Protein AF-0000000077110343 (afdb_homodimer)

Foldseek 3Di:
DDPVVVVVVVCLDLVNLLVVLVVVLVVLVVLLVVLQCLLLCLLQPPFAADPPLGNLCSLLLLQVLLLVVLLVLLVQLLVLLVCCVPVVRLLSLLLNLLQLVLSLVSLVSNLQSCLSSCCSVPVGSDDDFQQSVLSVVSNVLSVQLNVLLVVDPDNSRNSNRSSVSSNVSNVSSCSNQCRVVPDPDPDDHSVCVLVPDDPSNNVSSVSSSVSSVSVSSSSSSVSSSVVSCVVCVVPVVSVVVVVVVVVD/DDPVVVVVVVCLDLVNLLVVLVVVLVVLVVLLVVLQCLLLCLLQPPFAADPPLGNLCSLLLLQVLLLVVLLVLLVQLLVLLVCCVPVVRLLSLLLNLLQLVLSLVSLVSNLQSCLSSCCSVPVGSDDDFQQSVLSVVSNVLSVQLNVLLVVDPDNSRNSNRSSVSSNVSNVSSCSNQCRVVPDPDPDDHPVCVLVPDDPSNNVSSVSSSVSSVSVSSSSSSVSSSVVSCVVCVVPVVSVVVVVVVVVD

Organism: Salmonella typhi (NCBI:txid90370)

pLDDT: mean 90.51, std 10.83, range [45.97, 98.88]

Sequence (496 aa):
MTTMWKTLHQLAAPPRLYQICGRLVPWLAAAGIIVLATGWVRGFGFAPADYQQGESYRIMYLHVPAAIWSMGIYAAMAVAAFTGLVWQMKMASLAVAAMAPVGAVYTFIALVTGAAWGKPMWGTWWVWDARLTSELVLLFLYAGVIALWHAFDDRKMAGRAAGILVLVGVVNLPVIHYSVEWWNTLHQGSTRMQLSIDPAMRSPLRWAIAGFLLLFMTLALMRMRNLILLMEKRRPWVSELILKRGHRMTTMWKTLHQLAAPPRLYQICGRLVPWLAAAGIIVLATGWVRGFGFAPADYQQGESYRIMYLHVPAAIWSMGIYAAMAVAAFTGLVWQMKMASLAVAAMAPVGAVYTFIALVTGAAWGKPMWGTWWVWDARLTSELVLLFLYAGVIALWHAFDDRKMAGRAAGILVLVGVVNLPVIHYSVEWWNTLHQGSTRMQLSIDPAMRSPLRWAIAGFLLLFMTLALMRMRNLILLMEKRRPWVSELILKRGHR

Radius of gyration: 27.16 Å; Cα contacts (8 Å, |Δi|>4): 644; chains: 2; bounding box: 63×67×52 Å

Secondary structure (DSSP, 8-state):
--HHHHHHHHHT-HHHHHHHHHHHHHHHHHHHHHHHHHHHIIIIIISPPBTTTBTGGGGHHHHHHHHHHHHHHHHHHHHHHHHHHHH--HHHHHHHHHHHHHHHHHHHHHHHHHHHHHHHHHS-S---SHHHHHHHHHHHHHHHHHHHHHT-SSHHHHHHHHHHHHHHHTTHHHHHHHHHHHS--SSPPHHHHHHHS-HHHHHHHHHHHHHHHHHHHHHHHHHHHHHHHHHTTTSHHHHHHHHHHHT-/--HHHHHHHHHT-HHHHHHHHHHHHHHHHHHHHHHHHHHHIIIIIISPPBTTTBTGGGGHHHHHHHHHHHHHHHHHHHHHHHHHHHH--HHHHHHHHHHHHHHHHHHHHHHHHHHHHHHHHHS-S---SHHHHHHHHHHHHHHHHHHHHHT-SSHHHHHHHHHHHHHHHTTHHHHHHHHHHHS--SSPPHHHHHHHS-HHHHHHHHHHHHHHHHHHHHHHHHHHHHHHHHHTTTSHHHHHHHHHHHT-

Structure (mmCIF, N/CA/C/O backbone):
data_AF-0000000077110343-model_v1
#
loop_
_entity.id
_entity.type
_entity.pdbx_description
1 polymer 'Heme exporter protein C'
#
loop_
_atom_site.group_PDB
_atom_site.id
_atom_site.type_symbol
_atom_site.label_atom_id
_atom_site.label_alt_id
_atom_site.label_comp_id
_atom_site.label_asym_id
_atom_site.label_entity_id
_atom_site.label_seq_id
_atom_site.pdbx_PDB_ins_code
_atom_site.Cartn_x
_atom_site.Cartn_y
_atom_site.Cartn_z
_atom_site.occupancy
_atom_site.B_iso_or_equiv
_atom_site.auth_seq_id
_atom_site.auth_comp_id
_atom_site.auth_asym_id
_atom_site.auth_atom_id
_atom_site.pdbx_PDB_model_num
ATOM 1 N N . MET A 1 1 ? 20.172 28 -19.047 1 46.12 1 MET A N 1
ATOM 2 C CA . MET A 1 1 ? 19.609 27.5 -17.797 1 46.12 1 MET A CA 1
ATOM 3 C C . MET A 1 1 ? 18.828 28.594 -17.078 1 46.12 1 MET A C 1
ATOM 5 O O . MET A 1 1 ? 19.391 29.641 -16.719 1 46.12 1 MET A O 1
ATOM 9 N N . THR A 1 2 ? 17.594 28.672 -17.172 1 54.94 2 THR A N 1
ATOM 10 C CA . THR A 1 2 ? 16.797 29.859 -16.922 1 54.94 2 THR A CA 1
ATOM 11 C C . THR A 1 2 ? 16.844 30.266 -15.453 1 54.94 2 THR A C 1
ATOM 13 O O . THR A 1 2 ? 17.203 29.438 -14.602 1 54.94 2 THR A O 1
ATOM 16 N N . THR A 1 3 ? 16.719 31.547 -15.234 1 57.94 3 THR A N 1
ATOM 17 C CA . THR A 1 3 ? 16.719 32.281 -13.969 1 57.94 3 THR A CA 1
ATOM 18 C C . THR A 1 3 ? 15.883 31.547 -12.922 1 57.94 3 THR A C 1
ATOM 20 O O . THR A 1 3 ? 16.281 31.453 -11.758 1 57.94 3 THR A O 1
ATOM 23 N N . MET A 1 4 ? 14.875 31.016 -13.336 1 55.66 4 MET A N 1
ATOM 24 C CA . MET A 1 4 ? 14.008 30.312 -12.398 1 55.66 4 MET A CA 1
ATOM 25 C C . MET A 1 4 ? 14.672 29.031 -11.898 1 55.66 4 MET A C 1
ATOM 27 O O . MET A 1 4 ? 14.609 28.719 -10.711 1 55.66 4 MET A O 1
ATOM 31 N N . TRP A 1 5 ? 15.305 28.406 -12.906 1 60.59 5 TRP A N 1
ATOM 32 C CA . TRP A 1 5 ? 15.992 27.188 -12.523 1 60.59 5 TRP A CA 1
ATOM 33 C C . TRP A 1 5 ? 17.141 27.469 -11.562 1 60.59 5 TRP A C 1
ATOM 35 O O . TRP A 1 5 ? 17.344 26.734 -10.594 1 60.59 5 TRP A O 1
ATOM 45 N N . LYS A 1 6 ? 17.875 28.547 -11.875 1 59.56 6 LYS A N 1
ATOM 46 C CA . LYS A 1 6 ? 18.969 28.969 -11.016 1 59.56 6 LYS A CA 1
ATOM 47 C C . LYS A 1 6 ? 18.469 29.328 -9.625 1 59.56 6 LYS A C 1
ATOM 49 O O . LYS A 1 6 ? 19.109 29 -8.625 1 59.56 6 LYS A O 1
ATOM 54 N N . THR A 1 7 ? 17.297 29.969 -9.586 1 56.16 7 THR A N 1
ATOM 55 C CA . THR A 1 7 ? 16.719 30.344 -8.312 1 56.16 7 THR A CA 1
ATOM 56 C C . THR A 1 7 ? 16.25 29.125 -7.535 1 56.16 7 THR A C 1
ATOM 58 O O . THR A 1 7 ? 16.484 29.031 -6.324 1 56.16 7 THR A O 1
ATOM 61 N N . LEU A 1 8 ? 15.625 28.25 -8.141 1 61.34 8 LEU A N 1
ATOM 62 C CA . LEU A 1 8 ? 15.164 27.031 -7.488 1 61.34 8 LEU A CA 1
ATOM 63 C C . LEU A 1 8 ? 16.344 26.203 -6.988 1 61.34 8 LEU A C 1
ATOM 65 O O . LEU A 1 8 ? 16.281 25.625 -5.895 1 61.34 8 LEU A O 1
ATOM 69 N N . HIS A 1 9 ? 17.344 26.234 -7.742 1 64.44 9 HIS A N 1
ATOM 70 C CA . HIS A 1 9 ? 18.547 25.516 -7.355 1 64.44 9 HIS A CA 1
ATOM 71 C C . HIS A 1 9 ? 19.234 26.172 -6.168 1 64.44 9 HIS A C 1
ATOM 73 O O . HIS A 1 9 ? 19.75 25.5 -5.281 1 64.44 9 HIS A O 1
ATOM 79 N N . GLN A 1 10 ? 19.109 27.484 -6.285 1 61.97 10 GLN A N 1
ATOM 80 C CA . GLN A 1 10 ? 19.734 28.219 -5.191 1 61.97 10 GLN A CA 1
ATOM 81 C C . GLN A 1 10 ? 18.938 28.062 -3.898 1 61.97 10 GLN A C 1
ATOM 83 O O . GLN A 1 10 ? 19.516 27.969 -2.816 1 61.97 10 GLN A O 1
ATOM 88 N N . LEU A 1 11 ? 17.656 28.078 -4.066 1 62.25 11 LEU A N 1
ATOM 89 C CA . LEU A 1 11 ? 16.812 27.906 -2.895 1 62.25 11 LEU A CA 1
ATOM 90 C C . LEU A 1 11 ? 16.938 26.5 -2.332 1 62.25 11 LEU A C 1
ATOM 92 O O . LEU A 1 11 ? 16.703 26.266 -1.141 1 62.25 11 LEU A O 1
ATOM 96 N N . ALA A 1 12 ? 17.484 25.719 -3.119 1 70.69 12 ALA A N 1
ATOM 97 C CA . ALA A 1 12 ? 17.578 24.312 -2.719 1 70.69 12 ALA A CA 1
ATOM 98 C C . ALA A 1 12 ? 18.938 24.016 -2.086 1 70.69 12 ALA A C 1
ATOM 100 O O . ALA A 1 12 ? 19.203 22.875 -1.685 1 70.69 12 ALA A O 1
ATOM 101 N N . ALA A 1 13 ? 19.656 25.172 -1.885 1 84.44 13 ALA A N 1
ATOM 102 C CA . ALA A 1 13 ? 20.922 24.969 -1.183 1 84.44 13 ALA A CA 1
ATOM 103 C C . ALA A 1 13 ? 20.688 24.734 0.305 1 84.44 13 ALA A C 1
ATOM 105 O O . ALA A 1 13 ? 19.953 25.469 0.957 1 84.44 13 ALA A O 1
ATOM 106 N N . PRO A 1 14 ? 21.297 23.766 0.843 1 90.38 14 PRO A N 1
ATOM 107 C CA . PRO A 1 14 ? 21 23.328 2.207 1 90.38 14 PRO A CA 1
ATOM 108 C C . PRO A 1 14 ? 21.156 24.438 3.24 1 90.38 14 PRO A C 1
ATOM 110 O O . PRO A 1 14 ? 20.281 24.641 4.074 1 90.38 14 PRO A O 1
ATOM 113 N N . PRO A 1 15 ? 22.297 25.234 3.199 1 89.75 15 PRO A N 1
ATOM 114 C CA . PRO A 1 15 ? 22.406 26.281 4.207 1 89.75 15 PRO A CA 1
ATOM 115 C C . PRO A 1 15 ? 21.312 27.344 4.074 1 89.75 15 PRO A C 1
ATOM 117 O O . PRO A 1 15 ? 20.812 27.844 5.086 1 89.75 15 PRO A O 1
ATOM 120 N N . ARG A 1 16 ? 21.016 27.703 2.885 1 91.06 16 ARG A N 1
ATOM 121 C CA . ARG A 1 16 ? 19.969 28.703 2.668 1 91.06 16 ARG A CA 1
ATOM 122 C C . ARG A 1 16 ? 18.609 28.172 3.105 1 91.06 16 ARG A C 1
ATOM 124 O O . ARG A 1 16 ? 17.844 28.875 3.762 1 91.06 16 ARG A O 1
ATOM 131 N N . LEU A 1 17 ? 18.297 26.922 2.707 1 93.12 17 LEU A N 1
ATOM 132 C CA . LEU A 1 17 ? 17.031 26.312 3.09 1 93.12 17 LEU A CA 1
ATOM 133 C C . LEU A 1 17 ? 16.922 26.188 4.605 1 93.12 17 LEU A C 1
ATOM 135 O O . LEU A 1 17 ? 15.859 26.422 5.176 1 93.12 17 LEU A O 1
ATOM 139 N N . TYR A 1 18 ? 18 25.844 5.242 1 94.12 18 TYR A N 1
ATOM 140 C CA . TYR A 1 18 ? 18.047 25.766 6.699 1 94.12 18 TYR A CA 1
ATOM 141 C C . TYR A 1 18 ? 17.688 27.109 7.328 1 94.12 18 TYR A C 1
ATOM 143 O O . TYR A 1 18 ? 16.891 27.156 8.273 1 94.12 18 TYR A O 1
ATOM 151 N N . GLN A 1 19 ? 18.25 28.156 6.797 1 92.62 19 GLN A N 1
ATOM 152 C CA . GLN A 1 19 ? 18.031 29.5 7.336 1 92.62 19 GLN A CA 1
ATOM 153 C C . GLN A 1 19 ? 16.594 29.953 7.086 1 92.62 19 GLN A C 1
ATOM 155 O O . GLN A 1 19 ? 15.961 30.547 7.961 1 92.62 19 GLN A O 1
ATOM 160 N N . ILE A 1 20 ? 16.156 29.672 5.922 1 93.5 20 ILE A N 1
ATOM 161 C CA . ILE A 1 20 ? 14.797 30.047 5.574 1 93.5 20 ILE A CA 1
ATOM 162 C C . ILE A 1 20 ? 13.812 29.328 6.5 1 93.5 20 ILE A C 1
ATOM 164 O O . ILE A 1 20 ? 12.891 29.953 7.031 1 93.5 20 ILE A O 1
ATOM 168 N N . CYS A 1 21 ? 14 28.016 6.688 1 94.75 21 CYS A N 1
ATOM 169 C CA . CYS A 1 21 ? 13.156 27.266 7.605 1 94.75 21 CYS A CA 1
ATOM 170 C C . CYS A 1 21 ? 13.203 27.859 9.008 1 94.75 21 CYS A C 1
ATOM 172 O O . CYS A 1 21 ? 12.156 28.016 9.648 1 94.75 21 CYS A O 1
ATOM 174 N N . GLY A 1 22 ? 14.328 28.25 9.484 1 93.81 22 GLY A N 1
ATOM 175 C CA . GLY A 1 22 ? 14.5 28.812 10.812 1 93.81 22 GLY A CA 1
ATOM 176 C C . GLY A 1 22 ? 13.789 30.141 10.984 1 93.81 22 GLY A C 1
ATOM 177 O O . GLY A 1 22 ? 13.242 30.422 12.055 1 93.81 22 GLY A O 1
ATOM 178 N N . ARG A 1 23 ? 13.758 30.906 9.992 1 95.75 23 ARG A N 1
ATOM 179 C CA . ARG A 1 23 ? 13.133 32.219 10.055 1 95.75 23 ARG A CA 1
ATOM 180 C C . ARG A 1 23 ? 11.609 32.094 9.992 1 95.75 23 ARG A C 1
ATOM 182 O O . ARG A 1 23 ? 10.898 32.875 10.625 1 95.75 23 ARG A O 1
ATOM 189 N N . LEU A 1 24 ? 11.164 31.125 9.25 1 97.38 24 LEU A N 1
ATOM 190 C CA . LEU A 1 24 ? 9.734 31.031 9 1 97.38 24 LEU A CA 1
ATOM 191 C C . LEU A 1 24 ? 9.031 30.312 10.148 1 97.38 24 LEU A C 1
ATOM 193 O O . LEU A 1 24 ? 7.867 30.609 10.445 1 97.38 24 LEU A O 1
ATOM 197 N N . VAL A 1 25 ? 9.656 29.391 10.82 1 97.81 25 VAL A N 1
ATOM 198 C CA . VAL A 1 25 ? 9.055 28.469 11.781 1 97.81 25 VAL A CA 1
ATOM 199 C C . VAL A 1 25 ? 8.406 29.25 12.914 1 97.81 25 VAL A C 1
ATOM 201 O O . VAL A 1 25 ? 7.234 29.031 13.242 1 97.81 25 VAL A O 1
ATOM 204 N N . PRO A 1 26 ? 9.094 30.281 13.57 1 97.75 26 PRO A N 1
ATOM 205 C CA . PRO A 1 26 ? 8.461 30.984 14.695 1 97.75 26 PRO A CA 1
ATOM 206 C C . PRO A 1 26 ? 7.215 31.766 14.281 1 97.75 26 PRO A C 1
ATOM 208 O O . PRO A 1 26 ? 6.238 31.828 15.031 1 97.75 26 PRO A O 1
ATOM 211 N N . TRP A 1 27 ? 7.215 32.375 13.164 1 98.19 27 TRP A N 1
ATOM 212 C CA . TRP A 1 27 ? 6.074 33.156 12.672 1 98.19 27 TRP A CA 1
ATOM 213 C C . TRP A 1 27 ? 4.91 32.219 12.32 1 98.19 27 TRP A C 1
ATOM 215 O O . TRP A 1 27 ? 3.758 32.531 12.656 1 98.19 27 TRP A O 1
ATOM 225 N N . LEU A 1 28 ? 5.234 31.109 11.633 1 98.44 28 LEU A N 1
ATOM 226 C CA . LEU A 1 28 ? 4.203 30.141 11.289 1 98.44 28 LEU A CA 1
ATOM 227 C C . LEU A 1 28 ? 3.615 29.5 12.547 1 98.44 28 LEU A C 1
ATOM 229 O O . LEU A 1 28 ? 2.406 29.281 12.625 1 98.44 28 LEU A O 1
ATOM 233 N N . ALA A 1 29 ? 4.449 29.234 13.477 1 98.31 29 ALA A N 1
ATOM 234 C CA . ALA A 1 29 ? 3.994 28.641 14.734 1 98.31 29 ALA A CA 1
ATOM 235 C C . ALA A 1 29 ? 3.051 29.594 15.469 1 98.31 29 ALA A C 1
ATOM 237 O O . ALA A 1 29 ? 1.983 29.188 15.93 1 98.31 29 ALA A O 1
ATOM 238 N N . ALA A 1 30 ? 3.477 30.875 15.609 1 98.44 30 ALA A N 1
ATOM 239 C CA . ALA A 1 30 ? 2.643 31.859 16.281 1 98.44 30 ALA A CA 1
ATOM 240 C C . ALA A 1 30 ? 1.307 32.031 15.57 1 98.44 30 ALA A C 1
ATOM 242 O O . ALA A 1 30 ? 0.248 32 16.203 1 98.44 30 ALA A O 1
ATOM 243 N N . ALA A 1 31 ? 1.394 32.188 14.258 1 98.5 31 ALA A N 1
ATOM 244 C CA . ALA A 1 31 ? 0.17 32.344 13.469 1 98.5 31 ALA A CA 1
ATOM 245 C C . ALA A 1 31 ? -0.699 31.078 13.602 1 98.5 31 ALA A C 1
ATOM 247 O O . ALA A 1 31 ? -1.922 31.188 13.727 1 98.5 31 ALA A O 1
ATOM 248 N N . GLY A 1 32 ? -0.07 29.875 13.539 1 98.38 32 GLY A N 1
ATOM 249 C CA . GLY A 1 32 ? -0.795 28.625 13.672 1 98.38 32 GLY A CA 1
ATOM 250 C C . GLY A 1 32 ? -1.519 28.484 14.992 1 98.38 32 GLY A C 1
ATOM 251 O O . GLY A 1 32 ? -2.678 28.078 15.039 1 98.38 32 GLY A O 1
ATOM 252 N N . ILE A 1 33 ? -0.866 28.859 16.078 1 98.12 33 ILE A N 1
ATOM 253 C CA . ILE A 1 33 ? -1.456 28.781 17.422 1 98.12 33 ILE A CA 1
ATOM 254 C C . ILE A 1 33 ? -2.658 29.719 17.5 1 98.12 33 ILE A C 1
ATOM 256 O O . ILE A 1 33 ? -3.725 29.328 17.984 1 98.12 33 ILE A O 1
ATOM 260 N N . ILE A 1 34 ? -2.514 30.938 17.031 1 98.44 34 ILE A N 1
ATOM 261 C CA . ILE A 1 34 ? -3.57 31.938 17.109 1 98.44 34 ILE A CA 1
ATOM 262 C C . ILE A 1 34 ? -4.758 31.516 16.25 1 98.44 34 ILE A C 1
ATOM 264 O O . ILE A 1 34 ? -5.902 31.516 16.703 1 98.44 34 ILE A O 1
ATOM 268 N N . VAL A 1 35 ? -4.465 31.078 15 1 98.56 35 VAL A N 1
ATOM 269 C CA . VAL A 1 35 ? -5.512 30.703 14.055 1 98.56 35 VAL A CA 1
ATOM 270 C C . VAL A 1 35 ? -6.227 29.453 14.531 1 98.56 35 VAL A C 1
ATOM 272 O O . VAL A 1 35 ? -7.461 29.375 14.508 1 98.56 35 VAL A O 1
ATOM 275 N N . LEU A 1 36 ? -5.48 28.484 14.938 1 98.38 36 LEU A N 1
ATOM 276 C CA . LEU A 1 36 ? -6.07 27.234 15.422 1 98.38 36 LEU A CA 1
ATOM 277 C C . LEU A 1 36 ? -6.891 27.484 16.688 1 98.38 36 LEU A C 1
ATOM 279 O O . LEU A 1 36 ? -7.992 26.953 16.828 1 98.38 36 LEU A O 1
ATOM 283 N N . ALA A 1 37 ? -6.355 28.266 17.625 1 98.12 37 ALA A N 1
ATOM 284 C CA . ALA A 1 37 ? -7.082 28.609 18.844 1 98.12 37 ALA A CA 1
ATOM 285 C C . ALA A 1 37 ? -8.391 29.328 18.516 1 98.12 37 ALA A C 1
ATOM 287 O O . ALA A 1 37 ? -9.422 29.047 19.141 1 98.12 37 ALA A O 1
ATOM 288 N N . THR A 1 38 ? -8.328 30.266 17.609 1 97.69 38 THR A N 1
ATOM 289 C CA . THR A 1 38 ? -9.531 30.984 17.188 1 97.69 38 THR A CA 1
ATOM 290 C C . THR A 1 38 ? -10.586 30 16.656 1 97.69 38 THR A C 1
ATOM 292 O O . THR A 1 38 ? -11.75 30.062 17.047 1 97.69 38 THR A O 1
ATOM 295 N N . GLY A 1 39 ? -10.148 29.062 15.797 1 97.31 39 GLY A N 1
ATOM 296 C CA . GLY A 1 39 ? -11.062 28.078 15.258 1 97.31 39 GLY A CA 1
ATOM 297 C C . GLY A 1 39 ? -11.648 27.156 16.312 1 97.31 39 GLY A C 1
ATOM 298 O O . GLY A 1 39 ? -12.852 26.922 16.344 1 97.31 39 GLY A O 1
ATOM 299 N N . TRP A 1 40 ? -10.789 26.703 17.188 1 97.56 40 TRP A N 1
ATOM 300 C CA . TRP A 1 40 ? -11.227 25.734 18.188 1 97.56 40 TRP A CA 1
ATOM 301 C C . TRP A 1 40 ? -12.094 26.406 19.25 1 97.56 40 TRP A C 1
ATOM 303 O O . TRP A 1 40 ? -13.102 25.844 19.672 1 97.56 40 TRP A O 1
ATOM 313 N N . VAL A 1 41 ? -11.734 27.609 19.734 1 97 41 VAL A N 1
ATOM 314 C CA . VAL A 1 41 ? -12.516 28.312 20.75 1 97 41 VAL A CA 1
ATOM 315 C C . VAL A 1 41 ? -13.891 28.672 20.188 1 97 41 VAL A C 1
ATOM 317 O O . VAL A 1 41 ? -14.914 28.422 20.828 1 97 41 VAL A O 1
ATOM 320 N N . ARG A 1 42 ? -13.945 29.125 18.984 1 95.62 42 ARG A N 1
ATOM 321 C CA . ARG A 1 42 ? -15.211 29.484 18.359 1 95.62 42 ARG A CA 1
ATOM 322 C C . ARG A 1 42 ? -16.016 28.234 18 1 95.62 42 ARG A C 1
ATOM 324 O O . ARG A 1 42 ? -17.25 28.234 18.094 1 95.62 42 ARG A O 1
ATOM 331 N N . GLY A 1 43 ? -15.375 27.219 17.547 1 94.75 43 GLY A N 1
ATOM 332 C CA . GLY A 1 43 ? -16.062 26 17.141 1 94.75 43 GLY A CA 1
ATOM 333 C C . GLY A 1 43 ? -16.547 25.172 18.297 1 94.75 43 GLY A C 1
ATOM 334 O O . GLY A 1 43 ? -17.734 24.859 18.406 1 94.75 43 GLY A O 1
ATOM 335 N N . PHE A 1 44 ? -15.672 24.875 19.281 1 94.5 44 PHE A N 1
ATOM 336 C CA . PHE A 1 44 ? -16 24.016 20.422 1 94.5 44 PHE A CA 1
ATOM 337 C C . PHE A 1 44 ? -16.719 24.812 21.5 1 94.5 44 PHE A C 1
ATOM 339 O O . PHE A 1 44 ? -17.531 24.25 22.25 1 94.5 44 PHE A O 1
ATOM 346 N N . GLY A 1 45 ? -16.547 26.062 21.562 1 91.5 45 GLY A N 1
ATOM 347 C CA . GLY A 1 45 ? -17.062 26.844 22.688 1 91.5 45 GLY A CA 1
ATOM 348 C C . GLY A 1 45 ? -18.312 27.641 22.328 1 91.5 45 GLY A C 1
ATOM 349 O O . GLY A 1 45 ? -19.219 27.766 23.156 1 91.5 45 GLY A O 1
ATOM 350 N N . PHE A 1 46 ? -18.375 28.156 21.047 1 91.06 46 PHE A N 1
ATOM 351 C CA . PHE A 1 46 ? -19.391 29.172 20.812 1 91.06 46 PHE A CA 1
ATOM 352 C C . PHE A 1 46 ? -20.328 28.766 19.688 1 91.06 46 PHE A C 1
ATOM 354 O O . PHE A 1 46 ? -21.438 29.281 19.562 1 91.06 46 PHE A O 1
ATOM 361 N N . ALA A 1 47 ? -19.922 27.891 18.812 1 90.06 47 ALA A N 1
ATOM 362 C CA . ALA A 1 47 ? -20.781 27.5 17.688 1 90.06 47 ALA A CA 1
ATOM 363 C C . ALA A 1 47 ? -22.078 26.875 18.203 1 90.06 47 ALA A C 1
ATOM 365 O O . ALA A 1 47 ? -22.078 26.141 19.188 1 90.06 47 ALA A O 1
ATOM 366 N N . PRO A 1 48 ? -23.125 27.219 17.547 1 88.25 48 PRO A N 1
ATOM 367 C CA . PRO A 1 48 ? -24.406 26.656 17.984 1 88.25 48 PRO A CA 1
ATOM 368 C C . PRO A 1 48 ? -24.469 25.141 17.797 1 88.25 48 PRO A C 1
ATOM 370 O O . PRO A 1 48 ? -23.719 24.578 17 1 88.25 48 PRO A O 1
ATOM 373 N N . ALA A 1 49 ? -25.359 24.578 18.594 1 86.19 49 ALA A N 1
ATOM 374 C CA . ALA A 1 49 ? -25.578 23.141 18.422 1 86.19 49 ALA A CA 1
ATOM 375 C C . ALA A 1 49 ? -26.297 22.844 17.125 1 86.19 49 ALA A C 1
ATOM 377 O O . ALA A 1 49 ? -27.094 23.656 16.641 1 86.19 49 ALA A O 1
ATOM 378 N N . ASP A 1 50 ? -25.953 21.656 16.578 1 83.31 50 ASP A N 1
ATOM 379 C CA . ASP A 1 50 ? -26.609 21.219 15.344 1 83.31 50 ASP A CA 1
ATOM 380 C C . ASP A 1 50 ? -28 20.672 15.625 1 83.31 50 ASP A C 1
ATOM 382 O O . ASP A 1 50 ? -28.203 19.969 16.625 1 83.31 50 ASP A O 1
ATOM 386 N N . TYR A 1 51 ? -28.844 20.969 14.766 1 76.44 51 TYR A N 1
ATOM 387 C CA . TYR A 1 51 ? -30.234 20.547 14.945 1 76.44 51 TYR A CA 1
ATOM 388 C C . TYR A 1 51 ? -30.344 19.031 14.953 1 76.44 51 TYR A C 1
ATOM 390 O O . TYR A 1 51 ? -31.062 18.453 15.773 1 76.44 51 TYR A O 1
ATOM 398 N N . GLN A 1 52 ? -29.656 18.328 14.141 1 73.38 52 GLN A N 1
ATOM 399 C CA . GLN A 1 52 ? -29.781 16.891 13.953 1 73.38 52 GLN A CA 1
ATOM 400 C C . GLN A 1 52 ? -28.781 16.141 14.828 1 73.38 52 GLN A C 1
ATOM 402 O O . GLN A 1 52 ? -29.125 15.148 15.469 1 73.38 52 GLN A O 1
ATOM 407 N N . GLN A 1 53 ? -27.594 16.641 14.992 1 80.94 53 GLN A N 1
ATOM 408 C CA . GLN A 1 53 ? -26.5 15.883 15.609 1 80.94 53 GLN A CA 1
ATOM 409 C C . GLN A 1 53 ? -26.234 16.359 17.031 1 80.94 53 GLN A C 1
ATOM 411 O O . GLN A 1 53 ? -25.5 15.727 17.781 1 80.94 53 GLN A O 1
ATOM 416 N N . GLY A 1 54 ? -26.859 17.516 17.406 1 84.75 54 GLY A N 1
ATOM 417 C CA . GLY A 1 54 ? -26.578 18.094 18.719 1 84.75 54 GLY A CA 1
ATOM 418 C C . GLY A 1 54 ? -25.156 18.578 18.875 1 84.75 54 GLY A C 1
ATOM 419 O O . GLY A 1 54 ? -24.672 19.344 18.047 1 84.75 54 GLY A O 1
ATOM 420 N N . GLU A 1 55 ? -24.469 18.016 19.859 1 89.06 55 GLU A N 1
ATOM 421 C CA . GLU A 1 55 ? -23.109 18.469 20.156 1 89.06 55 GLU A CA 1
ATOM 422 C C . GLU A 1 55 ? -22.078 17.594 19.438 1 89.06 55 GLU A C 1
ATOM 424 O O . GLU A 1 55 ? -20.906 17.969 19.328 1 89.06 55 GLU A O 1
ATOM 429 N N . SER A 1 56 ? -22.438 16.469 18.859 1 86.62 56 SER A N 1
ATOM 430 C CA . SER A 1 56 ? -21.5 15.492 18.312 1 86.62 56 SER A CA 1
ATOM 431 C C . SER A 1 56 ? -20.812 16.016 17.047 1 86.62 56 SER A C 1
ATOM 433 O O . SER A 1 56 ? -19.688 15.633 16.75 1 86.62 56 SER A O 1
ATOM 435 N N . TYR A 1 57 ? -21.422 17.031 16.484 1 87.62 57 TYR A N 1
ATOM 436 C CA . TYR A 1 57 ? -20.891 17.531 15.227 1 87.62 57 TYR A CA 1
ATOM 437 C C . TYR A 1 57 ? -19.578 18.281 15.461 1 87.62 57 TYR A C 1
ATOM 439 O O . TYR A 1 57 ? -18.797 18.5 14.523 1 87.62 57 TYR A O 1
ATOM 447 N N . ARG A 1 58 ? -19.312 18.719 16.719 1 92.94 58 ARG A N 1
ATOM 448 C CA . ARG A 1 58 ? -18.172 19.594 17.016 1 92.94 58 ARG A CA 1
ATOM 449 C C . ARG A 1 58 ? -16.859 18.891 16.719 1 92.94 58 ARG A C 1
ATOM 451 O O . ARG A 1 58 ? -15.812 19.531 16.578 1 92.94 58 ARG A O 1
ATOM 458 N N . ILE A 1 59 ? -16.938 17.562 16.578 1 94.38 59 ILE A N 1
ATOM 459 C CA . ILE A 1 59 ? -15.758 16.797 16.219 1 94.38 59 ILE A CA 1
ATOM 460 C C . ILE A 1 59 ? -15.297 17.203 14.812 1 94.38 59 ILE A C 1
ATOM 462 O O . ILE A 1 59 ? -14.141 16.984 14.445 1 94.38 59 ILE A O 1
ATOM 466 N N . MET A 1 60 ? -16.172 17.875 14.055 1 93.06 60 MET A N 1
ATOM 467 C CA . MET A 1 60 ? -15.875 18.328 12.695 1 93.06 60 MET A CA 1
ATOM 468 C C . MET A 1 60 ? -14.688 19.281 12.688 1 93.06 60 MET A C 1
ATOM 470 O O . MET A 1 60 ? -13.914 19.297 11.727 1 93.06 60 MET A O 1
ATOM 474 N N . TYR A 1 61 ? -14.5 20.016 13.75 1 95.5 61 TYR A N 1
ATOM 475 C CA . TYR A 1 61 ? -13.461 21.047 13.805 1 95.5 61 TYR A CA 1
ATOM 476 C C . TYR A 1 61 ? -12.078 20.422 13.977 1 95.5 61 TYR A C 1
ATOM 478 O O . TYR A 1 61 ? -11.062 21.078 13.797 1 95.5 61 TYR A O 1
ATOM 486 N N . LEU A 1 62 ? -12.047 19.125 14.289 1 96.81 62 LEU A N 1
ATOM 487 C CA . LEU A 1 62 ? -10.82 18.344 14.352 1 96.81 62 LEU A CA 1
ATOM 488 C C . LEU A 1 62 ? -10.711 17.406 13.148 1 96.81 62 LEU A C 1
ATOM 490 O O . LEU A 1 62 ? -9.672 17.375 12.484 1 96.81 62 LEU A O 1
ATOM 494 N N . HIS A 1 63 ? -11.797 16.734 12.82 1 96.5 63 HIS A N 1
ATOM 495 C CA . HIS A 1 63 ? -11.836 15.672 11.812 1 96.5 63 HIS A CA 1
ATOM 496 C C . HIS A 1 63 ? -11.625 16.234 10.414 1 96.5 63 HIS A C 1
ATOM 498 O O . HIS A 1 63 ? -10.773 15.758 9.672 1 96.5 63 HIS A O 1
ATOM 504 N N . VAL A 1 64 ? -12.406 17.234 10.102 1 94.94 64 VAL A N 1
ATOM 505 C CA . VAL A 1 64 ? -12.461 17.719 8.727 1 94.94 64 VAL A CA 1
ATOM 506 C C . VAL A 1 64 ? -11.109 18.312 8.336 1 94.94 64 VAL A C 1
ATOM 508 O O . VAL A 1 64 ? -10.547 17.969 7.297 1 94.94 64 VAL A O 1
ATOM 511 N N . PRO A 1 65 ? -10.531 19.203 9.188 1 97.12 65 PRO A N 1
ATOM 512 C CA . PRO A 1 65 ? -9.211 19.719 8.828 1 97.12 65 PRO A CA 1
ATOM 513 C C . PRO A 1 65 ? -8.164 18.609 8.695 1 97.12 65 PRO A C 1
ATOM 515 O O . PRO A 1 65 ? -7.336 18.641 7.781 1 97.12 65 PRO A O 1
ATOM 518 N N . ALA A 1 66 ? -8.227 17.641 9.617 1 98.19 66 ALA A N 1
ATOM 519 C CA . ALA A 1 66 ? -7.285 16.516 9.555 1 98.19 66 ALA A CA 1
ATOM 520 C C . ALA A 1 66 ? -7.457 15.734 8.258 1 98.19 66 ALA A C 1
ATOM 522 O O . ALA A 1 66 ? -6.473 15.367 7.609 1 98.19 66 ALA A O 1
ATOM 523 N N . ALA A 1 67 ? -8.633 15.469 7.898 1 97 67 ALA A N 1
ATOM 524 C CA . ALA A 1 67 ? -8.93 14.711 6.688 1 97 67 ALA A CA 1
ATOM 525 C C . ALA A 1 67 ? -8.469 15.461 5.441 1 97 67 ALA A C 1
ATOM 527 O O . ALA A 1 67 ? -7.82 14.883 4.566 1 97 67 ALA A O 1
ATOM 528 N N . ILE A 1 68 ? -8.797 16.734 5.391 1 96.25 68 ILE A N 1
ATOM 529 C CA . ILE A 1 68 ? -8.438 17.562 4.242 1 96.25 68 ILE A CA 1
ATOM 530 C C . ILE A 1 68 ? -6.918 17.562 4.062 1 96.25 68 ILE A C 1
ATOM 532 O O . ILE A 1 68 ? -6.414 17.281 2.971 1 96.25 68 ILE A O 1
ATOM 536 N N . TRP A 1 69 ? -6.262 17.781 5.102 1 98.38 69 TRP A N 1
ATOM 537 C CA . TRP A 1 69 ? -4.82 17.969 4.953 1 98.38 69 TRP A CA 1
ATOM 538 C C . TRP A 1 69 ? -4.086 16.641 4.914 1 98.38 69 TRP A C 1
ATOM 540 O O . TRP A 1 69 ? -2.949 16.562 4.445 1 98.38 69 TRP A O 1
ATOM 550 N N . SER A 1 70 ? -4.672 15.547 5.426 1 98.5 70 SER A N 1
ATOM 551 C CA . SER A 1 70 ? -4.066 14.234 5.195 1 98.5 70 SER A CA 1
ATOM 552 C C . SER A 1 70 ? -3.842 13.992 3.705 1 98.5 70 SER A C 1
ATOM 554 O O . SER A 1 70 ? -2.787 13.484 3.307 1 98.5 70 SER A O 1
ATOM 556 N N . MET A 1 71 ? -4.789 14.43 2.938 1 98.12 71 MET A N 1
ATOM 557 C CA . MET A 1 71 ? -4.676 14.305 1.486 1 98.12 71 MET A CA 1
ATOM 558 C C . MET A 1 71 ? -3.748 15.375 0.921 1 98.12 71 MET A C 1
ATOM 560 O O . MET A 1 71 ? -2.926 15.094 0.048 1 98.12 71 MET A O 1
ATOM 564 N N . GLY A 1 72 ? -3.93 16.547 1.39 1 98.38 72 GLY A N 1
ATOM 565 C CA . GLY A 1 72 ? -3.109 17.656 0.906 1 98.38 72 GLY A CA 1
ATOM 566 C C . GLY A 1 72 ? -1.623 17.422 1.108 1 98.38 72 GLY A C 1
ATOM 567 O O . GLY A 1 72 ? -0.816 17.734 0.23 1 98.38 72 GLY A O 1
ATOM 568 N N . ILE A 1 73 ? -1.303 16.984 2.268 1 98.88 73 ILE A N 1
ATOM 569 C CA . ILE A 1 73 ? 0.095 16.703 2.588 1 98.88 73 ILE A CA 1
ATOM 570 C C . ILE A 1 73 ? 0.642 15.633 1.653 1 98.88 73 ILE A C 1
ATOM 572 O O . ILE A 1 73 ? 1.762 15.75 1.149 1 98.88 73 ILE A O 1
ATOM 576 N N . TYR A 1 74 ? -0.083 14.594 1.401 1 98.81 74 TYR A N 1
ATOM 577 C CA . TYR A 1 74 ? 0.369 13.555 0.486 1 98.81 74 TYR A CA 1
ATOM 578 C C . TYR A 1 74 ? 0.595 14.117 -0.913 1 98.81 74 TYR A C 1
ATOM 580 O O . TYR A 1 74 ? 1.552 13.734 -1.593 1 98.81 74 TYR A O 1
ATOM 588 N N . ALA A 1 75 ? -0.351 14.953 -1.321 1 98.69 75 ALA A N 1
ATOM 589 C CA . ALA A 1 75 ? -0.179 15.602 -2.617 1 98.69 75 ALA A CA 1
ATOM 590 C C . ALA A 1 75 ? 1.117 16.406 -2.66 1 98.69 75 ALA A C 1
ATOM 592 O O . ALA A 1 75 ? 1.844 16.375 -3.656 1 98.69 75 ALA A O 1
ATOM 593 N N . ALA A 1 76 ? 1.386 17.156 -1.627 1 98.69 76 ALA A N 1
ATOM 594 C CA . ALA A 1 76 ? 2.631 17.906 -1.537 1 98.69 76 ALA A CA 1
ATOM 595 C C . ALA A 1 76 ? 3.842 16.984 -1.587 1 98.69 76 ALA A C 1
ATOM 597 O O . ALA A 1 76 ? 4.84 17.281 -2.242 1 98.69 76 ALA A O 1
ATOM 598 N N . MET A 1 77 ? 3.691 15.867 -0.9 1 98.81 77 MET A N 1
ATOM 599 C CA . MET A 1 77 ? 4.754 14.875 -0.937 1 98.81 77 MET A CA 1
ATOM 600 C C . MET A 1 77 ? 4.961 14.344 -2.354 1 98.81 77 MET A C 1
ATOM 602 O O . MET A 1 77 ? 6.094 14.117 -2.779 1 98.81 77 MET A O 1
ATOM 606 N N . ALA A 1 78 ? 3.893 14.156 -3.053 1 98.62 78 ALA A N 1
ATOM 607 C CA . ALA A 1 78 ? 3.986 13.648 -4.418 1 98.62 78 ALA A CA 1
ATOM 608 C C . ALA A 1 78 ? 4.734 14.633 -5.32 1 98.62 78 ALA A C 1
ATOM 610 O O . ALA A 1 78 ? 5.574 14.227 -6.125 1 98.62 78 ALA A O 1
ATOM 611 N N . VAL A 1 79 ? 4.43 15.867 -5.184 1 98.19 79 VAL A N 1
ATOM 612 C CA . VAL A 1 79 ? 5.129 16.891 -5.953 1 98.19 79 VAL A CA 1
ATOM 613 C C . VAL A 1 79 ? 6.613 16.875 -5.605 1 98.19 79 VAL A C 1
ATOM 615 O O . VAL A 1 79 ? 7.469 16.906 -6.496 1 98.19 79 VAL A O 1
ATOM 618 N N . ALA A 1 80 ? 6.922 16.828 -4.363 1 97.88 80 ALA A N 1
ATOM 619 C CA . ALA A 1 80 ? 8.312 16.781 -3.916 1 97.88 80 ALA A CA 1
ATOM 620 C C . ALA A 1 80 ? 9.016 15.531 -4.434 1 97.88 80 ALA A C 1
ATOM 622 O O . ALA A 1 80 ? 10.148 15.602 -4.91 1 97.88 80 ALA A O 1
ATOM 623 N N . ALA A 1 81 ? 8.328 14.414 -4.312 1 98.06 81 ALA A N 1
ATOM 624 C CA . ALA A 1 81 ? 8.906 13.156 -4.773 1 98.06 81 ALA A CA 1
ATOM 625 C C . ALA A 1 81 ? 9.188 13.195 -6.273 1 98.06 81 ALA A C 1
ATOM 627 O O . ALA A 1 81 ? 10.25 12.766 -6.723 1 98.06 81 ALA A O 1
ATOM 628 N N . PHE A 1 82 ? 8.219 13.688 -6.996 1 97.25 82 PHE A N 1
ATOM 629 C CA . PHE A 1 82 ? 8.391 13.812 -8.438 1 97.25 82 PHE A CA 1
ATOM 630 C C . PHE A 1 82 ? 9.594 14.695 -8.766 1 97.25 82 PHE A C 1
ATOM 632 O O . PHE A 1 82 ? 10.445 14.32 -9.578 1 97.25 82 PHE A O 1
ATOM 639 N N . THR A 1 83 ? 9.688 15.805 -8.141 1 95.38 83 THR A N 1
ATOM 640 C CA . THR A 1 83 ? 10.789 16.75 -8.336 1 95.38 83 THR A CA 1
ATOM 641 C C . THR A 1 83 ? 12.117 16.109 -7.965 1 95.38 83 THR A C 1
ATOM 643 O O . THR A 1 83 ? 13.109 16.25 -8.695 1 95.38 83 THR A O 1
ATOM 646 N N . GLY A 1 84 ? 12.148 15.453 -6.848 1 93.94 84 GLY A N 1
ATOM 647 C CA . GLY A 1 84 ? 13.367 14.781 -6.406 1 93.94 84 GLY A CA 1
ATOM 648 C C . GLY A 1 84 ? 13.828 13.695 -7.355 1 93.94 84 GLY A C 1
ATOM 649 O O . GLY A 1 84 ? 15.023 13.57 -7.637 1 93.94 84 GLY A O 1
ATOM 650 N N . LEU A 1 85 ? 12.938 12.922 -7.871 1 93.31 85 LEU A N 1
ATOM 651 C CA . LEU A 1 85 ? 13.281 11.789 -8.727 1 93.31 85 LEU A CA 1
ATOM 652 C C . LEU A 1 85 ? 13.695 12.266 -10.117 1 93.31 85 LEU A C 1
ATOM 654 O O . LEU A 1 85 ? 14.633 11.719 -10.711 1 93.31 85 LEU A O 1
ATOM 658 N N . VAL A 1 86 ? 13.062 13.289 -10.633 1 92.88 86 VAL A N 1
ATOM 659 C CA . VAL A 1 86 ? 13.297 13.742 -12 1 92.88 86 VAL A CA 1
ATOM 660 C C . VAL A 1 86 ? 14.562 14.586 -12.062 1 92.88 86 VAL A C 1
ATOM 662 O O . VAL A 1 86 ? 15.391 14.422 -12.961 1 92.88 86 VAL A O 1
ATOM 665 N N . TRP A 1 87 ? 14.781 15.453 -11.086 1 91.56 87 TRP A N 1
ATOM 666 C CA . TRP A 1 87 ? 15.906 16.375 -11.141 1 91.56 87 TRP A CA 1
ATOM 667 C C . TRP A 1 87 ? 16.969 16 -10.125 1 91.56 87 TRP A C 1
ATOM 669 O O . TRP A 1 87 ? 17.938 16.734 -9.922 1 91.56 87 TRP A O 1
ATOM 679 N N . GLN A 1 88 ? 16.703 14.906 -9.445 1 89.62 88 GLN A N 1
ATOM 680 C CA . GLN A 1 88 ? 17.672 14.375 -8.492 1 89.62 88 GLN A CA 1
ATOM 681 C C . GLN A 1 88 ? 18.031 15.414 -7.43 1 89.62 88 GLN A C 1
ATOM 683 O O . GLN A 1 88 ? 19.203 15.641 -7.141 1 89.62 88 GLN A O 1
ATOM 688 N N . MET A 1 89 ? 16.984 16.078 -6.965 1 90.25 89 MET A N 1
ATOM 689 C CA . MET A 1 89 ? 17.156 17.078 -5.918 1 90.25 89 MET A CA 1
ATOM 690 C C . MET A 1 89 ? 17.062 16.438 -4.535 1 90.25 89 MET A C 1
ATOM 692 O O . MET A 1 89 ? 15.984 16.031 -4.109 1 90.25 89 MET A O 1
ATOM 696 N N . LYS A 1 90 ? 18.109 16.469 -3.871 1 90.44 90 LYS A N 1
ATOM 697 C CA . LYS A 1 90 ? 18.203 15.82 -2.564 1 90.44 90 LYS A CA 1
ATOM 698 C C . LYS A 1 90 ? 17.25 16.469 -1.564 1 90.44 90 LYS A C 1
ATOM 700 O O . LYS A 1 90 ? 16.625 15.773 -0.758 1 90.44 90 LYS A O 1
ATOM 705 N N . MET A 1 91 ? 17.172 17.75 -1.625 1 93.12 91 MET A N 1
ATOM 706 C CA . MET A 1 91 ? 16.344 18.484 -0.665 1 93.12 91 MET A CA 1
ATOM 707 C C . MET A 1 91 ? 14.859 18.172 -0.877 1 93.12 91 MET A C 1
ATOM 709 O O . MET A 1 91 ? 14.07 18.25 0.062 1 93.12 91 MET A O 1
ATOM 713 N N . ALA A 1 92 ? 14.477 17.891 -2.084 1 95.31 92 ALA A N 1
ATOM 714 C CA . ALA A 1 92 ? 13.094 17.5 -2.365 1 95.31 92 ALA A CA 1
ATOM 715 C C . ALA A 1 92 ? 12.75 16.172 -1.693 1 95.31 92 ALA A C 1
ATOM 717 O O . ALA A 1 92 ? 11.648 16.016 -1.156 1 95.31 92 ALA A O 1
ATOM 718 N N . SER A 1 93 ? 13.672 15.227 -1.72 1 95.25 93 SER A N 1
ATOM 719 C CA . SER A 1 93 ? 13.477 13.953 -1.033 1 95.25 93 SER A CA 1
ATOM 720 C C . SER A 1 93 ? 13.414 14.148 0.478 1 95.25 93 SER A C 1
ATOM 722 O O . SER A 1 93 ? 12.648 13.461 1.162 1 95.25 93 SER A O 1
ATOM 724 N N . LEU A 1 94 ? 14.188 15.078 0.942 1 96.38 94 LEU A N 1
ATOM 725 C CA . LEU A 1 94 ? 14.148 15.383 2.369 1 96.38 94 LEU A CA 1
ATOM 726 C C . LEU A 1 94 ? 12.805 15.969 2.77 1 96.38 94 LEU A C 1
ATOM 728 O O . LEU A 1 94 ? 12.328 15.734 3.883 1 96.38 94 LEU A O 1
ATOM 732 N N . ALA A 1 95 ? 12.305 16.766 1.875 1 97.69 95 ALA A N 1
ATOM 733 C CA . ALA A 1 95 ? 10.984 17.328 2.133 1 97.69 95 ALA A CA 1
ATOM 734 C C . ALA A 1 95 ? 9.938 16.234 2.303 1 97.69 95 ALA A C 1
ATOM 736 O O . ALA A 1 95 ? 9.055 16.344 3.162 1 97.69 95 ALA A O 1
ATOM 737 N N . VAL A 1 96 ? 9.977 15.188 1.465 1 98.5 96 VAL A N 1
ATOM 738 C CA . VAL A 1 96 ? 9.078 14.047 1.595 1 98.5 96 VAL A CA 1
ATOM 739 C C . VAL A 1 96 ? 9.211 13.438 2.988 1 98.5 96 VAL A C 1
ATOM 741 O O . VAL A 1 96 ? 8.211 13.219 3.674 1 98.5 96 VAL A O 1
ATOM 744 N N . ALA A 1 97 ? 10.383 13.266 3.375 1 98.25 97 ALA A N 1
ATOM 745 C CA . ALA A 1 97 ? 10.664 12.672 4.68 1 98.25 97 ALA A CA 1
ATOM 746 C C . ALA A 1 97 ? 10.156 13.562 5.809 1 98.25 97 ALA A C 1
ATOM 748 O O . ALA A 1 97 ? 9.727 13.07 6.855 1 98.25 97 ALA A O 1
ATOM 749 N N . ALA A 1 98 ? 10.289 14.867 5.621 1 98.56 98 ALA A N 1
ATOM 750 C CA . ALA A 1 98 ? 9.859 15.82 6.637 1 98.56 98 ALA A CA 1
ATOM 751 C C . ALA A 1 98 ? 8.336 15.836 6.766 1 98.56 98 ALA A C 1
ATOM 753 O O . ALA A 1 98 ? 7.801 15.977 7.867 1 98.56 98 ALA A O 1
ATOM 754 N N . MET A 1 99 ? 7.641 15.641 5.691 1 98.88 99 MET A N 1
ATOM 755 C CA . MET A 1 99 ? 6.191 15.797 5.66 1 98.88 99 MET A CA 1
ATOM 756 C C . MET A 1 99 ? 5.5 14.5 6.082 1 98.88 99 MET A C 1
ATOM 758 O O . MET A 1 99 ? 4.422 14.531 6.672 1 98.88 99 MET A O 1
ATOM 762 N N . ALA A 1 100 ? 6.09 13.359 5.832 1 98.81 100 ALA A N 1
ATOM 763 C CA . ALA A 1 100 ? 5.434 12.062 5.91 1 98.81 100 ALA A CA 1
ATOM 764 C C . ALA A 1 100 ? 4.898 11.797 7.312 1 98.81 100 ALA A C 1
ATOM 766 O O . ALA A 1 100 ? 3.738 11.414 7.48 1 98.81 100 ALA A O 1
ATOM 767 N N . PRO A 1 101 ? 5.656 12.047 8.398 1 98.75 101 PRO A N 1
ATOM 768 C CA . PRO A 1 101 ? 5.113 11.766 9.734 1 98.75 101 PRO A CA 1
ATOM 769 C C . PRO A 1 101 ? 3.941 12.68 10.094 1 98.75 101 PRO A C 1
ATOM 771 O O . PRO A 1 101 ? 3.012 12.242 10.781 1 98.75 101 PRO A O 1
ATOM 774 N N . VAL A 1 102 ? 4.023 13.891 9.672 1 98.81 102 VAL A N 1
ATOM 775 C CA . VAL A 1 102 ? 2.924 14.805 9.953 1 98.81 102 VAL A CA 1
ATOM 776 C C . VAL A 1 102 ? 1.667 14.352 9.219 1 98.81 102 VAL A C 1
ATOM 778 O O . VAL A 1 102 ? 0.576 14.328 9.797 1 98.81 102 VAL A O 1
ATOM 781 N N . GLY A 1 103 ? 1.831 13.945 7.926 1 98.88 103 GLY A N 1
ATOM 782 C CA . GLY A 1 103 ? 0.713 13.398 7.168 1 98.88 103 GLY A CA 1
ATOM 783 C C . GLY A 1 103 ? 0.12 12.148 7.793 1 98.88 103 GLY A C 1
ATOM 784 O O . GLY A 1 103 ? -1.102 11.992 7.836 1 98.88 103 GLY A O 1
ATOM 785 N N . ALA A 1 104 ? 0.975 11.289 8.297 1 98.81 104 ALA A N 1
ATOM 786 C CA . ALA A 1 104 ? 0.519 10.07 8.961 1 98.81 104 ALA A CA 1
ATOM 787 C C . ALA A 1 104 ? -0.331 10.398 10.18 1 98.81 104 ALA A C 1
ATOM 789 O O . ALA A 1 104 ? -1.378 9.789 10.398 1 98.81 104 ALA A O 1
ATOM 790 N N . VAL A 1 105 ? 0.099 11.375 10.969 1 98.88 105 VAL A N 1
ATOM 791 C CA . VAL A 1 105 ? -0.608 11.742 12.188 1 98.88 105 VAL A CA 1
ATOM 792 C C . VAL A 1 105 ? -1.962 12.359 11.836 1 98.88 105 VAL A C 1
ATOM 794 O O . VAL A 1 105 ? -2.977 12.039 12.461 1 98.88 105 VAL A O 1
ATOM 797 N N . TYR A 1 106 ? -1.963 13.25 10.812 1 98.88 106 TYR A N 1
ATOM 798 C CA . TYR A 1 106 ? -3.23 13.836 10.383 1 98.88 106 TYR A CA 1
ATOM 799 C C . TYR A 1 106 ? -4.195 12.75 9.914 1 98.88 106 TYR A C 1
ATOM 801 O O . TYR A 1 106 ? -5.391 12.805 10.219 1 98.88 106 TYR A O 1
ATOM 809 N N . THR A 1 107 ? -3.688 11.789 9.188 1 98.81 107 THR A N 1
ATOM 810 C CA . THR A 1 107 ? -4.523 10.695 8.703 1 98.81 107 THR A CA 1
ATOM 811 C C . THR A 1 107 ? -5.062 9.875 9.867 1 98.81 107 THR A C 1
ATOM 813 O O . THR A 1 107 ? -6.238 9.5 9.875 1 98.81 107 THR A O 1
ATOM 816 N N . PHE A 1 108 ? -4.215 9.617 10.805 1 98.75 108 PHE A N 1
ATOM 817 C CA . PHE A 1 108 ? -4.617 8.867 11.992 1 98.75 108 PHE A CA 1
ATOM 818 C C . PHE A 1 108 ? -5.707 9.609 12.758 1 98.75 108 PHE A C 1
ATOM 820 O O . PHE A 1 108 ? -6.715 9.016 13.148 1 98.75 108 PHE A O 1
ATOM 827 N N . ILE A 1 109 ? -5.492 10.883 12.961 1 98.62 109 ILE A N 1
ATOM 828 C CA . ILE A 1 109 ? -6.484 11.711 13.641 1 98.62 109 ILE A CA 1
ATOM 829 C C . ILE A 1 109 ? -7.809 11.664 12.875 1 98.62 109 ILE A C 1
ATOM 831 O O . ILE A 1 109 ? -8.875 11.5 13.477 1 98.62 109 ILE A O 1
ATOM 835 N N . ALA A 1 110 ? -7.738 11.758 11.555 1 98.25 110 ALA A N 1
ATOM 836 C CA . ALA A 1 110 ? -8.945 11.719 10.727 1 98.25 110 ALA A CA 1
ATOM 837 C C . ALA A 1 110 ? -9.688 10.406 10.906 1 98.25 110 ALA A C 1
ATOM 839 O O . ALA A 1 110 ? -10.914 10.391 11.078 1 98.25 110 ALA A O 1
ATOM 840 N N . LEU A 1 111 ? -8.953 9.336 10.922 1 98 111 LEU A N 1
ATOM 841 C CA . LEU A 1 111 ? -9.57 8.016 11.039 1 98 111 LEU A CA 1
ATOM 842 C C . LEU A 1 111 ? -10.195 7.828 12.422 1 98 111 LEU A C 1
ATOM 844 O O . LEU A 1 111 ? -11.336 7.371 12.531 1 98 111 LEU A O 1
ATOM 848 N N . VAL A 1 112 ? -9.484 8.219 13.461 1 98.06 112 VAL A N 1
ATOM 849 C CA . VAL A 1 112 ? -9.945 8.008 14.828 1 98.06 112 VAL A CA 1
ATOM 850 C C . VAL A 1 112 ? -11.141 8.922 15.125 1 98.06 112 VAL A C 1
ATOM 852 O O . VAL A 1 112 ? -12.156 8.477 15.656 1 98.06 112 VAL A O 1
ATOM 855 N N . THR A 1 113 ? -11.062 10.172 14.766 1 97.31 113 THR A N 1
ATOM 856 C CA . THR A 1 113 ? -12.156 11.102 15.023 1 97.31 113 THR A CA 1
ATOM 857 C C . THR A 1 113 ? -13.344 10.812 14.117 1 97.31 113 THR A C 1
ATOM 859 O O . THR A 1 113 ? -14.492 11.031 14.5 1 97.31 113 THR A O 1
ATOM 862 N N . GLY A 1 114 ? -13.078 10.32 12.914 1 95.19 114 GLY A N 1
ATOM 863 C CA . GLY A 1 114 ? -14.164 9.859 12.062 1 95.19 114 GLY A CA 1
ATOM 864 C C . GLY A 1 114 ? -14.938 8.703 12.672 1 95.19 114 GLY A C 1
ATOM 865 O O . GLY A 1 114 ? -16.172 8.68 12.617 1 95.19 114 GLY A O 1
ATOM 866 N N . ALA A 1 115 ? -14.188 7.781 13.195 1 95.81 115 ALA A N 1
ATOM 867 C CA . ALA A 1 115 ? -14.828 6.656 13.875 1 95.81 115 ALA A CA 1
ATOM 868 C C . ALA A 1 115 ? -15.672 7.133 15.047 1 95.81 115 ALA A C 1
ATOM 870 O O . ALA A 1 115 ? -16.812 6.703 15.219 1 95.81 115 ALA A O 1
ATOM 871 N N . ALA A 1 116 ? -15.125 8.047 15.828 1 94.75 116 ALA A N 1
ATOM 872 C CA . ALA A 1 116 ? -15.82 8.602 16.984 1 94.75 116 ALA A CA 1
ATOM 873 C C . ALA A 1 116 ? -17.078 9.359 16.562 1 94.75 116 ALA A C 1
ATOM 875 O O . ALA A 1 116 ? -18.078 9.352 17.281 1 94.75 116 ALA A O 1
ATOM 876 N N . TRP A 1 117 ? -17 9.992 15.43 1 92.5 117 TRP A N 1
ATOM 877 C CA . TRP A 1 117 ? -18.125 10.766 14.922 1 92.5 117 TRP A CA 1
ATOM 878 C C . TRP A 1 117 ? -19.172 9.844 14.297 1 92.5 117 TRP A C 1
ATOM 880 O O . TRP A 1 117 ? -20.375 10.133 14.352 1 92.5 117 TRP A O 1
ATOM 890 N N . GLY A 1 118 ? -18.734 8.773 13.727 1 91.25 118 GLY A N 1
ATOM 891 C CA . GLY A 1 118 ? -19.625 7.84 13.055 1 91.25 118 GLY A CA 1
ATOM 892 C C . GLY A 1 118 ? -20.547 7.113 14.016 1 91.25 118 GLY A C 1
ATOM 893 O O . GLY A 1 118 ? -21.703 6.824 13.672 1 91.25 118 GLY A O 1
ATOM 894 N N . LYS A 1 119 ? -20.141 6.852 15.219 1 92.31 119 LYS A N 1
ATOM 895 C CA . LYS A 1 119 ? -20.938 6.09 16.172 1 92.31 119 LYS A CA 1
ATOM 896 C C . LYS A 1 119 ? -22.234 6.816 16.5 1 92.31 119 LYS A C 1
ATOM 898 O O . LYS A 1 119 ? -23.328 6.266 16.312 1 92.31 119 LYS A O 1
ATOM 903 N N . PRO A 1 120 ? -22.172 8 16.906 1 89.19 120 PRO A N 1
ATOM 904 C CA . PRO A 1 120 ? -23.422 8.695 17.188 1 89.19 120 PRO A CA 1
ATOM 905 C C . PRO A 1 120 ? -24.203 9.07 15.93 1 89.19 120 PRO A C 1
ATOM 907 O O . PRO A 1 120 ? -25.422 9.133 15.953 1 89.19 120 PRO A O 1
ATOM 910 N N . MET A 1 121 ? -23.562 9.148 14.828 1 86.75 121 MET A N 1
ATOM 911 C CA . MET A 1 121 ? -24.219 9.609 13.602 1 86.75 121 MET A CA 1
ATOM 912 C C . MET A 1 121 ? -24.875 8.445 12.867 1 86.75 121 MET A C 1
ATOM 914 O O . MET A 1 121 ? -25.969 8.578 12.344 1 86.75 121 MET A O 1
ATOM 918 N N . TRP A 1 122 ? -24.172 7.383 12.875 1 88.19 122 TRP A N 1
ATOM 919 C CA . TRP A 1 122 ? -24.625 6.301 12.008 1 88.19 122 TRP A CA 1
ATOM 920 C C . TRP A 1 122 ? -24.75 4.996 12.789 1 88.19 122 TRP A C 1
ATOM 922 O O . TRP A 1 122 ? -25.094 3.957 12.227 1 88.19 122 TRP A O 1
ATOM 932 N N . GLY A 1 123 ? -24.359 5.016 14.055 1 91 123 GLY A N 1
ATOM 933 C CA . GLY A 1 123 ? -24.516 3.836 14.891 1 91 123 GLY A CA 1
ATOM 934 C C . GLY A 1 123 ? -23.359 2.857 14.75 1 91 123 GLY A C 1
ATOM 935 O O . GLY A 1 123 ? -23.453 1.715 15.203 1 91 123 GLY A O 1
ATOM 936 N N . THR A 1 124 ? -22.297 3.279 14 1 91.38 124 THR A N 1
ATOM 937 C CA . THR A 1 124 ? -21.172 2.375 13.812 1 91.38 124 THR A CA 1
ATOM 938 C C . THR A 1 124 ? -19.844 3.137 13.883 1 91.38 124 THR A C 1
ATOM 940 O O . THR A 1 124 ? -19.766 4.297 13.469 1 91.38 124 THR A O 1
ATOM 943 N N . TRP A 1 125 ? -18.781 2.514 14.328 1 92.69 125 TRP A N 1
ATOM 944 C CA . TRP A 1 125 ? -17.453 3.08 14.43 1 92.69 125 TRP A CA 1
ATOM 945 C C . TRP A 1 125 ? -16.719 3.02 13.086 1 92.69 125 TRP A C 1
ATOM 947 O O . TRP A 1 125 ? -15.805 3.799 12.836 1 92.69 125 TRP A O 1
ATOM 957 N N . TRP A 1 126 ? -17.172 2.012 12.297 1 92.12 126 TRP A N 1
ATOM 958 C CA . TRP A 1 126 ? -16.484 1.747 11.031 1 92.12 126 TRP A CA 1
ATOM 959 C C . TRP A 1 126 ? -17.438 1.114 10.023 1 92.12 126 TRP A C 1
ATOM 961 O O . TRP A 1 126 ? -18.25 0.261 10.375 1 92.12 126 TRP A O 1
ATOM 971 N N . VAL A 1 127 ? -17.344 1.555 8.867 1 88.94 127 VAL A N 1
ATOM 972 C CA . VAL A 1 127 ? -18 0.896 7.742 1 88.94 127 VAL A CA 1
ATOM 973 C C . VAL A 1 127 ? -17.016 0.745 6.586 1 88.94 127 VAL A C 1
ATOM 975 O O . VAL A 1 127 ? -16.188 1.621 6.355 1 88.94 127 VAL A O 1
ATOM 978 N N . TRP A 1 128 ? -17.125 -0.378 5.93 1 88.56 128 TRP A N 1
ATOM 979 C CA . TRP A 1 128 ? -16.266 -0.594 4.773 1 88.56 128 TRP A CA 1
ATOM 980 C C . TRP A 1 128 ? -16.844 0.064 3.529 1 88.56 128 TRP A C 1
ATOM 982 O O . TRP A 1 128 ? -17.766 -0.484 2.898 1 88.56 128 TRP A O 1
ATOM 992 N N . ASP A 1 129 ? -16.375 1.177 3.242 1 89.44 129 ASP A N 1
ATOM 993 C CA . ASP A 1 129 ? -16.719 1.858 1.998 1 89.44 129 ASP A CA 1
ATOM 994 C C . ASP A 1 129 ? -15.477 2.477 1.354 1 89.44 129 ASP A C 1
ATOM 996 O O . ASP A 1 129 ? -14.375 2.359 1.884 1 89.44 129 ASP A O 1
ATOM 1000 N N . ALA A 1 130 ? -15.703 3.064 0.234 1 89.94 130 ALA A N 1
ATOM 1001 C CA . ALA A 1 130 ? -14.57 3.553 -0.549 1 89.94 130 ALA A CA 1
ATOM 1002 C C . ALA A 1 130 ? -13.82 4.652 0.197 1 89.94 130 ALA A C 1
ATOM 1004 O O . ALA A 1 130 ? -12.586 4.703 0.17 1 89.94 130 ALA A O 1
ATOM 1005 N N . ARG A 1 131 ? -14.539 5.52 0.854 1 93.06 131 ARG A N 1
ATOM 1006 C CA . ARG A 1 131 ? -13.938 6.66 1.538 1 93.06 131 ARG A CA 1
ATOM 1007 C C . ARG A 1 131 ? -13.102 6.203 2.73 1 93.06 131 ARG A C 1
ATOM 1009 O O . ARG A 1 131 ? -11.922 6.539 2.828 1 93.06 131 ARG A O 1
ATOM 1016 N N . LEU A 1 132 ? -13.711 5.492 3.643 1 93.56 132 LEU A N 1
ATOM 1017 C CA . LEU A 1 132 ? -13.016 5.055 4.848 1 93.56 132 LEU A CA 1
ATOM 1018 C C . LEU A 1 132 ? -11.852 4.133 4.496 1 93.56 132 LEU A C 1
ATOM 1020 O O . LEU A 1 132 ? -10.773 4.234 5.086 1 93.56 132 LEU A O 1
ATOM 1024 N N . THR A 1 133 ? -12.047 3.305 3.557 1 92.75 133 THR A N 1
ATOM 1025 C CA . THR A 1 133 ? -11.016 2.359 3.15 1 92.75 133 THR A CA 1
ATOM 1026 C C . THR A 1 133 ? -9.82 3.092 2.537 1 92.75 133 THR A C 1
ATOM 1028 O O . THR A 1 133 ? -8.672 2.818 2.887 1 92.75 133 THR A O 1
ATOM 1031 N N . SER A 1 134 ? -10.125 3.898 1.598 1 95 134 SER A N 1
ATOM 1032 C CA . SER A 1 134 ? -9.031 4.617 0.945 1 95 134 SER A CA 1
ATOM 1033 C C . SER A 1 134 ? -8.289 5.508 1.935 1 95 134 SER A C 1
ATOM 1035 O O . SER A 1 134 ? -7.078 5.703 1.812 1 95 134 SER A O 1
ATOM 1037 N N . GLU A 1 135 ? -8.953 6.051 2.896 1 97.06 135 GLU A N 1
ATOM 1038 C CA . GLU A 1 135 ? -8.289 6.805 3.959 1 97.06 135 GLU A CA 1
ATOM 1039 C C . GLU A 1 135 ? -7.383 5.902 4.793 1 97.06 135 GLU A C 1
ATOM 1041 O O . GLU A 1 135 ? -6.277 6.297 5.168 1 97.06 135 GLU A O 1
ATOM 1046 N N . LEU A 1 136 ? -7.883 4.77 5.137 1 95.69 136 LEU A N 1
ATOM 1047 C CA . LEU A 1 136 ? -7.059 3.805 5.852 1 95.69 136 LEU A CA 1
ATOM 1048 C C . LEU A 1 136 ? -5.82 3.439 5.039 1 95.69 136 LEU A C 1
ATOM 1050 O O . LEU A 1 136 ? -4.711 3.379 5.582 1 95.69 136 LEU A O 1
ATOM 1054 N N . VAL A 1 137 ? -6.027 3.15 3.787 1 95 137 VAL A N 1
ATOM 1055 C CA . VAL A 1 137 ? -4.918 2.842 2.889 1 95 137 VAL A CA 1
ATOM 1056 C C . VAL A 1 137 ? -3.91 3.988 2.898 1 95 137 VAL A C 1
ATOM 1058 O O . VAL A 1 137 ? -2.699 3.758 2.861 1 95 137 VAL A O 1
ATOM 1061 N N . LEU A 1 138 ? -4.418 5.176 2.914 1 97.81 138 LEU A N 1
ATOM 1062 C CA . LEU A 1 138 ? -3.545 6.344 2.965 1 97.81 138 LEU A CA 1
ATOM 1063 C C . LEU A 1 138 ? -2.623 6.281 4.176 1 97.81 138 LEU A C 1
ATOM 1065 O O . LEU A 1 138 ? -1.438 6.605 4.078 1 97.81 138 LEU A O 1
ATOM 1069 N N . LEU A 1 139 ? -3.135 5.91 5.34 1 97.94 139 LEU A N 1
ATOM 1070 C CA . LEU A 1 139 ? -2.316 5.773 6.539 1 97.94 139 LEU A CA 1
ATOM 1071 C C . LEU A 1 139 ? -1.195 4.762 6.32 1 97.94 139 LEU A C 1
ATOM 1073 O O . LEU A 1 139 ? -0.049 5.008 6.703 1 97.94 139 LEU A O 1
ATOM 1077 N N . PHE A 1 140 ? -1.51 3.686 5.676 1 95.31 140 PHE A N 1
ATOM 1078 C CA . PHE A 1 140 ? -0.51 2.656 5.414 1 95.31 140 PHE A CA 1
ATOM 1079 C C . PHE A 1 140 ? 0.539 3.162 4.43 1 95.31 140 PHE A C 1
ATOM 1081 O O . PHE A 1 140 ? 1.716 2.812 4.531 1 95.31 140 PHE A O 1
ATOM 1088 N N . LEU A 1 141 ? 0.058 3.873 3.451 1 96.88 141 LEU A N 1
ATOM 1089 C CA . LEU A 1 141 ? 1.002 4.461 2.508 1 96.88 141 LEU A CA 1
ATOM 1090 C C . LEU A 1 141 ? 1.999 5.363 3.227 1 96.88 141 LEU A C 1
ATOM 1092 O O . LEU A 1 141 ? 3.205 5.277 2.988 1 96.88 141 LEU A O 1
ATOM 1096 N N . TYR A 1 142 ? 1.504 6.223 4.109 1 98.25 142 TYR A N 1
ATOM 1097 C CA . TYR A 1 142 ? 2.393 7.059 4.906 1 98.25 142 TYR A CA 1
ATOM 1098 C C . TYR A 1 142 ? 3.373 6.207 5.703 1 98.25 142 TYR A C 1
ATOM 1100 O O . TYR A 1 142 ? 4.57 6.496 5.738 1 98.25 142 TYR A O 1
ATOM 1108 N N . ALA A 1 143 ? 2.885 5.145 6.363 1 96.94 143 ALA A N 1
ATOM 1109 C CA . ALA A 1 143 ? 3.734 4.254 7.148 1 96.94 143 ALA A CA 1
ATOM 1110 C C . ALA A 1 143 ? 4.797 3.596 6.273 1 96.94 143 ALA A C 1
ATOM 1112 O O . ALA A 1 143 ? 5.953 3.465 6.684 1 96.94 143 ALA A O 1
ATOM 1113 N N . GLY A 1 144 ? 4.359 3.137 5.102 1 95.69 144 GLY A N 1
ATOM 1114 C CA . GLY A 1 144 ? 5.297 2.547 4.16 1 95.69 144 GLY A CA 1
ATOM 1115 C C . GLY A 1 144 ? 6.402 3.5 3.74 1 95.69 144 GLY A C 1
ATOM 1116 O O . GLY A 1 144 ? 7.57 3.115 3.672 1 95.69 144 GLY A O 1
ATOM 1117 N N . VAL A 1 145 ? 6.043 4.746 3.457 1 97.75 145 VAL A N 1
ATOM 1118 C CA . VAL A 1 145 ? 7.008 5.77 3.07 1 97.75 145 VAL A CA 1
ATOM 1119 C C . VAL A 1 145 ? 8.023 5.969 4.195 1 97.75 145 VAL A C 1
ATOM 1121 O O . VAL A 1 145 ? 9.227 6.02 3.951 1 97.75 145 VAL A O 1
ATOM 1124 N N . ILE A 1 146 ? 7.535 6.066 5.418 1 98 146 ILE A N 1
ATOM 1125 C CA . ILE A 1 146 ? 8.383 6.262 6.586 1 98 146 ILE A CA 1
ATOM 1126 C C . ILE A 1 146 ? 9.305 5.055 6.766 1 98 146 ILE A C 1
ATOM 1128 O O . ILE A 1 146 ? 10.508 5.207 6.996 1 98 146 ILE A O 1
ATOM 1132 N N . ALA A 1 147 ? 8.75 3.865 6.613 1 96.38 147 ALA A N 1
ATOM 1133 C CA . ALA A 1 147 ? 9.531 2.639 6.75 1 96.38 147 ALA A CA 1
ATOM 1134 C C . ALA A 1 147 ? 10.648 2.576 5.703 1 96.38 147 ALA A C 1
ATOM 1136 O O . ALA A 1 147 ? 11.789 2.252 6.027 1 96.38 147 ALA A O 1
ATOM 1137 N N . LEU A 1 148 ? 10.375 2.898 4.492 1 96.38 148 LEU A N 1
ATOM 1138 C CA . LEU A 1 148 ? 11.352 2.846 3.406 1 96.38 148 LEU A CA 1
ATOM 1139 C C . LEU A 1 148 ? 12.445 3.887 3.609 1 96.38 148 LEU A C 1
ATOM 1141 O O . LEU A 1 148 ? 13.617 3.615 3.352 1 96.38 148 LEU A O 1
ATOM 1145 N N . TRP A 1 149 ? 12.039 5.066 4.055 1 96.56 149 TRP A N 1
ATOM 1146 C CA . TRP A 1 149 ? 13.031 6.109 4.328 1 96.56 149 TRP A CA 1
ATOM 1147 C C . TRP A 1 149 ? 14.047 5.633 5.359 1 96.56 149 TRP A C 1
ATOM 1149 O O . TRP A 1 149 ? 15.25 5.859 5.199 1 96.56 149 TRP A O 1
ATOM 1159 N N . HIS A 1 150 ? 13.633 4.922 6.324 1 95.38 150 HIS A N 1
ATOM 1160 C CA . HIS A 1 150 ? 14.5 4.527 7.43 1 95.38 150 HIS A CA 1
ATOM 1161 C C . HIS A 1 150 ? 15.211 3.217 7.121 1 95.38 150 HIS A C 1
ATOM 1163 O O . HIS A 1 150 ? 16.109 2.805 7.863 1 95.38 150 HIS A O 1
ATOM 1169 N N . ALA A 1 151 ? 14.883 2.617 6.023 1 92.19 151 ALA A N 1
ATOM 1170 C CA . ALA A 1 151 ? 15.445 1.316 5.68 1 92.19 151 ALA A CA 1
ATOM 1171 C C . ALA A 1 151 ? 16.812 1.474 5.012 1 92.19 151 ALA A C 1
ATOM 1173 O O . ALA A 1 151 ? 17.547 0.5 4.867 1 92.19 151 ALA A O 1
ATOM 1174 N N . PHE A 1 152 ? 17.188 2.68 4.66 1 92.5 152 PHE A N 1
ATOM 1175 C CA . PHE A 1 152 ? 18.438 2.922 3.943 1 92.5 152 PHE A CA 1
ATOM 1176 C C . PHE A 1 152 ? 19.281 3.953 4.672 1 92.5 152 PHE A C 1
ATOM 1178 O O . PHE A 1 152 ? 18.766 4.973 5.137 1 92.5 152 PHE A O 1
ATOM 1185 N N . ASP A 1 153 ? 20.562 3.705 4.719 1 90.69 153 ASP A N 1
ATOM 1186 C CA . ASP A 1 153 ? 21.5 4.672 5.293 1 90.69 153 ASP A CA 1
ATOM 1187 C C . ASP A 1 153 ? 21.828 5.777 4.289 1 90.69 153 ASP A C 1
ATOM 1189 O O . ASP A 1 153 ? 21.969 6.941 4.668 1 90.69 153 ASP A O 1
ATOM 1193 N N . ASP A 1 154 ? 21.938 5.301 3.066 1 91.88 154 ASP A N 1
ATOM 1194 C CA . ASP A 1 154 ? 22.172 6.273 2.004 1 91.88 154 ASP A CA 1
ATOM 1195 C C . ASP A 1 154 ? 20.906 7.051 1.678 1 91.88 154 ASP A C 1
ATOM 1197 O O . ASP A 1 154 ? 19.906 6.465 1.249 1 91.88 154 ASP A O 1
ATOM 1201 N N . ARG A 1 155 ? 20.953 8.344 1.823 1 91.56 155 ARG A N 1
ATOM 1202 C CA . ARG A 1 155 ? 19.766 9.172 1.714 1 91.56 155 ARG A CA 1
ATOM 1203 C C . ARG A 1 155 ? 19.266 9.234 0.271 1 91.56 155 ARG A C 1
ATOM 1205 O O . ARG A 1 155 ? 18.078 9.391 0.024 1 91.56 155 ARG A O 1
ATOM 1212 N N . LYS A 1 156 ? 20.156 9.125 -0.612 1 91.56 156 LYS A N 1
ATOM 1213 C CA . LYS A 1 156 ? 19.734 9.078 -2.012 1 91.56 156 LYS A CA 1
ATOM 1214 C C . LYS A 1 156 ? 18.875 7.848 -2.285 1 91.56 156 LYS A C 1
ATOM 1216 O O . LYS A 1 156 ? 17.828 7.953 -2.934 1 91.56 156 LYS A O 1
ATOM 1221 N N . MET A 1 157 ? 19.281 6.699 -1.765 1 93.31 157 MET A N 1
ATOM 1222 C CA . MET A 1 157 ? 18.531 5.461 -1.929 1 93.31 157 MET A CA 1
ATOM 1223 C C . MET A 1 157 ? 17.203 5.516 -1.156 1 93.31 157 MET A C 1
ATOM 1225 O O . MET A 1 157 ? 16.172 5.051 -1.645 1 93.31 157 MET A O 1
ATOM 1229 N N . ALA A 1 158 ? 17.266 6.082 0.015 1 95.5 158 ALA A N 1
ATOM 1230 C CA . ALA A 1 158 ? 16.062 6.27 0.816 1 95.5 158 ALA A CA 1
ATOM 1231 C C . ALA A 1 158 ? 15.031 7.121 0.075 1 95.5 158 ALA A C 1
ATOM 1233 O O . ALA A 1 158 ? 13.852 6.773 0.011 1 95.5 158 ALA A O 1
ATOM 1234 N N . GLY A 1 159 ? 15.523 8.227 -0.466 1 95.81 159 GLY A N 1
ATOM 1235 C CA . GLY A 1 159 ? 14.656 9.133 -1.203 1 95.81 159 GLY A CA 1
ATOM 1236 C C . GLY A 1 159 ? 14.023 8.492 -2.426 1 95.81 159 GLY A C 1
ATOM 1237 O O . GLY A 1 159 ? 12.852 8.719 -2.719 1 95.81 159 GLY A O 1
ATOM 1238 N N . ARG A 1 160 ? 14.812 7.723 -3.1 1 95.56 160 ARG A N 1
ATOM 1239 C CA . ARG A 1 160 ? 14.297 7.047 -4.285 1 95.56 160 ARG A CA 1
ATOM 1240 C C . ARG A 1 160 ? 13.188 6.062 -3.914 1 95.56 160 ARG A C 1
ATOM 1242 O O . ARG A 1 160 ? 12.109 6.078 -4.512 1 95.56 160 ARG A O 1
ATOM 1249 N N . ALA A 1 161 ? 13.43 5.188 -2.938 1 96.5 161 ALA A N 1
ATOM 1250 C CA . ALA A 1 161 ? 12.461 4.176 -2.514 1 96.5 161 ALA A CA 1
ATOM 1251 C C . ALA A 1 161 ? 11.18 4.824 -2.004 1 96.5 161 ALA A C 1
ATOM 1253 O O . ALA A 1 161 ? 10.086 4.473 -2.445 1 96.5 161 ALA A O 1
ATOM 1254 N N . ALA A 1 162 ? 11.32 5.766 -1.124 1 97.81 162 ALA A N 1
ATOM 1255 C CA . ALA A 1 162 ? 10.172 6.465 -0.562 1 97.81 162 ALA A CA 1
ATOM 1256 C C . ALA A 1 162 ? 9.406 7.227 -1.644 1 97.81 162 ALA A C 1
ATOM 1258 O O . ALA A 1 162 ? 8.18 7.199 -1.677 1 97.81 162 ALA A O 1
ATOM 1259 N N . GLY A 1 163 ? 10.148 7.875 -2.523 1 97.69 163 GLY A N 1
ATOM 1260 C CA . GLY A 1 163 ? 9.531 8.656 -3.582 1 97.69 163 GLY A CA 1
ATOM 1261 C C . GLY A 1 163 ? 8.695 7.82 -4.535 1 97.69 163 GLY A C 1
ATOM 1262 O O . GLY A 1 163 ? 7.605 8.234 -4.938 1 97.69 163 GLY A O 1
ATOM 1263 N N . ILE A 1 164 ? 9.164 6.703 -4.871 1 96 164 ILE A N 1
ATOM 1264 C CA . ILE A 1 164 ? 8.438 5.816 -5.777 1 96 164 ILE A CA 1
ATOM 1265 C C . ILE A 1 164 ? 7.121 5.383 -5.129 1 96 164 ILE A C 1
ATOM 1267 O O . ILE A 1 164 ? 6.066 5.406 -5.77 1 96 164 ILE A O 1
ATOM 1271 N N . LEU A 1 165 ? 7.191 4.984 -3.889 1 96.5 165 LEU A N 1
ATOM 1272 C CA . LEU A 1 165 ? 5.969 4.578 -3.209 1 96.5 165 LEU A CA 1
ATOM 1273 C C . LEU A 1 165 ? 4.969 5.73 -3.152 1 96.5 165 LEU A C 1
ATOM 1275 O O . LEU A 1 165 ? 3.773 5.531 -3.369 1 96.5 165 LEU A O 1
ATOM 1279 N N . VAL A 1 166 ? 5.496 6.934 -2.877 1 98.25 166 VAL A N 1
ATOM 1280 C CA . VAL A 1 166 ? 4.625 8.102 -2.822 1 98.25 166 VAL A CA 1
ATOM 1281 C C . VAL A 1 166 ? 3.918 8.281 -4.164 1 98.25 166 VAL A C 1
ATOM 1283 O O . VAL A 1 166 ? 2.703 8.492 -4.207 1 98.25 166 VAL A O 1
ATOM 1286 N N . LEU A 1 167 ? 4.645 8.18 -5.219 1 96.56 167 LEU A N 1
ATOM 1287 C CA . LEU A 1 167 ? 4.082 8.445 -6.535 1 96.56 167 LEU A CA 1
ATOM 1288 C C . LEU A 1 167 ? 3.084 7.359 -6.926 1 96.56 167 LEU A C 1
ATOM 1290 O O . LEU A 1 167 ? 2.023 7.652 -7.484 1 96.56 167 LEU A O 1
ATOM 1294 N N . VAL A 1 168 ? 3.41 6.105 -6.613 1 92.62 168 VAL A N 1
ATOM 1295 C CA . VAL A 1 168 ? 2.479 5.012 -6.883 1 92.62 168 VAL A CA 1
ATOM 1296 C C . VAL A 1 168 ? 1.211 5.195 -6.051 1 92.62 168 VAL A C 1
ATOM 1298 O O . VAL A 1 168 ? 0.106 4.93 -6.527 1 92.62 168 VAL A O 1
ATOM 1301 N N . GLY A 1 169 ? 1.312 5.738 -4.879 1 95.56 169 GLY A N 1
ATOM 1302 C CA . GLY A 1 169 ? 0.203 5.883 -3.949 1 95.56 169 GLY A CA 1
ATOM 1303 C C . GLY A 1 169 ? -0.691 7.066 -4.266 1 95.56 169 GLY A C 1
ATOM 1304 O O . GLY A 1 169 ? -1.772 7.207 -3.688 1 95.56 169 GLY A O 1
ATOM 1305 N N . VAL A 1 170 ? -0.32 7.906 -5.254 1 95.69 170 VAL A N 1
ATOM 1306 C CA . VAL A 1 170 ? -1.08 9.109 -5.582 1 95.69 170 VAL A CA 1
ATOM 1307 C C . VAL A 1 170 ? -2.463 8.719 -6.098 1 95.69 170 VAL A C 1
ATOM 1309 O O . VAL A 1 170 ? -3.43 9.469 -5.922 1 95.69 170 VAL A O 1
ATOM 1312 N N . VAL A 1 171 ? -2.598 7.551 -6.648 1 92.25 171 VAL A N 1
ATOM 1313 C CA . VAL A 1 171 ? -3.85 7.086 -7.234 1 92.25 171 VAL A CA 1
ATOM 1314 C C . VAL A 1 171 ? -4.918 6.98 -6.148 1 92.25 171 VAL A C 1
ATOM 1316 O O . VAL A 1 171 ? -6.117 7.031 -6.441 1 92.25 171 VAL A O 1
ATOM 1319 N N . ASN A 1 172 ? -4.488 6.879 -4.922 1 95.56 172 ASN A N 1
ATOM 1320 C CA . ASN A 1 172 ? -5.402 6.762 -3.793 1 95.56 172 ASN A CA 1
ATOM 1321 C C . ASN A 1 172 ? -6.113 8.078 -3.506 1 95.56 172 ASN A C 1
ATOM 1323 O O . ASN A 1 172 ? -7.211 8.094 -2.941 1 95.56 172 ASN A O 1
ATOM 1327 N N . LEU A 1 173 ? -5.555 9.25 -3.908 1 96.06 173 LEU A N 1
ATOM 1328 C CA . LEU A 1 173 ? -6.078 10.562 -3.535 1 96.06 173 LEU A CA 1
ATOM 1329 C C . LEU A 1 173 ? -7.391 10.852 -4.254 1 96.06 173 LEU A C 1
ATOM 1331 O O . LEU A 1 173 ? -8.383 11.219 -3.621 1 96.06 173 LEU A O 1
ATOM 1335 N N . PRO A 1 174 ? -7.43 10.609 -5.59 1 93.62 174 PRO A N 1
ATOM 1336 C CA . PRO A 1 174 ? -8.727 10.797 -6.238 1 93.62 174 PRO A CA 1
ATOM 1337 C C . PRO A 1 174 ? -9.789 9.828 -5.727 1 93.62 174 PRO A C 1
ATOM 1339 O O . PRO A 1 174 ? -10.977 10.164 -5.695 1 93.62 174 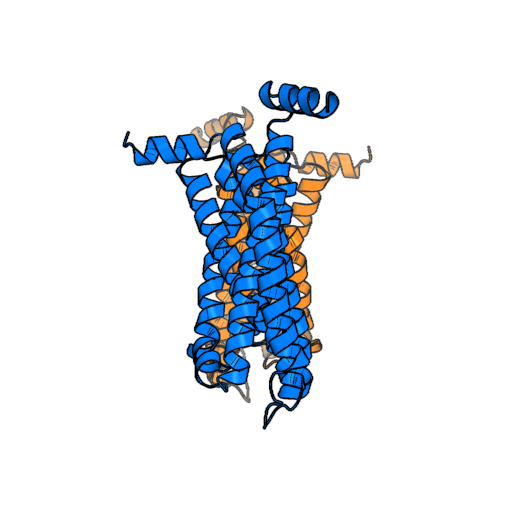PRO A O 1
ATOM 1342 N N . VAL A 1 175 ? -9.391 8.664 -5.34 1 91.06 175 VAL A N 1
ATOM 1343 C CA . VAL A 1 175 ? -10.344 7.703 -4.789 1 91.06 175 VAL A CA 1
ATOM 1344 C C . VAL A 1 175 ? -10.945 8.25 -3.5 1 91.06 175 VAL A C 1
ATOM 1346 O O . VAL A 1 175 ? -12.164 8.195 -3.303 1 91.06 175 VAL A O 1
ATOM 1349 N N . ILE A 1 176 ? -10.117 8.812 -2.662 1 92.75 176 ILE A N 1
ATOM 1350 C CA . ILE A 1 176 ? -10.617 9.406 -1.424 1 92.75 176 ILE A CA 1
ATOM 1351 C C . ILE A 1 176 ? -11.531 10.578 -1.743 1 92.75 176 ILE A C 1
ATOM 1353 O O . ILE A 1 176 ? -12.672 10.633 -1.269 1 92.75 176 ILE A O 1
ATOM 1357 N N . HIS A 1 177 ? -11.07 11.469 -2.578 1 89.75 177 HIS A N 1
ATOM 1358 C CA . HIS A 1 177 ? -11.75 12.734 -2.83 1 89.75 177 HIS A CA 1
ATOM 1359 C C . HIS A 1 177 ? -13.078 12.516 -3.541 1 89.75 177 HIS A C 1
ATOM 1361 O O . HIS A 1 177 ? -14.102 13.078 -3.143 1 89.75 177 HIS A O 1
ATOM 1367 N N . TYR A 1 178 ? -13.133 11.609 -4.523 1 89.38 178 TYR A N 1
ATOM 1368 C CA . TYR A 1 178 ? -14.328 11.445 -5.348 1 89.38 178 TYR A CA 1
ATOM 1369 C C . TYR A 1 178 ? -15.141 10.234 -4.895 1 89.38 178 TYR A C 1
ATOM 1371 O O . TYR A 1 178 ? -16.094 9.836 -5.566 1 89.38 178 TYR A O 1
ATOM 1379 N N . SER A 1 179 ? -14.781 9.695 -3.771 1 87.38 179 SER A N 1
ATOM 1380 C CA . SER A 1 179 ? -15.445 8.492 -3.291 1 87.38 179 SER A CA 1
ATOM 1381 C C . SER A 1 179 ? -16.938 8.727 -3.105 1 87.38 179 SER A C 1
ATOM 1383 O O . SER A 1 179 ? -17.75 7.848 -3.396 1 87.38 179 SER A O 1
ATOM 1385 N N . VAL A 1 180 ? -17.297 9.914 -2.676 1 83.38 180 VAL A N 1
ATOM 1386 C CA . VAL A 1 180 ? -18.688 10.211 -2.367 1 83.38 180 VAL A CA 1
ATOM 1387 C C . VAL A 1 180 ? -19.469 10.406 -3.662 1 83.38 180 VAL A C 1
ATOM 1389 O O . VAL A 1 180 ? -20.703 10.352 -3.662 1 83.38 180 VAL A O 1
ATOM 1392 N N . GLU A 1 181 ? -18.781 10.672 -4.754 1 83.56 181 GLU A N 1
ATOM 1393 C CA . GLU A 1 181 ? -19.422 10.867 -6.051 1 83.56 181 GLU A CA 1
ATOM 1394 C C . GLU A 1 181 ? -19.5 9.547 -6.824 1 83.56 181 GLU A C 1
ATOM 1396 O O . GLU A 1 181 ? -20.484 9.297 -7.52 1 83.56 181 GLU A O 1
ATOM 1401 N N . TRP A 1 182 ? -18.547 8.711 -6.586 1 83.81 182 TRP A N 1
ATOM 1402 C CA . TRP A 1 182 ? -18.438 7.504 -7.398 1 83.81 182 TRP A CA 1
ATOM 1403 C C . TRP A 1 182 ? -19.188 6.336 -6.754 1 83.81 182 TRP A C 1
ATOM 1405 O O . TRP A 1 182 ? -19.609 5.406 -7.441 1 83.81 182 TRP A O 1
ATOM 1415 N N . TRP A 1 183 ? -19.359 6.375 -5.406 1 84.75 183 TRP A N 1
ATOM 1416 C CA . TRP A 1 183 ? -20.016 5.273 -4.703 1 84.75 183 TRP A CA 1
ATOM 1417 C C . TRP A 1 183 ? -20.953 5.797 -3.621 1 84.75 183 TRP A C 1
ATOM 1419 O O . TRP A 1 183 ? -20.938 6.988 -3.303 1 84.75 183 TRP A O 1
ATOM 1429 N N . ASN A 1 184 ? -21.812 4.859 -3.199 1 78.12 184 ASN A N 1
ATOM 1430 C CA . ASN A 1 184 ? -22.672 5.188 -2.066 1 78.12 184 ASN A CA 1
ATOM 1431 C C . ASN A 1 184 ? -21.906 5.137 -0.749 1 78.12 184 ASN A C 1
ATOM 1433 O O . ASN A 1 184 ? -21.188 4.168 -0.478 1 78.12 184 ASN A O 1
ATOM 14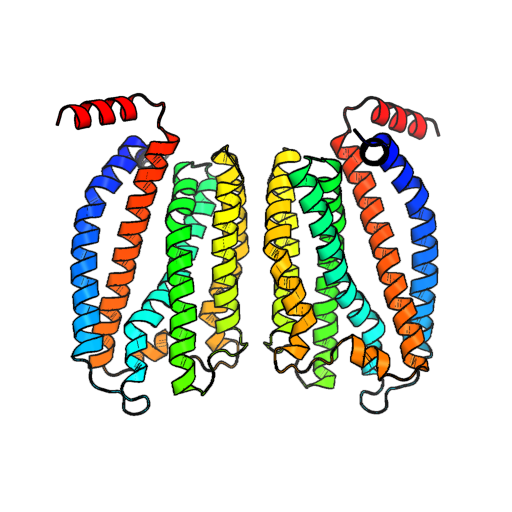37 N N . THR A 1 185 ? -21.859 6.262 -0.055 1 79.75 185 THR A N 1
ATOM 1438 C CA . THR A 1 185 ? -21.203 6.348 1.241 1 79.75 185 THR A CA 1
ATOM 1439 C C . THR A 1 185 ? -22.062 7.109 2.24 1 79.75 185 THR A C 1
ATOM 1441 O O . THR A 1 185 ? -23.016 7.797 1.854 1 79.75 185 THR A O 1
ATOM 1444 N N . LEU A 1 186 ? -21.766 6.836 3.441 1 79 186 LEU A N 1
ATOM 1445 C CA . LEU A 1 186 ? -22.469 7.562 4.496 1 79 186 LEU A CA 1
ATOM 1446 C C . LEU A 1 186 ? -21.906 8.977 4.641 1 79 186 LEU A C 1
ATOM 1448 O O . LEU A 1 186 ? -22.516 9.828 5.289 1 79 186 LEU A O 1
ATOM 1452 N N . HIS A 1 187 ? -20.797 9.219 3.998 1 82.81 187 HIS A N 1
ATOM 1453 C CA . HIS A 1 187 ? -20.109 10.508 4.102 1 82.81 187 HIS A CA 1
ATOM 1454 C C . HIS A 1 187 ? -20.719 11.523 3.133 1 82.81 187 HIS A C 1
ATOM 1456 O O . HIS A 1 187 ? -21.172 11.164 2.047 1 82.81 187 HIS A O 1
ATOM 1462 N N . GLN A 1 188 ? -20.812 12.781 3.646 1 70.25 188 GLN A N 1
ATOM 1463 C CA . GLN A 1 188 ? -21.141 13.891 2.752 1 70.25 188 GLN A CA 1
ATOM 1464 C C . GLN A 1 188 ? -19.891 14.453 2.086 1 70.25 188 GLN A C 1
ATOM 1466 O O . GLN A 1 188 ? -18.797 14.414 2.664 1 70.25 188 GLN A O 1
ATOM 1471 N N . GLY A 1 189 ? -20.047 14.812 0.8 1 69.56 189 GLY A N 1
ATOM 1472 C CA . GLY A 1 189 ? -18.922 15.469 0.155 1 69.56 189 GLY A CA 1
ATOM 1473 C C . GLY A 1 189 ? -18.422 16.688 0.907 1 69.56 189 GLY A C 1
ATOM 1474 O O . GLY A 1 189 ? -19.234 17.422 1.497 1 69.56 189 GLY A O 1
ATOM 1475 N N . SER A 1 190 ? -17.203 16.891 1.008 1 65.75 190 SER A N 1
ATOM 1476 C CA . SER A 1 190 ? -16.578 17.969 1.774 1 65.75 190 SER A CA 1
ATOM 1477 C C . SER A 1 190 ? -17.109 19.328 1.327 1 65.75 190 SER A C 1
ATOM 1479 O O . SER A 1 190 ? -17.453 20.172 2.158 1 65.75 190 SER A O 1
ATOM 1481 N N . THR A 1 191 ? -17.156 19.547 0.052 1 59.97 191 THR A N 1
ATOM 1482 C CA . THR A 1 191 ? -17.609 20.844 -0.466 1 59.97 191 THR A CA 1
ATOM 1483 C C . THR A 1 191 ? -19.078 21.078 -0.133 1 59.97 191 THR A C 1
ATOM 1485 O O . THR A 1 191 ? -19.438 22.172 0.32 1 59.97 191 THR A O 1
ATOM 1488 N N . ARG A 1 192 ? -19.859 20.172 -0.245 1 63.56 192 ARG A N 1
ATOM 1489 C CA . ARG A 1 192 ? -21.297 20.297 0.024 1 63.56 192 ARG A CA 1
ATOM 1490 C C . ARG A 1 192 ? -21.547 20.516 1.509 1 63.56 192 ARG A C 1
ATOM 1492 O O . ARG A 1 192 ? -22.422 21.312 1.876 1 63.56 192 ARG A O 1
ATOM 1499 N N . MET A 1 193 ? -20.672 19.844 2.18 1 70.06 193 MET A N 1
ATOM 1500 C CA . MET A 1 193 ? -20.828 20 3.623 1 70.06 193 MET A CA 1
ATOM 1501 C C . MET A 1 193 ? -20.484 21.422 4.059 1 70.06 193 MET A C 1
ATOM 1503 O O . MET A 1 193 ? -21.234 22.031 4.832 1 70.06 193 MET A O 1
ATOM 1507 N N . GLN A 1 194 ? -19.547 21.984 3.5 1 69.69 194 GLN A N 1
ATOM 1508 C CA . GLN A 1 194 ? -19.125 23.328 3.889 1 69.69 194 GLN A CA 1
ATOM 1509 C C . GLN A 1 194 ? -20.141 24.375 3.438 1 69.69 194 GLN A C 1
ATOM 1511 O O . GLN A 1 194 ? -20.328 25.391 4.113 1 69.69 194 GLN A O 1
ATOM 1516 N N . LEU A 1 195 ? -20.812 24 2.369 1 71.12 195 LEU A N 1
ATOM 1517 C CA . LEU A 1 195 ? -21.766 24.969 1.834 1 71.12 195 LEU A CA 1
ATOM 1518 C C . LEU A 1 195 ? -23.109 24.844 2.553 1 71.12 195 LEU A C 1
ATOM 1520 O O . LEU A 1 195 ? -23.844 25.844 2.67 1 71.12 195 LEU A O 1
ATOM 1524 N N . SER A 1 196 ? -23.344 23.703 3.059 1 75.5 196 SER A N 1
ATOM 1525 C CA . SER A 1 196 ? -24.672 23.453 3.582 1 75.5 196 SER A CA 1
ATOM 1526 C C . SER A 1 196 ? -24.75 23.75 5.074 1 75.5 196 SER A C 1
ATOM 1528 O O . SER A 1 196 ? -25.844 23.969 5.621 1 75.5 196 SER A O 1
ATOM 1530 N N . ILE A 1 197 ? -23.641 23.922 5.637 1 80.62 197 ILE A N 1
ATOM 1531 C CA . ILE A 1 197 ? -23.672 24.094 7.086 1 80.62 197 ILE A CA 1
ATOM 1532 C C . ILE A 1 197 ? -23.906 25.562 7.434 1 80.62 197 ILE A C 1
ATOM 1534 O O . ILE A 1 197 ? -23.609 26.438 6.633 1 80.62 197 ILE A O 1
ATOM 1538 N N . ASP A 1 198 ? -24.469 25.875 8.578 1 84.94 198 ASP A N 1
ATOM 1539 C CA . ASP A 1 198 ? -24.734 27.219 9.086 1 84.94 198 ASP A CA 1
ATOM 1540 C C . ASP A 1 198 ? -23.453 28.047 9.109 1 84.94 198 ASP A C 1
ATOM 1542 O O . ASP A 1 198 ? -22.391 27.547 9.5 1 84.94 198 ASP A O 1
ATOM 1546 N N . PRO A 1 199 ? -23.562 29.266 8.617 1 86.94 199 PRO A N 1
ATOM 1547 C CA . PRO A 1 199 ? -22.375 30.141 8.594 1 86.94 199 PRO A CA 1
ATOM 1548 C C . PRO A 1 199 ? -21.688 30.25 9.953 1 86.94 199 PRO A C 1
ATOM 1550 O O . PRO A 1 199 ? -20.469 30.359 10.023 1 86.94 199 PRO A O 1
ATOM 1553 N N . ALA A 1 200 ? -22.422 30.203 10.992 1 89.25 200 ALA A N 1
ATOM 1554 C CA . ALA A 1 200 ? -21.859 30.281 12.336 1 89.25 200 ALA A CA 1
ATOM 1555 C C . ALA A 1 200 ? -21 29.062 12.648 1 89.25 200 ALA A C 1
ATOM 1557 O O . ALA A 1 200 ? -20.094 29.141 13.469 1 89.25 200 ALA A O 1
ATOM 1558 N N . MET A 1 201 ? -21.266 28 11.977 1 90.62 201 MET A N 1
ATOM 1559 C CA . MET A 1 201 ? -20.5 26.781 12.141 1 90.62 201 MET A CA 1
ATOM 1560 C C . MET A 1 201 ? -19.359 26.703 11.133 1 90.62 201 MET A C 1
ATOM 1562 O O . MET A 1 201 ? -18.312 26.125 11.414 1 90.62 201 MET A O 1
ATOM 1566 N N . ARG A 1 202 ? -19.578 27.344 10.016 1 92.12 202 ARG A N 1
ATOM 1567 C CA . ARG A 1 202 ? -18.641 27.266 8.898 1 92.12 202 ARG A CA 1
ATOM 1568 C C . ARG A 1 202 ? -17.391 28.094 9.18 1 92.12 202 ARG A C 1
ATOM 1570 O O . ARG A 1 202 ? -16.281 27.656 8.867 1 92.12 202 ARG A O 1
ATOM 1577 N N . SER A 1 203 ? -17.562 29.25 9.75 1 93.69 203 SER A N 1
ATOM 1578 C CA . SER A 1 203 ? -16.438 30.156 9.961 1 93.69 203 SER A CA 1
ATOM 1579 C C . SER A 1 203 ? -15.391 29.516 10.859 1 93.69 203 SER A C 1
ATOM 1581 O O . SER A 1 203 ? -14.211 29.453 10.492 1 93.69 203 SER A O 1
ATOM 1583 N N . PRO A 1 204 ? -15.758 28.969 12.031 1 95.69 204 PRO A N 1
ATOM 1584 C CA . PRO A 1 204 ? -14.742 28.297 12.852 1 95.69 204 PRO A CA 1
ATOM 1585 C C . PRO A 1 204 ? -14.07 27.141 12.133 1 95.69 204 PRO A C 1
ATOM 1587 O O . PRO A 1 204 ? -12.891 26.859 12.359 1 95.69 204 PRO A O 1
ATOM 1590 N N . LEU A 1 205 ? -14.828 26.453 11.312 1 94.88 205 LEU A N 1
ATOM 1591 C CA . LEU A 1 205 ? -14.266 25.344 10.547 1 94.88 205 LEU A CA 1
ATOM 1592 C C . LEU A 1 205 ? -13.164 25.828 9.609 1 94.88 205 LEU A C 1
ATOM 1594 O O . LEU A 1 205 ? -12.102 25.219 9.523 1 94.88 205 LEU A O 1
ATOM 1598 N N . ARG A 1 206 ? -13.414 26.922 8.906 1 95.94 206 ARG A N 1
ATOM 1599 C CA . ARG A 1 206 ? -12.422 27.484 8 1 95.94 206 ARG A CA 1
ATOM 1600 C C . ARG A 1 206 ? -11.164 27.891 8.75 1 95.94 206 ARG A C 1
ATOM 1602 O O . ARG A 1 206 ? -10.047 27.703 8.258 1 95.94 206 ARG A O 1
ATOM 1609 N N . TRP A 1 207 ? -11.359 28.453 9.945 1 97.12 207 TRP A N 1
ATOM 1610 C CA . TRP A 1 207 ? -10.227 28.812 10.797 1 97.12 207 TRP A CA 1
ATOM 1611 C C . TRP A 1 207 ? -9.438 27.578 11.211 1 97.12 207 TRP A C 1
ATOM 1613 O O . TRP A 1 207 ? -8.203 27.578 11.195 1 97.12 207 TRP A O 1
ATOM 1623 N N . ALA A 1 208 ? -10.148 26.516 11.555 1 97.88 208 ALA A N 1
ATOM 1624 C CA . ALA A 1 208 ? -9.484 25.266 11.945 1 97.88 208 ALA A CA 1
ATOM 1625 C C . ALA A 1 208 ? -8.695 24.688 10.781 1 97.88 208 ALA A C 1
ATOM 1627 O O . ALA A 1 208 ? -7.57 24.203 10.969 1 97.88 208 ALA A O 1
ATOM 1628 N N . ILE A 1 209 ? -9.289 24.703 9.602 1 97.56 209 ILE A N 1
ATOM 1629 C CA . ILE A 1 209 ? -8.609 24.203 8.414 1 97.56 209 ILE A CA 1
ATOM 1630 C C . ILE A 1 209 ? -7.32 24.984 8.172 1 97.56 209 ILE A C 1
ATOM 1632 O O . ILE A 1 209 ? -6.262 24.391 7.953 1 97.56 209 ILE A O 1
ATOM 1636 N N . ALA A 1 210 ? -7.43 26.281 8.258 1 98.5 210 ALA A N 1
ATOM 1637 C CA . ALA A 1 210 ? -6.25 27.141 8.086 1 98.5 210 ALA A CA 1
ATOM 1638 C C . ALA A 1 210 ? -5.227 26.875 9.188 1 98.5 210 ALA A C 1
ATOM 1640 O O . ALA A 1 210 ? -4.02 26.859 8.93 1 98.5 210 ALA A O 1
ATOM 1641 N N . GLY A 1 211 ? -5.699 26.719 10.375 1 98.75 211 GLY A N 1
ATOM 1642 C CA . GLY A 1 211 ? -4.809 26.422 11.484 1 98.75 211 GLY A CA 1
ATOM 1643 C C . GLY A 1 211 ? -4.043 25.125 11.312 1 98.75 211 GLY A C 1
ATOM 1644 O O . GLY A 1 211 ? -2.842 25.062 11.578 1 98.75 211 GLY A O 1
ATOM 1645 N N . PHE A 1 212 ? -4.68 24.078 10.875 1 98.81 212 PHE A N 1
ATOM 1646 C CA . PHE A 1 212 ? -4.039 22.781 10.641 1 98.81 212 PHE A CA 1
ATOM 1647 C C . PHE A 1 212 ? -2.977 22.906 9.555 1 98.81 212 PHE A C 1
ATOM 1649 O O . PHE A 1 212 ? -1.929 22.266 9.625 1 98.81 212 PHE A O 1
ATOM 1656 N N . LEU A 1 213 ? -3.312 23.688 8.547 1 98.75 213 LEU A N 1
ATOM 1657 C CA . LEU A 1 213 ? -2.324 23.922 7.496 1 98.75 213 LEU A CA 1
ATOM 1658 C C . LEU A 1 213 ? -1.065 24.562 8.062 1 98.75 213 LEU A C 1
ATOM 1660 O O . LEU A 1 213 ? 0.049 24.109 7.777 1 98.75 213 LEU A O 1
ATOM 1664 N N . LEU A 1 214 ? -1.272 25.609 8.852 1 98.81 214 LEU A N 1
ATOM 1665 C CA . LEU A 1 214 ? -0.146 26.328 9.438 1 98.81 214 LEU A CA 1
ATOM 1666 C C . LEU A 1 214 ? 0.63 25.438 10.398 1 98.81 214 LEU A C 1
ATOM 1668 O O . LEU A 1 214 ? 1.859 25.5 10.469 1 98.81 214 LEU A O 1
ATOM 1672 N N . LEU A 1 215 ? -0.108 24.641 11.148 1 98.69 215 LEU A N 1
ATOM 1673 C CA . LEU A 1 215 ? 0.541 23.703 12.047 1 98.69 215 LEU A CA 1
ATOM 1674 C C . LEU A 1 215 ? 1.378 22.688 11.266 1 98.69 215 LEU A C 1
ATOM 1676 O O . LEU A 1 215 ? 2.514 22.391 11.641 1 98.69 215 LEU A O 1
ATOM 1680 N N . PHE A 1 216 ? 0.829 22.203 10.188 1 98.75 216 PHE A N 1
ATOM 1681 C CA . PHE A 1 216 ? 1.567 21.297 9.312 1 98.75 216 PHE A CA 1
ATOM 1682 C C . PHE A 1 216 ? 2.852 21.953 8.82 1 98.75 216 PHE A C 1
ATOM 1684 O O . PHE A 1 216 ? 3.93 21.375 8.906 1 98.75 216 PHE A O 1
ATOM 1691 N N . MET A 1 217 ? 2.719 23.109 8.258 1 98.75 217 MET A N 1
ATOM 1692 C CA . MET A 1 217 ? 3.883 23.812 7.723 1 98.75 217 MET A CA 1
ATOM 1693 C C . MET A 1 217 ? 4.949 24 8.797 1 98.75 217 MET A C 1
ATOM 1695 O O . MET A 1 217 ? 6.137 23.797 8.539 1 98.75 217 MET A O 1
ATOM 1699 N N . THR A 1 218 ? 4.535 24.375 9.984 1 98.69 218 THR A N 1
ATOM 1700 C CA . THR A 1 218 ? 5.453 24.578 11.102 1 98.69 218 THR A CA 1
ATOM 1701 C C . THR A 1 218 ? 6.207 23.297 11.422 1 98.69 218 THR A C 1
ATOM 1703 O O . THR A 1 218 ? 7.441 23.297 11.477 1 98.69 218 THR A O 1
ATOM 1706 N N . LEU A 1 219 ? 5.457 22.219 11.57 1 98.75 219 LEU A N 1
ATOM 1707 C CA . LEU A 1 219 ? 6.059 20.938 11.977 1 98.75 219 LEU A CA 1
ATOM 1708 C C . LEU A 1 219 ? 6.953 20.391 10.867 1 98.75 219 LEU A C 1
ATOM 1710 O O . LEU A 1 219 ? 8.039 19.875 11.141 1 98.75 219 LEU A O 1
ATOM 1714 N N . ALA A 1 220 ? 6.508 20.484 9.641 1 98.5 220 ALA A N 1
ATOM 1715 C CA . ALA A 1 220 ? 7.281 19.984 8.516 1 98.5 220 ALA A CA 1
ATOM 1716 C C . ALA A 1 220 ? 8.578 20.766 8.344 1 98.5 220 ALA A C 1
ATOM 1718 O O . ALA A 1 220 ? 9.633 20.172 8.086 1 98.5 220 ALA A O 1
ATOM 1719 N N . LEU A 1 221 ? 8.523 22.078 8.508 1 98.12 221 LEU A N 1
ATOM 1720 C CA . LEU A 1 221 ? 9.719 22.906 8.359 1 98.12 221 LEU A CA 1
ATOM 1721 C C . LEU A 1 221 ? 10.688 22.672 9.516 1 98.12 221 LEU A C 1
ATOM 1723 O O . LEU A 1 221 ? 11.906 22.688 9.32 1 98.12 221 LEU A O 1
ATOM 1727 N N . MET A 1 222 ? 10.125 22.516 10.719 1 98.12 222 MET A N 1
ATOM 1728 C CA . MET A 1 222 ? 10.984 22.172 11.852 1 98.12 222 MET A CA 1
ATOM 1729 C C . MET A 1 222 ? 11.734 20.859 11.586 1 98.12 222 MET A C 1
ATOM 1731 O O . MET A 1 222 ? 12.945 20.781 11.828 1 98.12 222 MET A O 1
ATOM 1735 N N . ARG A 1 223 ? 11.023 19.906 11.102 1 98 223 ARG A N 1
ATOM 1736 C CA . ARG A 1 223 ? 11.656 18.609 10.82 1 98 223 ARG A CA 1
ATOM 1737 C C . ARG A 1 223 ? 12.633 18.734 9.656 1 98 223 ARG A C 1
ATOM 1739 O O . ARG A 1 223 ? 13.711 18.125 9.68 1 98 223 ARG A O 1
ATOM 1746 N N . MET A 1 224 ? 12.258 19.469 8.656 1 97.25 224 MET A N 1
ATOM 1747 C CA . MET A 1 224 ? 13.156 19.688 7.531 1 97.25 224 MET A CA 1
ATOM 1748 C C . MET A 1 224 ? 14.484 20.266 8 1 97.25 224 MET A C 1
ATOM 1750 O O . MET A 1 224 ? 15.555 19.828 7.574 1 97.25 224 MET A O 1
ATOM 1754 N N . ARG A 1 225 ? 14.352 21.234 8.805 1 95.56 225 ARG A N 1
ATOM 1755 C CA . ARG A 1 225 ? 15.547 21.891 9.344 1 95.56 225 ARG A CA 1
ATOM 1756 C C . ARG A 1 225 ? 16.438 20.891 10.055 1 95.56 225 ARG A C 1
ATOM 1758 O O . ARG A 1 225 ? 17.656 20.891 9.852 1 95.56 225 ARG A O 1
ATOM 1765 N N . ASN A 1 226 ? 15.852 20.031 10.828 1 95.88 226 ASN A N 1
ATOM 1766 C CA . ASN A 1 226 ? 16.594 19 11.555 1 95.88 226 ASN A CA 1
ATOM 1767 C C . ASN A 1 226 ? 17.234 17.984 10.609 1 95.88 226 ASN A C 1
ATOM 1769 O O . ASN A 1 226 ? 18.375 17.578 10.805 1 95.88 226 ASN A O 1
ATOM 1773 N N . LEU A 1 227 ? 16.547 17.609 9.609 1 95.5 227 LEU A N 1
ATOM 1774 C CA . LEU A 1 227 ? 17.047 16.641 8.648 1 95.5 227 LEU A CA 1
ATOM 1775 C C . LEU A 1 227 ? 18.234 17.203 7.855 1 95.5 227 LEU A C 1
ATOM 1777 O O . LEU A 1 227 ? 19.188 16.469 7.562 1 95.5 227 LEU A O 1
ATOM 1781 N N . ILE A 1 228 ? 18.141 18.438 7.551 1 94.31 228 ILE A N 1
ATOM 1782 C CA . ILE A 1 228 ? 19.234 19.094 6.836 1 94.31 228 ILE A CA 1
ATOM 1783 C C . ILE A 1 228 ? 20.5 19.062 7.691 1 94.31 228 ILE A C 1
ATOM 1785 O O . ILE A 1 228 ? 21.578 18.734 7.199 1 94.31 228 ILE A O 1
ATOM 1789 N N . LEU A 1 229 ? 20.359 19.375 8.914 1 92.88 229 LEU A N 1
ATOM 1790 C CA . LEU A 1 229 ? 21.5 19.375 9.82 1 92.88 229 LEU A CA 1
ATOM 1791 C C . LEU A 1 229 ? 22.109 17.984 9.922 1 92.88 229 LEU A C 1
ATOM 1793 O O . LEU A 1 229 ? 23.344 17.844 9.914 1 92.88 229 LEU A O 1
ATOM 1797 N N . LEU A 1 230 ? 21.312 17.047 9.984 1 91.75 230 LEU A N 1
ATOM 1798 C CA . LEU A 1 230 ? 21.781 15.672 10.094 1 91.75 230 LEU A CA 1
ATOM 1799 C C . LEU A 1 230 ? 22.484 15.234 8.812 1 91.75 230 LEU A C 1
ATOM 1801 O O . LEU A 1 230 ? 23.516 14.555 8.867 1 91.75 230 LEU A O 1
ATOM 1805 N N . MET A 1 231 ? 21.984 15.625 7.758 1 89.62 231 MET A N 1
ATOM 1806 C CA . MET A 1 231 ? 22.531 15.234 6.465 1 89.62 231 MET A CA 1
ATOM 1807 C C . MET A 1 231 ? 23.859 15.945 6.199 1 89.62 231 MET A C 1
ATOM 1809 O O . MET A 1 231 ? 24.766 15.367 5.617 1 89.62 231 MET A O 1
ATOM 1813 N N . GLU A 1 232 ? 23.938 17.219 6.691 1 89.69 232 GLU A N 1
ATOM 1814 C CA . GLU A 1 232 ? 25.109 18.047 6.414 1 89.69 232 GLU A CA 1
ATOM 1815 C C . GLU A 1 232 ? 26 18.156 7.641 1 89.69 232 GLU A C 1
ATOM 1817 O O . GLU A 1 232 ? 26.766 19.125 7.773 1 89.69 232 GLU A O 1
ATOM 1822 N N . LYS A 1 233 ? 25.953 17.25 8.5 1 88.69 233 LYS A N 1
ATOM 1823 C CA . LYS A 1 233 ? 26.609 17.328 9.797 1 88.69 233 LYS A CA 1
ATOM 1824 C C . LYS A 1 233 ? 28.125 17.516 9.625 1 88.69 233 LYS A C 1
ATOM 1826 O O . LYS A 1 233 ? 28.781 18.141 10.469 1 88.69 233 LYS A O 1
ATOM 1831 N N . ARG A 1 234 ? 28.672 17.016 8.492 1 88.06 234 ARG A N 1
ATOM 1832 C CA . ARG A 1 234 ? 30.125 17.047 8.312 1 88.06 234 ARG A CA 1
ATOM 1833 C C . ARG A 1 234 ? 30.547 18.266 7.492 1 88.06 234 ARG A C 1
ATOM 1835 O O . ARG A 1 234 ? 31.734 18.5 7.285 1 88.06 234 ARG A O 1
ATOM 1842 N N . ARG A 1 235 ? 29.625 19.047 7.164 1 89 235 ARG A N 1
ATOM 1843 C CA . ARG A 1 235 ? 29.953 20.219 6.348 1 89 235 ARG A CA 1
ATOM 1844 C C . ARG A 1 235 ? 30.391 21.391 7.215 1 89 235 ARG A C 1
ATOM 1846 O O . ARG A 1 235 ? 29.891 21.562 8.336 1 89 235 ARG A O 1
ATOM 1853 N N . PRO A 1 236 ? 31.25 22.219 6.738 1 88.88 236 PRO A N 1
ATOM 1854 C CA . PRO A 1 236 ? 31.828 23.312 7.523 1 88.88 236 PRO A CA 1
ATOM 1855 C C . PRO A 1 236 ? 30.781 24.281 8.039 1 88.88 236 PRO A C 1
ATOM 1857 O O . PRO A 1 236 ? 30.891 24.797 9.156 1 88.88 236 PRO A O 1
ATOM 1860 N N . TRP A 1 237 ? 29.797 24.531 7.223 1 88.38 237 TRP A N 1
ATOM 1861 C CA . TRP A 1 237 ? 28.812 25.516 7.648 1 88.38 237 TRP A CA 1
ATOM 1862 C C . TRP A 1 237 ? 28.062 25.062 8.891 1 88.38 237 TRP A C 1
ATOM 1864 O O . TRP A 1 237 ? 27.625 25.875 9.703 1 88.38 237 TRP A O 1
ATOM 1874 N N . VAL A 1 238 ? 27.922 23.781 9.094 1 87.88 238 VAL A N 1
ATOM 1875 C CA . VAL A 1 238 ? 27.25 23.25 10.273 1 87.88 238 VAL A CA 1
ATOM 1876 C C . VAL A 1 238 ? 28.156 23.406 11.5 1 87.88 238 VAL A C 1
ATOM 1878 O O . VAL A 1 238 ? 27.688 23.734 12.586 1 87.88 238 VAL A O 1
ATOM 1881 N N . SER A 1 239 ? 29.391 23.141 11.289 1 85.88 239 SER A N 1
ATOM 1882 C CA . SER A 1 239 ? 30.359 23.344 12.359 1 85.88 239 SER A CA 1
ATOM 1883 C C . SER A 1 239 ? 30.391 24.797 12.812 1 85.88 239 SER A C 1
ATOM 1885 O O . SER A 1 239 ? 30.5 25.094 14.008 1 85.88 239 SER A O 1
ATOM 1887 N N . GLU A 1 240 ? 30.328 25.641 11.914 1 86.12 240 GLU A N 1
ATOM 1888 C CA . GLU A 1 240 ? 30.328 27.062 12.211 1 86.12 240 GLU A CA 1
ATOM 1889 C C . GLU A 1 240 ? 29.062 27.453 12.992 1 86.12 240 GLU A C 1
ATOM 1891 O O . GLU A 1 240 ? 29.125 28.312 13.875 1 86.12 240 GLU A O 1
ATOM 1896 N N . LEU A 1 241 ? 28.047 26.781 12.594 1 83.31 241 LEU A N 1
ATOM 1897 C CA . LEU A 1 241 ? 26.781 27.031 13.281 1 83.31 241 LEU A CA 1
ATOM 1898 C C . LEU A 1 241 ? 26.859 26.578 14.734 1 83.31 241 LEU A C 1
ATOM 1900 O O . LEU A 1 241 ? 26.359 27.281 15.625 1 83.31 241 LEU A O 1
ATOM 1904 N N . ILE A 1 242 ? 27.453 25.438 15 1 80 242 ILE A N 1
ATOM 1905 C CA . ILE A 1 242 ? 27.609 24.891 16.344 1 80 242 ILE A CA 1
ATOM 1906 C C . ILE A 1 242 ? 28.5 25.797 17.172 1 80 242 ILE A C 1
ATOM 1908 O O . ILE A 1 242 ? 28.219 26.062 18.344 1 80 242 ILE A O 1
ATOM 1912 N N . LEU A 1 243 ? 29.5 26.266 16.547 1 77.25 243 LEU A N 1
ATOM 1913 C CA . LEU A 1 243 ? 30.453 27.156 17.219 1 77.25 243 LEU A CA 1
ATOM 1914 C C . LEU A 1 243 ? 29.781 28.484 17.594 1 77.25 243 LEU A C 1
ATOM 1916 O O . LEU A 1 243 ? 30.016 29.031 18.672 1 77.25 243 LEU A O 1
ATOM 1920 N N . LYS A 1 244 ? 29.016 28.953 16.734 1 74.62 244 LYS A N 1
ATOM 1921 C CA . LYS A 1 244 ? 28.328 30.219 16.984 1 74.62 244 LYS A CA 1
ATOM 1922 C C . LYS A 1 244 ? 27.297 30.062 18.094 1 74.62 244 LYS A C 1
ATOM 1924 O O . LYS A 1 244 ? 27.125 30.969 18.922 1 74.62 244 LYS A O 1
ATOM 1929 N N . ARG A 1 245 ? 26.656 29.016 18.141 1 73.12 245 ARG A N 1
ATOM 1930 C CA . ARG A 1 245 ? 25.641 28.781 19.172 1 73.12 245 ARG A CA 1
ATOM 1931 C C . ARG A 1 245 ? 26.297 28.516 20.516 1 73.12 245 ARG A C 1
ATOM 1933 O O . ARG A 1 245 ? 25.734 28.859 21.562 1 73.12 245 ARG A O 1
ATOM 1940 N N . GLY A 1 246 ? 27.406 27.75 20.391 1 60.47 246 GLY A N 1
ATOM 1941 C CA . GLY A 1 246 ? 28.172 27.547 21.625 1 60.47 246 GLY A CA 1
ATOM 1942 C C . GLY A 1 246 ? 28.672 28.844 22.219 1 60.47 246 GLY A C 1
ATOM 1943 O O . GLY A 1 246 ? 28.859 28.953 23.438 1 60.47 246 GLY A O 1
ATOM 1944 N N . HIS A 1 247 ? 28.906 29.781 21.406 1 58.88 247 HIS A N 1
ATOM 1945 C CA . HIS A 1 247 ? 29.422 31.062 21.891 1 58.88 247 HIS A CA 1
ATOM 1946 C C . HIS A 1 247 ? 28.297 31.984 22.328 1 58.88 247 HIS A C 1
ATOM 1948 O O . HIS A 1 247 ? 28.531 33.031 22.906 1 58.88 247 HIS A O 1
ATOM 1954 N N . ARG A 1 248 ? 27.078 31.609 22.141 1 49.53 248 ARG A N 1
ATOM 1955 C CA . ARG A 1 248 ? 25.984 32.406 22.703 1 49.53 248 ARG A CA 1
ATOM 1956 C C . ARG A 1 248 ? 25.484 31.797 24 1 49.53 248 ARG A C 1
ATOM 1958 O O . ARG A 1 248 ? 25.438 30.578 24.156 1 49.53 248 ARG A O 1
ATOM 1965 N N . MET B 1 1 ? 28.453 -23.875 13.008 1 45.97 1 MET B N 1
ATOM 1966 C CA . MET B 1 1 ? 27.531 -23.484 11.945 1 45.97 1 MET B CA 1
ATOM 1967 C C . MET B 1 1 ? 26.781 -24.703 11.414 1 45.97 1 MET B C 1
ATOM 1969 O O . MET B 1 1 ? 27.406 -25.641 10.891 1 45.97 1 MET B O 1
ATOM 1973 N N . THR B 1 2 ? 25.641 -24.969 11.805 1 55.06 2 THR B N 1
ATOM 1974 C CA . THR B 1 2 ? 25.016 -26.281 11.727 1 55.06 2 THR B CA 1
ATOM 1975 C C . THR B 1 2 ? 24.781 -26.688 10.273 1 55.06 2 THR B C 1
ATOM 1977 O O . THR B 1 2 ? 24.781 -25.844 9.383 1 55.06 2 THR B O 1
ATOM 1980 N N . THR B 1 3 ? 24.797 -27.984 10.062 1 57.94 3 THR B N 1
ATOM 1981 C CA . THR B 1 3 ? 24.625 -28.734 8.82 1 57.94 3 THR B CA 1
ATOM 1982 C C . THR B 1 3 ? 23.453 -28.156 8.016 1 57.94 3 THR B C 1
ATOM 1984 O O . THR B 1 3 ? 23.547 -28.031 6.793 1 57.94 3 THR B O 1
ATOM 1987 N N . MET B 1 4 ? 22.484 -27.797 8.672 1 55.94 4 MET B N 1
ATOM 1988 C CA . MET B 1 4 ? 21.328 -27.266 7.977 1 55.94 4 MET B CA 1
ATOM 1989 C C . MET B 1 4 ? 21.641 -25.906 7.363 1 55.94 4 MET B C 1
ATOM 1991 O O . MET B 1 4 ? 21.25 -25.625 6.23 1 55.94 4 MET B O 1
ATOM 1995 N N . TRP B 1 5 ? 22.391 -25.172 8.211 1 60.56 5 TRP B N 1
ATOM 1996 C CA . TRP B 1 5 ? 22.766 -23.859 7.699 1 60.56 5 TRP B CA 1
ATOM 1997 C C . TRP B 1 5 ? 23.688 -23.969 6.488 1 60.56 5 TRP B C 1
ATOM 1999 O O . TRP B 1 5 ? 23.531 -23.234 5.512 1 60.56 5 TRP B O 1
ATOM 2009 N N . LYS B 1 6 ? 24.625 -24.891 6.602 1 59.53 6 LYS B N 1
ATOM 2010 C CA . LYS B 1 6 ? 25.547 -25.156 5.5 1 59.53 6 LYS B CA 1
ATOM 2011 C C . LYS B 1 6 ? 24.797 -25.625 4.258 1 59.53 6 LYS B C 1
ATOM 2013 O O . LYS B 1 6 ? 25.109 -25.219 3.141 1 59.53 6 LYS B O 1
ATOM 2018 N N . THR B 1 7 ? 23.766 -26.438 4.484 1 56.22 7 THR B N 1
ATOM 2019 C CA . THR B 1 7 ? 22.953 -26.938 3.373 1 56.22 7 THR B CA 1
ATOM 2020 C C . THR B 1 7 ? 22.141 -25.812 2.754 1 56.22 7 THR B C 1
ATOM 2022 O O . THR B 1 7 ? 22.047 -25.703 1.528 1 56.22 7 THR B O 1
ATOM 2025 N N . LEU B 1 8 ? 21.531 -25.031 3.516 1 61.31 8 LEU B N 1
ATOM 2026 C CA . LEU B 1 8 ? 20.734 -23.922 3.014 1 61.31 8 LEU B CA 1
ATOM 2027 C C . LEU B 1 8 ? 21.609 -22.922 2.264 1 61.31 8 LEU B C 1
ATOM 2029 O O . LEU B 1 8 ? 21.203 -22.391 1.226 1 61.31 8 LEU B O 1
ATOM 2033 N N . HIS B 1 9 ? 22.766 -22.781 2.754 1 64.19 9 HIS B N 1
ATOM 2034 C CA . HIS B 1 9 ? 23.703 -21.875 2.104 1 64.19 9 HIS B CA 1
ATOM 2035 C C . HIS B 1 9 ? 24.188 -22.453 0.775 1 64.19 9 HIS B C 1
ATOM 2037 O O . HIS B 1 9 ? 24.359 -21.703 -0.198 1 64.19 9 HIS B O 1
ATOM 2043 N N . GLN B 1 10 ? 24.297 -23.766 0.899 1 61.59 10 GLN B N 1
ATOM 2044 C CA . GLN B 1 10 ? 24.766 -24.406 -0.325 1 61.59 10 GLN B CA 1
ATOM 2045 C C . GLN B 1 10 ? 23.672 -24.406 -1.391 1 61.59 10 GLN B C 1
ATOM 2047 O O . GLN B 1 10 ? 23.953 -24.234 -2.578 1 61.59 10 GLN B O 1
ATOM 2052 N N . LEU B 1 11 ? 22.5 -24.625 -0.911 1 61.84 11 LEU B N 1
ATOM 2053 C CA . LEU B 1 11 ? 21.375 -24.625 -1.849 1 61.84 11 LEU B CA 1
ATOM 2054 C C . LEU B 1 11 ? 21.125 -23.234 -2.4 1 61.84 11 LEU B C 1
ATOM 2056 O O . LEU B 1 11 ? 20.594 -23.078 -3.5 1 61.84 11 LEU B O 1
ATOM 2060 N N . ALA B 1 12 ? 21.703 -22.359 -1.75 1 70.56 12 ALA B N 1
ATOM 2061 C CA . ALA B 1 12 ? 21.469 -20.969 -2.135 1 70.56 12 ALA B CA 1
ATOM 2062 C C . ALA B 1 12 ? 22.578 -20.469 -3.066 1 70.56 12 ALA B C 1
ATOM 2064 O O . ALA B 1 12 ? 22.547 -19.312 -3.498 1 70.56 12 ALA B O 1
ATOM 2065 N N . ALA B 1 13 ? 23.406 -21.5 -3.459 1 84.25 13 ALA B N 1
ATOM 2066 C CA . ALA B 1 13 ? 24.422 -21.109 -4.438 1 84.25 13 ALA B CA 1
ATOM 2067 C C . ALA B 1 13 ? 23.812 -20.938 -5.824 1 84.25 13 ALA B C 1
ATOM 2069 O O . ALA B 1 13 ? 23.062 -21.797 -6.293 1 84.25 13 ALA B O 1
ATOM 2070 N N . PRO B 1 14 ? 24.109 -19.906 -6.477 1 90.25 14 PRO B N 1
ATOM 2071 C CA . PRO B 1 14 ? 23.438 -19.531 -7.723 1 90.25 14 PRO B CA 1
ATOM 2072 C C . PRO B 1 14 ? 23.531 -20.625 -8.781 1 90.25 14 PRO B C 1
ATOM 2074 O O . PRO B 1 14 ? 22.516 -21 -9.391 1 90.25 14 PRO B O 1
ATOM 2077 N N . PRO B 1 15 ? 24.75 -21.234 -9.023 1 89.5 15 PRO B N 1
ATOM 2078 C CA . PRO B 1 15 ? 24.781 -22.281 -10.047 1 89.5 15 PRO B CA 1
ATOM 2079 C C . PRO B 1 15 ? 23.938 -23.5 -9.68 1 89.5 15 PRO B C 1
ATOM 2081 O O . PRO B 1 15 ? 23.312 -24.094 -10.555 1 89.5 15 PRO B O 1
ATOM 2084 N N . ARG B 1 16 ? 24 -23.875 -8.469 1 90.94 16 ARG B N 1
ATOM 2085 C CA . ARG B 1 16 ? 23.219 -25.031 -8.023 1 90.94 16 ARG B CA 1
ATOM 2086 C C . ARG B 1 16 ? 21.719 -24.734 -8.117 1 90.94 16 ARG B C 1
ATOM 2088 O O . ARG B 1 16 ? 20.953 -25.578 -8.594 1 90.94 16 ARG B O 1
ATOM 2095 N N . LEU B 1 17 ? 21.312 -23.547 -7.637 1 92.94 17 LEU B N 1
ATOM 2096 C CA . LEU B 1 17 ? 19.906 -23.172 -7.695 1 92.94 17 LEU B CA 1
ATOM 2097 C C . LEU B 1 17 ? 19.422 -23.094 -9.141 1 92.94 17 LEU B C 1
ATOM 2099 O O . LEU B 1 17 ? 18.297 -23.516 -9.445 1 92.94 17 LEU B O 1
ATOM 2103 N N . TYR B 1 18 ? 20.25 -22.594 -10.008 1 94 18 TYR B N 1
ATOM 2104 C CA . TYR B 1 18 ? 19.938 -22.531 -11.43 1 94 18 TYR B CA 1
ATOM 2105 C C . TYR B 1 18 ? 19.656 -23.922 -11.984 1 94 18 TYR B C 1
ATOM 2107 O O . TYR B 1 18 ? 18.688 -24.125 -12.719 1 94 18 TYR B O 1
ATOM 2115 N N . GLN B 1 19 ? 20.516 -24.859 -11.625 1 92.56 19 GLN B N 1
ATOM 2116 C CA . GLN B 1 19 ? 20.391 -26.234 -12.117 1 92.56 19 GLN B CA 1
ATOM 2117 C C . GLN B 1 19 ? 19.141 -26.906 -11.539 1 92.56 19 GLN B C 1
ATOM 2119 O O . GLN B 1 19 ? 18.438 -27.625 -12.25 1 92.56 19 GLN B O 1
ATOM 2124 N N . ILE B 1 20 ? 18.953 -26.672 -10.297 1 93.38 20 ILE B N 1
ATOM 2125 C CA . ILE B 1 20 ? 17.797 -27.266 -9.641 1 93.38 20 ILE B CA 1
ATOM 2126 C C . ILE B 1 20 ? 16.516 -26.734 -10.297 1 93.38 20 ILE B C 1
ATOM 2128 O O . ILE B 1 20 ? 15.609 -27.516 -10.609 1 93.38 20 ILE B O 1
ATOM 2132 N N . CYS B 1 21 ? 16.438 -25.422 -10.5 1 94.56 21 CYS B N 1
ATOM 2133 C CA . CYS B 1 21 ? 15.281 -24.828 -11.18 1 94.56 21 CYS B CA 1
ATOM 2134 C C . CYS B 1 21 ? 15.094 -25.453 -12.562 1 94.56 21 CYS B C 1
ATOM 2136 O O . CYS B 1 21 ? 13.977 -25.812 -12.938 1 94.56 21 CYS B O 1
ATOM 2138 N N . GLY B 1 22 ? 16.125 -25.656 -13.297 1 93.62 22 GLY B N 1
ATOM 2139 C CA . GLY B 1 22 ? 16.078 -26.219 -14.641 1 93.62 22 GLY B CA 1
ATOM 2140 C C . GLY B 1 22 ? 15.57 -27.656 -14.664 1 93.62 22 GLY B C 1
ATOM 2141 O O . GLY B 1 22 ? 14.852 -28.047 -15.586 1 93.62 22 GLY B O 1
ATOM 2142 N N . ARG B 1 23 ? 15.906 -28.391 -13.695 1 95.69 23 ARG B N 1
ATOM 2143 C CA . ARG B 1 23 ? 15.508 -29.781 -13.625 1 95.69 23 ARG B CA 1
ATOM 2144 C C . ARG B 1 23 ? 14.047 -29.922 -13.211 1 95.69 23 ARG B C 1
ATOM 2146 O O . ARG B 1 23 ? 13.344 -30.828 -13.664 1 95.69 23 ARG B O 1
ATOM 2153 N N . LEU B 1 24 ? 13.633 -29.016 -12.367 1 97.38 24 LEU B N 1
ATOM 2154 C CA . LEU B 1 24 ? 12.305 -29.141 -11.773 1 97.38 24 LEU B CA 1
ATOM 2155 C C . LEU B 1 24 ? 11.234 -28.578 -12.711 1 97.38 24 LEU B C 1
ATOM 2157 O O . LEU B 1 24 ? 10.102 -29.062 -12.734 1 97.38 24 LEU B O 1
ATOM 2161 N N . VAL B 1 25 ? 11.523 -27.578 -13.5 1 97.75 25 VAL B N 1
ATOM 2162 C CA . VAL B 1 25 ? 10.57 -26.781 -14.266 1 97.75 25 VAL B CA 1
ATOM 2163 C C . VAL B 1 25 ? 9.805 -27.688 -15.234 1 97.75 25 VAL B C 1
ATOM 2165 O O . VAL B 1 25 ? 8.578 -27.672 -15.266 1 97.75 25 VAL B O 1
ATOM 2168 N N . PRO B 1 26 ? 10.477 -28.609 -16.062 1 97.69 26 PRO B N 1
ATOM 2169 C CA . PRO B 1 26 ? 9.719 -29.438 -17.016 1 97.69 26 PRO B CA 1
ATOM 2170 C C . PRO B 1 26 ? 8.758 -30.406 -16.328 1 97.69 26 PRO B C 1
ATOM 2172 O O . PRO B 1 26 ? 7.66 -30.641 -16.828 1 97.69 26 PRO B O 1
ATOM 2175 N N . TRP B 1 27 ? 9.125 -30.984 -15.258 1 98.19 27 TRP B N 1
ATOM 2176 C CA . TRP B 1 27 ? 8.273 -31.906 -14.531 1 98.19 27 TRP B CA 1
ATOM 2177 C C . TRP B 1 27 ? 7.086 -31.188 -13.898 1 98.19 27 TRP B C 1
ATOM 2179 O O . TRP B 1 27 ? 5.957 -31.672 -13.953 1 98.19 27 TRP B O 1
ATOM 2189 N N . LEU B 1 28 ? 7.371 -30.031 -13.273 1 98.44 28 LEU B N 1
ATOM 2190 C CA . LEU B 1 28 ? 6.305 -29.234 -12.672 1 98.44 28 LEU B CA 1
ATOM 2191 C C . LEU B 1 28 ? 5.34 -28.719 -13.742 1 98.44 28 LEU B C 1
ATOM 2193 O O . LEU B 1 28 ? 4.125 -28.703 -13.531 1 98.44 28 LEU B O 1
ATOM 2197 N N . ALA B 1 29 ? 5.875 -28.328 -14.844 1 98.31 29 ALA B N 1
ATOM 2198 C CA . ALA B 1 29 ? 5.043 -27.859 -15.953 1 98.31 29 ALA B CA 1
ATOM 2199 C C . ALA B 1 29 ? 4.121 -28.969 -16.453 1 98.31 29 ALA B C 1
ATOM 2201 O O . ALA B 1 29 ? 2.922 -28.75 -16.641 1 98.31 29 ALA B O 1
ATOM 2202 N N . ALA B 1 30 ? 4.715 -30.156 -16.719 1 98.44 30 ALA B N 1
ATOM 2203 C CA . ALA B 1 30 ? 3.918 -31.281 -17.203 1 98.44 30 ALA B CA 1
ATOM 2204 C C . ALA B 1 30 ? 2.838 -31.656 -16.188 1 98.44 30 ALA B C 1
ATOM 2206 O O . ALA B 1 30 ? 1.67 -31.828 -16.547 1 98.44 30 ALA B O 1
ATOM 2207 N N . ALA B 1 31 ? 3.254 -31.781 -14.938 1 98.5 31 ALA B N 1
ATOM 2208 C CA . ALA B 1 31 ? 2.291 -32.094 -13.883 1 98.5 31 ALA B CA 1
ATOM 2209 C C . ALA B 1 31 ? 1.222 -31.016 -13.781 1 98.5 31 ALA B C 1
ATOM 2211 O O . ALA B 1 31 ? 0.037 -31.312 -13.617 1 98.5 31 ALA B O 1
ATOM 2212 N N . GLY B 1 32 ? 1.64 -29.719 -13.844 1 98.38 32 GLY B N 1
ATOM 2213 C CA . GLY B 1 32 ? 0.706 -28.609 -13.773 1 98.38 32 GLY B CA 1
ATOM 2214 C C . GLY B 1 32 ? -0.322 -28.625 -14.891 1 98.38 32 GLY B C 1
ATOM 2215 O O . GLY B 1 32 ? -1.511 -28.406 -14.648 1 98.38 32 GLY B O 1
ATOM 2216 N N . ILE B 1 33 ? 0.111 -28.891 -16.109 1 98.12 33 ILE B N 1
ATOM 2217 C CA . ILE B 1 33 ? -0.779 -28.938 -17.266 1 98.12 33 ILE B CA 1
ATOM 2218 C C . ILE B 1 33 ? -1.798 -30.062 -17.078 1 98.12 33 ILE B C 1
ATOM 2220 O O . ILE B 1 33 ? -2.996 -29.859 -17.281 1 98.12 33 ILE B O 1
ATOM 2224 N N . ILE B 1 34 ? -1.351 -31.234 -16.672 1 98.44 34 ILE B N 1
ATOM 2225 C CA . ILE B 1 34 ? -2.219 -32.406 -16.531 1 98.44 34 ILE B CA 1
ATOM 2226 C C . ILE B 1 34 ? -3.221 -32.156 -15.398 1 98.44 34 ILE B C 1
ATOM 2228 O O . ILE B 1 34 ? -4.426 -32.375 -15.578 1 98.44 34 ILE B O 1
ATOM 2232 N N . VAL B 1 35 ? -2.725 -31.641 -14.25 1 98.56 35 VAL B N 1
ATOM 2233 C CA . VAL B 1 35 ? -3.561 -31.438 -13.07 1 98.56 35 VAL B CA 1
ATOM 2234 C C . VAL B 1 35 ? -4.566 -30.328 -13.344 1 98.56 35 VAL B C 1
ATOM 2236 O O . VAL B 1 35 ? -5.754 -30.453 -13.031 1 98.56 35 VAL B O 1
ATOM 2239 N N . LEU B 1 36 ? -4.105 -29.25 -13.898 1 98.44 36 LEU B N 1
ATOM 2240 C CA . LEU B 1 36 ? -4.992 -28.141 -14.203 1 98.44 36 LEU B CA 1
ATOM 2241 C C . LEU B 1 36 ? -6.031 -28.531 -15.242 1 98.44 36 LEU B C 1
ATOM 2243 O O . LEU B 1 36 ? -7.211 -28.203 -15.109 1 98.44 36 LEU B O 1
ATOM 2247 N N . ALA B 1 37 ? -5.605 -29.25 -16.297 1 98.12 37 ALA B N 1
ATOM 2248 C CA . ALA B 1 37 ? -6.535 -29.734 -17.312 1 98.12 37 ALA B CA 1
ATOM 2249 C C . ALA B 1 37 ? -7.598 -30.641 -16.703 1 98.12 37 ALA B C 1
ATOM 2251 O O . ALA B 1 37 ? -8.773 -30.547 -17.047 1 98.12 37 ALA B O 1
ATOM 2252 N N . THR B 1 38 ? -7.176 -31.547 -15.836 1 97.69 38 THR B N 1
ATOM 2253 C CA . THR B 1 38 ? -8.109 -32.438 -15.164 1 97.69 38 THR B CA 1
ATOM 2254 C C . THR B 1 38 ? -9.148 -31.625 -14.375 1 97.69 38 THR B C 1
ATOM 2256 O O . THR B 1 38 ? -10.352 -31.891 -14.484 1 97.69 38 THR B O 1
ATOM 2259 N N . GLY B 1 39 ? -8.688 -30.625 -13.625 1 97.38 39 GLY B N 1
ATOM 2260 C CA . GLY B 1 39 ? -9.602 -29.781 -12.867 1 97.38 39 GLY B CA 1
ATOM 2261 C C . GLY B 1 39 ? -10.562 -29 -13.742 1 97.38 39 GLY B C 1
ATOM 2262 O O . GLY B 1 39 ? -11.758 -28.953 -13.469 1 97.38 39 GLY B O 1
ATOM 2263 N N . TRP B 1 40 ? -10.016 -28.422 -14.781 1 97.56 40 TRP B N 1
ATOM 2264 C CA . TRP B 1 40 ? -10.828 -27.562 -15.633 1 97.56 40 TRP B CA 1
ATOM 2265 C C . TRP B 1 40 ? -11.805 -28.391 -16.469 1 97.56 40 TRP B C 1
ATOM 2267 O O . TRP B 1 40 ? -12.961 -28 -16.641 1 97.56 40 TRP B O 1
ATOM 2277 N N . VAL B 1 41 ? -11.375 -29.547 -17.062 1 97.06 41 VAL B N 1
ATOM 2278 C CA . VAL B 1 41 ? -12.25 -30.391 -17.859 1 97.06 41 VAL B CA 1
ATOM 2279 C C . VAL B 1 41 ? -13.375 -30.953 -17 1 97.06 41 VAL B C 1
ATOM 2281 O O . VAL B 1 41 ? -14.547 -30.891 -17.375 1 97.06 41 VAL B O 1
ATOM 2284 N N . ARG B 1 42 ? -13.078 -31.359 -15.828 1 95.69 42 ARG B N 1
ATOM 2285 C CA . ARG B 1 42 ? -14.078 -31.922 -14.922 1 95.69 42 ARG B CA 1
ATOM 2286 C C . ARG B 1 42 ? -14.969 -30.812 -14.359 1 95.69 42 ARG B C 1
ATOM 2288 O O . ARG B 1 42 ? -16.172 -31.016 -14.164 1 95.69 42 ARG B O 1
ATOM 2295 N N . GLY B 1 43 ? -14.422 -29.703 -14.055 1 94.75 43 GLY B N 1
ATOM 2296 C CA . GLY B 1 43 ? -15.172 -28.609 -13.469 1 94.75 43 GLY B CA 1
ATOM 2297 C C . GLY B 1 43 ? -16.047 -27.875 -14.477 1 94.75 43 GLY B C 1
ATOM 2298 O O . GLY B 1 43 ? -17.266 -27.781 -14.281 1 94.75 43 GLY B O 1
ATOM 2299 N N . PHE B 1 44 ? -15.5 -27.453 -15.625 1 94.56 44 PHE B N 1
ATOM 2300 C CA . PHE B 1 44 ? -16.219 -26.688 -16.625 1 94.56 44 PHE B CA 1
ATOM 2301 C C . PHE B 1 44 ? -17.047 -27.609 -17.516 1 94.56 44 PHE B C 1
ATOM 2303 O O . PHE B 1 44 ? -18.094 -27.203 -18.031 1 94.56 44 PHE B O 1
ATOM 2310 N N . GLY B 1 45 ? -16.688 -28.828 -17.656 1 91.56 45 GLY B N 1
ATOM 2311 C CA . GLY B 1 45 ? -17.312 -29.703 -18.625 1 91.56 45 GLY B CA 1
ATOM 2312 C C . GLY B 1 45 ? -18.297 -30.672 -18 1 91.56 45 GLY B C 1
ATOM 2313 O O . GLY B 1 45 ? -19.344 -30.969 -18.594 1 91.56 45 GLY B O 1
ATOM 2314 N N . PHE B 1 46 ? -17.969 -31.172 -16.766 1 91.12 46 PHE B N 1
ATOM 2315 C CA . PHE B 1 46 ? -18.719 -32.344 -16.312 1 91.12 46 PHE B CA 1
ATOM 2316 C C . PHE B 1 46 ? -19.406 -32.062 -14.977 1 91.12 46 PHE B C 1
ATOM 2318 O O . PHE B 1 46 ? -20.359 -32.75 -14.609 1 91.12 46 PHE B O 1
ATOM 2325 N N . ALA B 1 47 ? -18.953 -31.125 -14.211 1 90.06 47 ALA B N 1
ATOM 2326 C CA . ALA B 1 47 ? -19.578 -30.844 -12.922 1 90.06 47 ALA B CA 1
ATOM 2327 C C . ALA B 1 47 ? -21.031 -30.453 -13.094 1 90.06 47 ALA B C 1
ATOM 2329 O O . ALA B 1 47 ? -21.391 -29.766 -14.047 1 90.06 47 ALA B O 1
ATOM 2330 N N . PRO B 1 48 ? -21.828 -30.953 -12.211 1 88.38 48 PRO B N 1
ATOM 2331 C CA . PRO B 1 48 ? -23.25 -30.625 -12.32 1 88.38 48 PRO B CA 1
ATOM 2332 C C . PRO B 1 48 ? -23.531 -29.125 -12.109 1 88.38 48 PRO B C 1
ATOM 2334 O O . PRO B 1 48 ? -22.703 -28.438 -11.508 1 88.38 48 PRO B O 1
ATOM 2337 N N . ALA B 1 49 ? -24.656 -28.734 -12.664 1 86.19 49 ALA B N 1
ATOM 2338 C CA . ALA B 1 49 ? -25.062 -27.359 -12.422 1 86.19 49 ALA B CA 1
ATOM 2339 C C . ALA B 1 49 ? -25.5 -27.156 -10.969 1 86.19 49 ALA B C 1
ATOM 2341 O O . ALA B 1 49 ? -26.016 -28.078 -10.336 1 86.19 49 ALA B O 1
ATOM 2342 N N . ASP B 1 50 ? -25.219 -25.922 -10.492 1 83.25 50 ASP B N 1
ATOM 2343 C CA . ASP B 1 50 ? -25.625 -25.594 -9.133 1 83.25 50 ASP B CA 1
ATOM 2344 C C . ASP B 1 50 ? -27.109 -25.266 -9.062 1 83.25 50 ASP B C 1
ATOM 2346 O O . ASP B 1 50 ? -27.656 -24.641 -9.969 1 83.25 50 ASP B O 1
ATOM 2350 N N . TYR B 1 51 ? -27.688 -25.688 -8.047 1 76.56 51 TYR B N 1
ATOM 2351 C CA . TYR B 1 51 ? -29.125 -25.5 -7.879 1 76.56 51 TYR B CA 1
ATOM 2352 C C . TYR B 1 51 ? -29.484 -24.016 -7.828 1 76.56 51 TYR B C 1
ATOM 2354 O O . TYR B 1 51 ? -30.453 -23.594 -8.453 1 76.56 51 TYR B O 1
ATOM 2362 N N . GLN B 1 52 ? -28.734 -23.203 -7.195 1 73.31 52 GLN B N 1
ATOM 2363 C CA . GLN B 1 52 ? -29.047 -21.797 -6.965 1 73.31 52 GLN B CA 1
ATOM 2364 C C . GLN B 1 52 ? -28.406 -20.922 -8.031 1 73.31 52 GLN B C 1
ATOM 2366 O O . GLN B 1 52 ? -29.062 -20.016 -8.562 1 73.31 52 GLN B O 1
ATOM 2371 N N . GLN B 1 53 ? -27.234 -21.219 -8.484 1 81 53 GLN B N 1
ATOM 2372 C CA . GLN B 1 53 ? -26.469 -20.312 -9.328 1 81 53 GLN B CA 1
ATOM 2373 C C . GLN B 1 53 ? -26.469 -20.781 -10.781 1 81 53 GLN B C 1
ATOM 2375 O O . GLN B 1 53 ? -26.031 -20.047 -11.672 1 81 53 GLN B O 1
ATOM 2380 N N . GLY B 1 54 ? -26.953 -22.031 -11.008 1 84.81 54 GLY B N 1
ATOM 2381 C CA . GLY B 1 54 ? -26.906 -22.562 -12.359 1 84.81 54 GLY B CA 1
ATOM 2382 C C . GLY B 1 54 ? -25.5 -22.812 -12.852 1 84.81 54 GLY B C 1
ATOM 2383 O O . GLY B 1 54 ? -24.703 -23.484 -12.188 1 84.81 54 GLY B O 1
ATOM 2384 N N . GLU B 1 55 ? -25.172 -22.172 -13.969 1 89.06 55 GLU B N 1
ATOM 2385 C CA . GLU B 1 55 ? -23.875 -22.406 -14.586 1 89.06 55 GLU B CA 1
ATOM 2386 C C . GLU B 1 55 ? -22.859 -21.359 -14.133 1 89.06 55 GLU B C 1
ATOM 2388 O O . GLU B 1 55 ? -21.656 -21.531 -14.312 1 89.06 55 GLU B O 1
ATOM 2393 N N . SER B 1 56 ? -23.25 -20.297 -13.453 1 86.56 56 SER B N 1
ATOM 2394 C CA . SER B 1 56 ? -22.375 -19.156 -13.133 1 86.56 56 SER B CA 1
ATOM 2395 C C . SER B 1 56 ? -21.344 -19.531 -12.078 1 86.56 56 SER B C 1
ATOM 2397 O O . SER B 1 56 ? -20.25 -18.953 -12.039 1 86.56 56 SER B O 1
ATOM 2399 N N . TYR B 1 57 ? -21.625 -20.625 -11.398 1 87.75 57 TYR B N 1
ATOM 2400 C CA . TYR B 1 57 ? -20.719 -21 -10.312 1 87.75 57 TYR B CA 1
ATOM 2401 C C . TYR B 1 57 ? -19.406 -21.531 -10.867 1 87.75 57 TYR B C 1
ATOM 2403 O O . TYR B 1 57 ? -18.406 -21.594 -10.148 1 87.75 57 TYR B O 1
ATOM 2411 N N . ARG B 1 58 ? -19.375 -21.953 -12.156 1 93 58 ARG B N 1
ATOM 2412 C CA . ARG B 1 58 ? -18.219 -22.625 -12.734 1 93 58 ARG B CA 1
ATOM 2413 C C . ARG B 1 58 ? -17 -21.703 -12.758 1 93 58 ARG B C 1
ATOM 2415 O O . ARG B 1 58 ? -15.859 -22.172 -12.875 1 93 58 ARG B O 1
ATOM 2422 N N . ILE B 1 59 ? -17.281 -20.406 -12.578 1 94.38 59 ILE B N 1
ATOM 2423 C CA . ILE B 1 59 ? -16.172 -19.453 -12.492 1 94.38 59 ILE B CA 1
ATOM 2424 C C . ILE B 1 59 ? -15.336 -19.75 -11.25 1 94.38 59 ILE B C 1
ATOM 2426 O O . ILE B 1 59 ? -14.18 -19.328 -11.164 1 94.38 59 ILE B O 1
ATOM 2430 N N . MET B 1 60 ? -15.883 -20.531 -10.32 1 93.12 60 MET B N 1
ATOM 2431 C CA . MET B 1 60 ? -15.211 -20.906 -9.078 1 93.12 60 MET B CA 1
ATOM 2432 C C . MET B 1 60 ? -13.914 -21.656 -9.359 1 93.12 60 MET B C 1
ATOM 2434 O O . MET B 1 60 ? -12.938 -21.516 -8.617 1 93.12 60 MET B O 1
ATOM 2438 N N . TYR B 1 61 ? -13.852 -22.375 -10.461 1 95.5 61 TYR B N 1
ATOM 2439 C CA . TYR B 1 61 ? -12.703 -23.219 -10.781 1 95.5 61 TYR B CA 1
ATOM 2440 C C . TYR B 1 61 ? -11.523 -22.375 -11.258 1 95.5 61 TYR B C 1
ATOM 2442 O O . TYR B 1 61 ? -10.398 -22.859 -11.336 1 95.5 61 TYR B O 1
ATOM 2450 N N . LEU B 1 62 ? -11.781 -21.109 -11.547 1 96.88 62 LEU B N 1
ATOM 2451 C CA . LEU B 1 62 ? -10.75 -20.125 -11.883 1 96.88 62 LEU B CA 1
ATOM 2452 C C . LEU B 1 62 ? -10.516 -19.172 -10.727 1 96.88 62 LEU B C 1
ATOM 2454 O O . LEU B 1 62 ? -9.367 -18.953 -10.32 1 96.88 62 LEU B O 1
ATOM 2458 N N . HIS B 1 63 ? -11.586 -18.672 -10.133 1 96.5 63 HIS B N 1
ATOM 2459 C CA . HIS B 1 63 ? -11.562 -17.609 -9.133 1 96.5 63 HIS B CA 1
ATOM 2460 C C . HIS B 1 63 ? -10.938 -18.094 -7.828 1 96.5 63 HIS B C 1
ATOM 2462 O O . HIS B 1 63 ? -10.023 -17.469 -7.301 1 96.5 63 HIS B O 1
ATOM 2468 N N . VAL B 1 64 ? -11.445 -19.219 -7.355 1 94.94 64 VAL B N 1
ATOM 2469 C CA . VAL B 1 64 ? -11.086 -19.656 -6.012 1 94.94 64 VAL B CA 1
ATOM 2470 C C . VAL B 1 64 ? -9.609 -20.031 -5.965 1 94.94 64 VAL B C 1
ATOM 2472 O O . VAL B 1 64 ? -8.875 -19.578 -5.082 1 94.94 64 VAL B O 1
ATOM 2475 N N . PRO B 1 65 ? -9.109 -20.812 -6.949 1 97.12 65 PRO B N 1
ATOM 2476 C CA . PRO B 1 65 ? -7.672 -21.094 -6.926 1 97.12 65 PRO B CA 1
ATOM 2477 C C . PRO B 1 65 ? -6.82 -19.828 -7.02 1 97.12 65 PRO B C 1
ATOM 2479 O O . PRO B 1 65 ? -5.805 -19.719 -6.332 1 97.12 65 PRO B O 1
ATOM 2482 N N . ALA B 1 66 ? -7.25 -18.906 -7.879 1 98.25 66 ALA B N 1
ATOM 2483 C CA . ALA B 1 66 ? -6.52 -17.656 -8.023 1 98.25 66 ALA B CA 1
ATOM 2484 C C . ALA B 1 66 ? -6.504 -16.875 -6.707 1 98.25 66 ALA B C 1
ATOM 2486 O O . ALA B 1 66 ? -5.469 -16.344 -6.305 1 98.25 66 ALA B O 1
ATOM 2487 N N . ALA B 1 67 ? -7.594 -16.797 -6.07 1 97 67 ALA B N 1
ATOM 2488 C CA . ALA B 1 67 ? -7.719 -16.078 -4.809 1 97 67 ALA B CA 1
ATOM 2489 C C . ALA B 1 67 ? -6.855 -16.703 -3.725 1 97 67 ALA B C 1
ATOM 2491 O O . ALA B 1 67 ? -6.125 -16.016 -3.018 1 97 67 ALA B O 1
ATOM 2492 N N . ILE B 1 68 ? -6.945 -18.016 -3.617 1 96.31 68 ILE B N 1
ATOM 2493 C CA . ILE B 1 68 ? -6.191 -18.75 -2.602 1 96.31 68 ILE B CA 1
ATOM 2494 C C . ILE B 1 68 ? -4.699 -18.5 -2.789 1 96.31 68 ILE B C 1
ATOM 2496 O O . ILE B 1 68 ? -4.004 -18.125 -1.845 1 96.31 68 ILE B O 1
ATOM 2500 N N . TRP B 1 69 ? -4.281 -18.625 -3.959 1 98.38 69 TRP B N 1
ATOM 2501 C CA . TRP B 1 69 ? -2.836 -18.578 -4.16 1 98.38 69 TRP B CA 1
ATOM 2502 C C . TRP B 1 69 ? -2.344 -17.141 -4.273 1 98.38 69 TRP B C 1
ATOM 2504 O O . TRP B 1 69 ? -1.155 -16.859 -4.09 1 98.38 69 TRP B O 1
ATOM 2514 N N . SER B 1 70 ? -3.205 -16.172 -4.617 1 98.5 70 SER B N 1
ATOM 2515 C CA . SER B 1 70 ? -2.781 -14.781 -4.508 1 98.5 70 SER B CA 1
ATOM 2516 C C . SER B 1 70 ? -2.254 -14.469 -3.113 1 98.5 70 SER B C 1
ATOM 2518 O O . SER B 1 70 ? -1.229 -13.797 -2.967 1 98.5 70 SER B O 1
ATOM 2520 N N . MET B 1 71 ? -2.912 -15.031 -2.145 1 98.12 71 MET B N 1
ATOM 2521 C CA . MET B 1 71 ? -2.479 -14.859 -0.761 1 98.12 71 MET B CA 1
ATOM 2522 C C . MET B 1 71 ? -1.279 -15.75 -0.454 1 98.12 71 MET B C 1
ATOM 2524 O O . MET B 1 71 ? -0.332 -15.32 0.204 1 98.12 71 MET B O 1
ATOM 2528 N N . GLY B 1 72 ? -1.369 -16.953 -0.895 1 98.44 72 GLY B N 1
ATOM 2529 C CA . GLY B 1 72 ? -0.289 -17.891 -0.641 1 98.44 72 GLY B CA 1
ATOM 2530 C C . GLY B 1 72 ? 1.048 -17.422 -1.187 1 98.44 72 GLY B C 1
ATOM 2531 O O . GLY B 1 72 ? 2.08 -17.578 -0.53 1 98.44 72 GLY B O 1
ATOM 2532 N N . ILE B 1 73 ? 1.011 -16.953 -2.379 1 98.88 73 ILE B N 1
ATOM 2533 C CA . ILE B 1 73 ? 2.23 -16.469 -3.016 1 98.88 73 ILE B CA 1
ATOM 2534 C C . ILE B 1 73 ? 2.797 -15.305 -2.217 1 98.88 73 ILE B C 1
ATOM 2536 O O . ILE B 1 73 ? 4.008 -15.219 -1.997 1 98.88 73 ILE B O 1
ATOM 2540 N N . TYR B 1 74 ? 1.987 -14.391 -1.782 1 98.81 74 TYR B N 1
ATOM 2541 C CA . TYR B 1 74 ? 2.465 -13.266 -0.982 1 98.81 74 TYR B CA 1
ATOM 2542 C C . TYR B 1 74 ? 3.104 -13.75 0.313 1 98.81 74 TYR B C 1
ATOM 2544 O O . TYR B 1 74 ? 4.117 -13.211 0.756 1 98.81 74 TYR B O 1
ATOM 2552 N N . ALA B 1 75 ? 2.434 -14.734 0.923 1 98.69 75 ALA B N 1
ATOM 2553 C CA . ALA B 1 75 ? 3.012 -15.312 2.131 1 98.69 75 ALA B CA 1
ATOM 2554 C C . ALA B 1 75 ? 4.395 -15.898 1.852 1 98.69 75 ALA B C 1
ATOM 2556 O O . ALA B 1 75 ? 5.32 -15.719 2.646 1 98.69 75 ALA B O 1
ATOM 2557 N N . ALA B 1 76 ? 4.531 -16.609 0.774 1 98.69 76 ALA B N 1
ATOM 2558 C CA . ALA B 1 76 ? 5.828 -17.141 0.378 1 98.69 76 ALA B CA 1
ATOM 2559 C C . ALA B 1 76 ? 6.848 -16.031 0.156 1 98.69 76 ALA B C 1
ATOM 2561 O O . ALA B 1 76 ? 8.008 -16.156 0.552 1 98.69 76 ALA B O 1
ATOM 2562 N N . MET B 1 77 ? 6.355 -14.977 -0.465 1 98.81 77 MET B N 1
ATOM 2563 C CA . MET B 1 77 ? 7.219 -13.82 -0.662 1 98.81 77 MET B CA 1
ATOM 2564 C C . MET B 1 77 ? 7.664 -13.234 0.676 1 98.81 77 MET B C 1
ATOM 2566 O O . MET B 1 77 ? 8.812 -12.82 0.825 1 98.81 77 MET B O 1
ATOM 2570 N N . ALA B 1 78 ? 6.773 -13.203 1.61 1 98.62 78 ALA B N 1
ATOM 2571 C CA . ALA B 1 78 ? 7.102 -12.664 2.926 1 98.62 78 ALA B CA 1
ATOM 2572 C C . ALA B 1 78 ? 8.188 -13.484 3.604 1 98.62 78 ALA B C 1
ATOM 2574 O O . ALA B 1 78 ? 9.117 -12.93 4.199 1 98.62 78 ALA B O 1
ATOM 2575 N N . VAL B 1 79 ? 8.078 -14.758 3.52 1 98.19 79 VAL B N 1
ATOM 2576 C CA . VAL B 1 79 ? 9.094 -15.633 4.082 1 98.19 79 VAL B CA 1
ATOM 2577 C C . VAL B 1 79 ? 10.438 -15.383 3.395 1 98.19 79 VAL B C 1
ATOM 2579 O O . VAL B 1 79 ? 11.469 -15.258 4.059 1 98.19 79 VAL B O 1
ATOM 2582 N N . ALA B 1 80 ? 10.43 -15.32 2.119 1 97.88 80 ALA B N 1
ATOM 2583 C CA . ALA B 1 80 ? 11.648 -15.055 1.357 1 97.88 80 ALA B CA 1
ATOM 2584 C C . ALA B 1 80 ? 12.234 -13.695 1.715 1 97.88 80 ALA B C 1
ATOM 2586 O O . ALA B 1 80 ? 13.445 -13.57 1.909 1 97.88 80 ALA B O 1
ATOM 2587 N N . ALA B 1 81 ? 11.367 -12.711 1.773 1 98.06 81 ALA B N 1
ATOM 2588 C CA . ALA B 1 81 ? 11.82 -11.359 2.109 1 98.06 81 ALA B CA 1
ATOM 2589 C C . ALA B 1 81 ? 12.445 -11.328 3.498 1 98.06 81 ALA B C 1
ATOM 2591 O O . ALA B 1 81 ? 13.5 -10.711 3.691 1 98.06 81 ALA B O 1
ATOM 2592 N N . PHE B 1 82 ? 11.773 -11.953 4.426 1 97.25 82 PHE B N 1
ATOM 2593 C CA . PHE B 1 82 ? 12.305 -12.023 5.785 1 97.25 82 PHE B CA 1
ATOM 2594 C C . PHE B 1 82 ? 13.672 -12.68 5.797 1 97.25 82 PHE B C 1
ATOM 2596 O O . PHE B 1 82 ? 14.617 -12.156 6.395 1 97.25 82 PHE B O 1
ATOM 2603 N N . THR B 1 83 ? 13.805 -13.781 5.152 1 95.44 83 THR B N 1
ATOM 2604 C CA . THR B 1 83 ? 15.055 -14.523 5.059 1 95.44 83 THR B CA 1
ATOM 2605 C C . THR B 1 83 ? 16.141 -13.68 4.398 1 95.44 83 THR B C 1
ATOM 2607 O O . THR B 1 83 ? 17.281 -13.641 4.863 1 95.44 83 THR B O 1
ATOM 2610 N N . GLY B 1 84 ? 15.797 -13.055 3.316 1 93.88 84 GLY B N 1
ATOM 2611 C CA . GLY B 1 84 ? 16.734 -12.203 2.611 1 93.88 84 GLY B CA 1
ATOM 2612 C C . GLY B 1 84 ? 17.234 -11.031 3.443 1 93.88 84 GLY B C 1
ATOM 2613 O O . GLY B 1 84 ? 18.422 -10.711 3.436 1 93.88 84 GLY B O 1
ATOM 2614 N N . LEU B 1 85 ? 16.375 -10.406 4.168 1 93.31 85 LEU B N 1
ATOM 2615 C CA . LEU B 1 85 ? 16.719 -9.211 4.938 1 93.31 85 LEU B CA 1
ATOM 2616 C C . LEU B 1 85 ? 17.531 -9.586 6.176 1 93.31 85 LEU B C 1
ATOM 2618 O O . LEU B 1 85 ? 18.469 -8.883 6.543 1 93.31 85 LEU B O 1
ATOM 2622 N N . VAL B 1 86 ? 17.203 -10.688 6.812 1 92.88 86 VAL B N 1
ATOM 2623 C CA . VAL B 1 86 ? 17.812 -11.062 8.078 1 92.88 86 VAL B CA 1
ATOM 2624 C C . VAL B 1 86 ? 19.188 -11.688 7.824 1 92.88 86 VAL B C 1
ATOM 2626 O O . VAL B 1 86 ? 20.156 -11.367 8.508 1 92.88 86 VAL B O 1
ATOM 2629 N N . TRP B 1 87 ? 19.297 -12.531 6.812 1 91.56 87 TRP B N 1
ATOM 2630 C CA . TRP B 1 87 ? 20.547 -13.258 6.59 1 91.56 87 TRP B CA 1
ATOM 2631 C C . TRP B 1 87 ? 21.266 -12.734 5.355 1 91.56 87 TRP B C 1
ATOM 2633 O O . TRP B 1 87 ? 22.266 -13.312 4.914 1 91.56 87 TRP B O 1
ATOM 2643 N N . GLN B 1 88 ? 20.688 -11.711 4.77 1 89.62 88 GLN B N 1
ATOM 2644 C CA . GLN B 1 88 ? 21.312 -11.047 3.627 1 89.62 88 GLN B CA 1
ATOM 2645 C C . GLN B 1 88 ? 21.562 -12.039 2.494 1 89.62 88 GLN B C 1
ATOM 2647 O O . GLN B 1 88 ? 22.656 -12.086 1.932 1 89.62 88 GLN B O 1
ATOM 2652 N N . MET B 1 89 ? 20.547 -12.867 2.273 1 90.25 89 MET B N 1
ATOM 2653 C CA . MET B 1 89 ? 20.625 -13.852 1.193 1 90.25 89 MET B CA 1
ATOM 2654 C C . MET B 1 89 ? 20.109 -13.266 -0.115 1 90.25 89 MET B C 1
ATOM 2656 O O . MET B 1 89 ? 18.906 -13.047 -0.265 1 90.25 89 MET B O 1
ATOM 2660 N N . LYS B 1 90 ? 20.953 -13.125 -1.008 1 90.31 90 LYS B N 1
ATOM 2661 C CA . LYS B 1 90 ? 20.625 -12.5 -2.285 1 90.31 90 LYS B CA 1
ATOM 2662 C C . LYS B 1 90 ? 19.578 -13.312 -3.043 1 9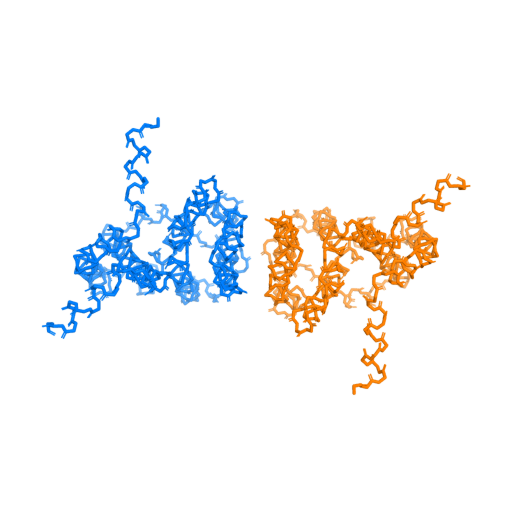0.31 90 LYS B C 1
ATOM 2664 O O . LYS B 1 90 ? 18.672 -12.75 -3.664 1 90.31 90 LYS B O 1
ATOM 2669 N N . MET B 1 91 ? 19.734 -14.594 -2.992 1 93.06 91 MET B N 1
ATOM 2670 C CA . MET B 1 91 ? 18.828 -15.469 -3.742 1 93.06 91 MET B CA 1
ATOM 2671 C C . MET B 1 91 ? 17.422 -15.406 -3.178 1 93.06 91 MET B C 1
ATOM 2673 O O . MET B 1 91 ? 16.453 -15.633 -3.902 1 93.06 91 MET B O 1
ATOM 2677 N N . ALA B 1 92 ? 17.281 -15.172 -1.908 1 95.25 92 ALA B N 1
ATOM 2678 C CA . ALA B 1 92 ? 15.969 -15.016 -1.301 1 95.25 92 ALA B CA 1
ATOM 2679 C C . ALA B 1 92 ? 15.258 -13.773 -1.845 1 95.25 92 ALA B C 1
ATOM 2681 O O . ALA B 1 92 ? 14.055 -13.805 -2.102 1 95.25 92 ALA B O 1
ATOM 2682 N N . SER B 1 93 ? 16 -12.68 -2.016 1 95.19 93 SER B N 1
ATOM 2683 C CA . SER B 1 93 ? 15.438 -11.469 -2.611 1 95.19 93 SER B CA 1
ATOM 2684 C C . SER B 1 93 ? 15.047 -11.703 -4.066 1 95.19 93 SER B C 1
ATOM 2686 O O . SER B 1 93 ? 14.039 -11.164 -4.535 1 95.19 93 SER B O 1
ATOM 2688 N N . LEU B 1 94 ? 15.836 -12.5 -4.723 1 96.31 94 LEU B N 1
ATOM 2689 C CA . LEU B 1 94 ? 15.516 -12.836 -6.105 1 96.31 94 LEU B CA 1
ATOM 2690 C C . LEU B 1 94 ? 14.227 -13.648 -6.188 1 96.31 94 LEU B C 1
ATOM 2692 O O . LEU B 1 94 ? 13.461 -13.516 -7.148 1 96.31 94 LEU B O 1
ATOM 2696 N N . ALA B 1 95 ? 14.078 -14.5 -5.219 1 97.69 95 ALA B N 1
ATOM 2697 C CA . ALA B 1 95 ? 12.852 -15.281 -5.168 1 97.69 95 ALA B CA 1
ATOM 2698 C C . ALA B 1 95 ? 11.625 -14.375 -5.066 1 97.69 95 ALA B C 1
ATOM 2700 O O . ALA B 1 95 ? 10.594 -14.633 -5.695 1 97.69 95 ALA B O 1
ATOM 2701 N N . VAL B 1 96 ? 11.695 -13.32 -4.242 1 98.5 96 VAL B N 1
ATOM 2702 C CA . VAL B 1 96 ? 10.617 -12.344 -4.137 1 98.5 96 VAL B CA 1
ATOM 2703 C C . VAL B 1 96 ? 10.312 -11.75 -5.508 1 98.5 96 VAL B C 1
ATOM 2705 O O . VAL B 1 96 ? 9.156 -11.711 -5.938 1 98.5 96 VAL B O 1
ATOM 2708 N N . ALA B 1 97 ? 11.32 -11.398 -6.16 1 98.19 97 ALA B N 1
ATOM 2709 C CA . ALA B 1 97 ? 11.18 -10.797 -7.484 1 98.19 97 ALA B CA 1
ATOM 2710 C C . ALA B 1 97 ? 10.578 -11.781 -8.477 1 98.19 97 ALA B C 1
ATOM 2712 O O . ALA B 1 97 ? 9.836 -11.391 -9.383 1 98.19 97 ALA B O 1
ATOM 2713 N N . ALA B 1 98 ? 10.969 -13.039 -8.352 1 98.56 98 ALA B N 1
ATOM 2714 C CA . ALA B 1 98 ? 10.469 -14.07 -9.25 1 98.56 98 ALA B CA 1
ATOM 2715 C C . ALA B 1 98 ? 8.984 -14.336 -9.016 1 98.56 98 ALA B C 1
ATOM 2717 O O . ALA B 1 98 ? 8.234 -14.594 -9.961 1 98.56 98 ALA B O 1
ATOM 2718 N N . MET B 1 99 ? 8.539 -14.242 -7.801 1 98.88 99 MET B N 1
ATOM 2719 C CA . MET B 1 99 ? 7.184 -14.633 -7.426 1 98.88 99 MET B CA 1
ATOM 2720 C C . MET B 1 99 ? 6.207 -13.477 -7.648 1 98.88 99 MET B C 1
ATOM 2722 O O . MET B 1 99 ? 5.039 -13.703 -7.969 1 98.88 99 MET B O 1
ATOM 2726 N N . ALA B 1 100 ? 6.648 -12.258 -7.527 1 98.81 100 ALA B N 1
ATOM 2727 C CA . ALA B 1 100 ? 5.789 -11.078 -7.422 1 98.81 100 ALA B CA 1
ATOM 2728 C C . ALA B 1 100 ? 4.898 -10.938 -8.656 1 98.81 100 ALA B C 1
ATOM 2730 O O . ALA B 1 100 ? 3.684 -10.758 -8.539 1 98.81 100 ALA B O 1
ATOM 2731 N N . PRO B 1 101 ? 5.406 -11.086 -9.898 1 98.75 101 PRO B N 1
ATOM 2732 C CA . PRO B 1 101 ? 4.523 -10.93 -11.055 1 98.75 101 PRO B CA 1
ATOM 2733 C C . PRO B 1 101 ? 3.465 -12.023 -11.148 1 98.75 101 PRO B C 1
ATOM 2735 O O . PRO B 1 101 ? 2.342 -11.766 -11.586 1 98.75 101 PRO B O 1
ATOM 2738 N N . VAL B 1 102 ? 3.842 -13.195 -10.773 1 98.81 102 VAL B N 1
ATOM 2739 C CA . VAL B 1 102 ? 2.873 -14.289 -10.805 1 98.81 102 VAL B CA 1
ATOM 2740 C C . VAL B 1 102 ? 1.768 -14.023 -9.781 1 98.81 102 VAL B C 1
ATOM 2742 O O . VAL B 1 102 ? 0.583 -14.188 -10.078 1 98.81 102 VAL B O 1
ATOM 2745 N N . GLY B 1 103 ? 2.168 -13.57 -8.555 1 98.88 103 GLY B N 1
ATOM 2746 C CA . GLY B 1 103 ? 1.188 -13.203 -7.547 1 98.88 103 GLY B CA 1
ATOM 2747 C C . GLY B 1 103 ? 0.265 -12.086 -7.992 1 98.88 103 GLY B C 1
ATOM 2748 O O . GLY B 1 103 ? -0.94 -12.125 -7.738 1 98.88 103 GLY B O 1
ATOM 2749 N N . ALA B 1 104 ? 0.82 -11.102 -8.672 1 98.81 104 ALA B N 1
ATOM 2750 C CA . ALA B 1 104 ? 0.026 -9.992 -9.188 1 98.81 104 ALA B CA 1
ATOM 2751 C C . ALA B 1 104 ? -1.024 -10.484 -10.18 1 98.81 104 ALA B C 1
ATOM 2753 O O . ALA B 1 104 ? -2.18 -10.055 -10.133 1 98.81 104 ALA B O 1
ATOM 2754 N N . VAL B 1 105 ? -0.637 -11.391 -11.055 1 98.88 105 VAL B N 1
ATOM 2755 C CA . VAL B 1 105 ? -1.542 -11.898 -12.078 1 98.88 105 VAL B CA 1
ATOM 2756 C C . VAL B 1 105 ? -2.654 -12.719 -11.43 1 98.88 105 VAL B C 1
ATOM 2758 O O . VAL B 1 105 ? -3.826 -12.578 -11.789 1 98.88 105 VAL B O 1
ATOM 2761 N N . TYR B 1 106 ? -2.268 -13.578 -10.453 1 98.88 106 TYR B N 1
ATOM 2762 C CA . TYR B 1 106 ? -3.283 -14.352 -9.75 1 98.88 106 TYR B CA 1
ATOM 2763 C C . TYR B 1 106 ? -4.273 -13.438 -9.039 1 98.88 106 TYR B C 1
ATOM 2765 O O . TYR B 1 106 ? -5.48 -13.688 -9.047 1 98.88 106 TYR B O 1
ATOM 2773 N N . THR B 1 107 ? -3.773 -12.383 -8.43 1 98.81 107 THR B N 1
ATOM 2774 C CA . THR B 1 107 ? -4.641 -11.438 -7.738 1 98.81 107 THR B CA 1
ATOM 2775 C C . THR B 1 107 ? -5.57 -10.734 -8.727 1 98.81 107 THR B C 1
ATOM 2777 O O . THR B 1 107 ? -6.758 -10.562 -8.453 1 98.81 107 THR B O 1
ATOM 2780 N N . PHE B 1 108 ? -5.027 -10.359 -9.836 1 98.75 108 PHE B N 1
ATOM 2781 C CA . PHE B 1 108 ? -5.816 -9.711 -10.883 1 98.75 108 PHE B CA 1
ATOM 2782 C C . PHE B 1 108 ? -6.914 -10.641 -11.383 1 98.75 108 PHE B C 1
ATOM 2784 O O . PHE B 1 108 ? -8.07 -10.234 -11.508 1 98.75 108 PHE B O 1
ATOM 2791 N N . ILE B 1 109 ? -6.551 -11.867 -11.648 1 98.69 109 ILE B N 1
ATOM 2792 C CA . ILE B 1 109 ? -7.523 -12.859 -12.094 1 98.69 109 ILE B CA 1
ATOM 2793 C C . ILE B 1 109 ? -8.617 -13.016 -11.039 1 98.69 109 ILE B C 1
ATOM 2795 O O . ILE B 1 109 ? -9.805 -13.039 -11.367 1 98.69 109 ILE B O 1
ATOM 2799 N N . ALA B 1 110 ? -8.227 -13.078 -9.766 1 98.25 110 ALA B N 1
ATOM 2800 C CA . ALA B 1 110 ? -9.188 -13.219 -8.68 1 98.25 110 ALA B CA 1
ATOM 2801 C C . ALA B 1 110 ? -10.164 -12.047 -8.648 1 98.25 110 ALA B C 1
ATOM 2803 O O . ALA B 1 110 ? -11.375 -12.234 -8.523 1 98.25 110 ALA B O 1
ATOM 2804 N N . LEU B 1 111 ? -9.641 -10.867 -8.82 1 98.06 111 LEU B N 1
ATOM 2805 C CA . LEU B 1 111 ? -10.477 -9.672 -8.758 1 98.06 111 LEU B CA 1
ATOM 2806 C C . LEU B 1 111 ? -11.43 -9.617 -9.945 1 98.06 111 LEU B C 1
ATOM 2808 O O . LEU B 1 111 ? -12.625 -9.359 -9.781 1 98.06 111 LEU B O 1
ATOM 2812 N N . VAL B 1 112 ? -10.938 -9.906 -11.141 1 98.06 112 VAL B N 1
ATOM 2813 C CA . VAL B 1 112 ? -11.734 -9.797 -12.352 1 98.06 112 VAL B CA 1
ATOM 2814 C C . VAL B 1 112 ? -12.797 -10.898 -12.375 1 98.06 112 VAL B C 1
ATOM 2816 O O . VAL B 1 112 ? -13.969 -10.641 -12.641 1 98.06 112 VAL B O 1
ATOM 2819 N N . THR B 1 113 ? -12.43 -12.109 -12.07 1 97.38 113 THR B N 1
ATOM 2820 C CA . THR B 1 113 ? -13.383 -13.219 -12.086 1 97.38 113 THR B CA 1
ATOM 2821 C C . THR B 1 113 ? -14.352 -13.109 -10.914 1 97.38 113 THR B C 1
ATOM 2823 O O . THR B 1 113 ? -15.508 -13.523 -11.016 1 97.38 113 THR B O 1
ATOM 2826 N N . GLY B 1 114 ? -13.898 -12.555 -9.797 1 95.31 114 GLY B N 1
ATOM 2827 C CA . GLY B 1 114 ? -14.812 -12.258 -8.703 1 95.31 114 GLY B CA 1
ATOM 2828 C C . GLY B 1 114 ? -15.891 -11.258 -9.086 1 95.31 114 GLY B C 1
ATOM 2829 O O . GLY B 1 114 ? -17.062 -11.445 -8.75 1 95.31 114 GLY B O 1
ATOM 2830 N N . ALA B 1 115 ? -15.453 -10.242 -9.75 1 95.94 115 ALA B N 1
ATOM 2831 C CA . ALA B 1 115 ? -16.406 -9.25 -10.234 1 95.94 115 ALA B CA 1
ATOM 2832 C C . ALA B 1 115 ? -17.422 -9.891 -11.188 1 95.94 115 ALA B C 1
ATOM 2834 O O . ALA B 1 115 ? -18.625 -9.656 -11.07 1 95.94 115 ALA B O 1
ATOM 2835 N N . ALA B 1 116 ? -16.922 -10.719 -12.094 1 94.81 116 ALA B N 1
ATOM 2836 C CA . ALA B 1 116 ? -17.781 -11.398 -13.07 1 94.81 116 ALA B CA 1
ATOM 2837 C C . ALA B 1 116 ? -18.75 -12.352 -12.375 1 94.81 116 ALA B C 1
ATOM 2839 O O . ALA B 1 116 ? -19.891 -12.516 -12.828 1 94.81 116 ALA B O 1
ATOM 2840 N N . TRP B 1 117 ? -18.297 -12.938 -11.312 1 92.69 117 TRP B N 1
ATOM 2841 C CA . TRP B 1 117 ? -19.141 -13.867 -10.562 1 92.69 117 TRP B CA 1
ATOM 2842 C C . TRP B 1 117 ? -20.141 -13.125 -9.688 1 92.69 117 TRP B C 1
ATOM 2844 O O . TRP B 1 117 ? -21.25 -13.602 -9.469 1 92.69 117 TRP B O 1
ATOM 2854 N N . GLY B 1 118 ? -19.75 -11.984 -9.211 1 91.5 118 GLY B N 1
ATOM 2855 C CA . GLY B 1 118 ? -20.594 -11.203 -8.336 1 91.5 118 GLY B CA 1
ATOM 2856 C C . GLY B 1 118 ? -21.844 -10.656 -9.023 1 91.5 118 GLY B C 1
ATOM 2857 O O . GLY B 1 118 ? -22.906 -10.555 -8.414 1 91.5 118 GLY B O 1
ATOM 2858 N N . LYS B 1 119 ? -21.766 -10.352 -10.289 1 92.44 119 LYS B N 1
ATOM 2859 C CA . LYS B 1 119 ? -22.891 -9.75 -11.008 1 92.44 119 LYS B CA 1
ATOM 2860 C C . LYS B 1 119 ? -24.094 -10.695 -11.031 1 92.44 119 LYS B C 1
ATOM 2862 O O . LYS B 1 119 ? -25.188 -10.328 -10.586 1 92.44 119 LYS B O 1
ATOM 2867 N N . PRO B 1 120 ? -23.922 -11.859 -11.469 1 89.38 120 PRO B N 1
ATOM 2868 C CA . PRO B 1 120 ? -25.078 -12.766 -11.461 1 89.38 120 PRO B CA 1
ATOM 2869 C C . PRO B 1 120 ? -25.453 -13.234 -10.062 1 89.38 120 PRO B C 1
ATOM 2871 O O . PRO B 1 120 ? -26.625 -13.508 -9.789 1 89.38 120 PRO B O 1
ATOM 2874 N N . MET B 1 121 ? -24.578 -13.188 -9.141 1 86.94 121 MET B N 1
ATOM 2875 C CA . MET B 1 121 ? -24.828 -13.719 -7.805 1 86.94 121 MET B CA 1
ATOM 2876 C C . MET B 1 121 ? -25.469 -12.664 -6.914 1 86.94 121 MET B C 1
ATOM 2878 O O . MET B 1 121 ? -26.391 -12.977 -6.141 1 86.94 121 MET B O 1
ATOM 2882 N N . TRP B 1 122 ? -24.984 -11.5 -7.059 1 88.38 122 TRP B N 1
ATOM 2883 C CA . TRP B 1 122 ? -25.391 -10.492 -6.09 1 88.38 122 TRP B CA 1
ATOM 2884 C C . TRP B 1 122 ? -25.906 -9.242 -6.793 1 88.38 122 TRP B C 1
ATOM 2886 O O . TRP B 1 122 ? -26.281 -8.266 -6.141 1 88.38 122 TRP B O 1
ATOM 2896 N N . GLY B 1 123 ? -25.844 -9.227 -8.109 1 91.12 123 GLY B N 1
ATOM 2897 C CA . GLY B 1 123 ? -26.375 -8.102 -8.859 1 91.12 123 GLY B CA 1
ATOM 2898 C C . GLY B 1 123 ? -25.406 -6.941 -8.977 1 91.12 123 GLY B C 1
ATOM 2899 O O . GLY B 1 123 ? -25.797 -5.84 -9.359 1 91.12 123 GLY B O 1
ATOM 2900 N N . THR B 1 124 ? -24.141 -7.164 -8.508 1 91.5 124 THR B N 1
ATOM 2901 C CA . THR B 1 124 ? -23.172 -6.082 -8.578 1 91.5 124 THR B CA 1
ATOM 2902 C C . THR B 1 124 ? -21.797 -6.613 -8.977 1 91.5 124 THR B C 1
ATOM 2904 O O . THR B 1 124 ? -21.438 -7.738 -8.625 1 91.5 124 THR B O 1
ATOM 2907 N N . TRP B 1 125 ? -20.984 -5.828 -9.648 1 92.75 125 TRP B N 1
ATOM 2908 C CA . TRP B 1 125 ? -19.625 -6.164 -10.078 1 92.75 125 TRP B CA 1
ATOM 2909 C C . TRP B 1 125 ? -18.625 -5.957 -8.945 1 92.75 125 TRP B C 1
ATOM 2911 O O . TRP B 1 125 ? -17.547 -6.562 -8.938 1 92.75 125 TRP B O 1
ATOM 2921 N N . TRP B 1 126 ? -19.031 -5.023 -8.039 1 92.31 126 TRP B N 1
ATOM 2922 C CA . TRP B 1 126 ? -18.125 -4.621 -6.973 1 92.31 126 TRP B CA 1
ATOM 2923 C C . TRP B 1 126 ? -18.891 -4.133 -5.75 1 92.31 126 TRP B C 1
ATOM 2925 O O . TRP B 1 126 ? -19.891 -3.432 -5.887 1 92.31 126 TRP B O 1
ATOM 2935 N N . VAL B 1 127 ? -18.453 -4.535 -4.664 1 89.06 127 VAL B N 1
ATOM 2936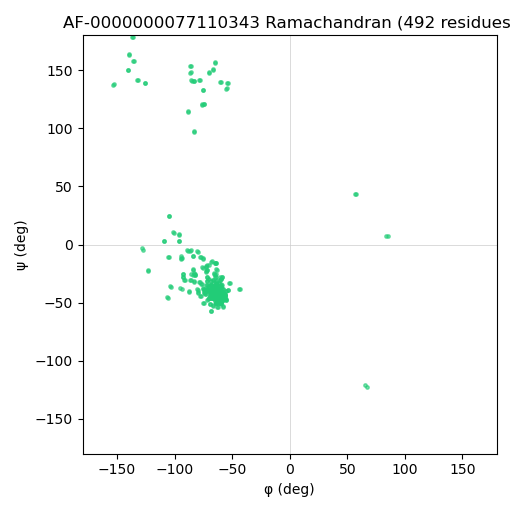 C CA . VAL B 1 127 ? -18.922 -3.967 -3.404 1 89.06 127 VAL B CA 1
ATOM 2937 C C . VAL B 1 127 ? -17.734 -3.627 -2.516 1 89.06 127 VAL B C 1
ATOM 2939 O O . VAL B 1 127 ? -16.734 -4.348 -2.51 1 89.06 127 VAL B O 1
ATOM 2942 N N . TRP B 1 128 ? -17.859 -2.525 -1.834 1 88.62 128 TRP B N 1
ATOM 2943 C CA . TRP B 1 128 ? -16.797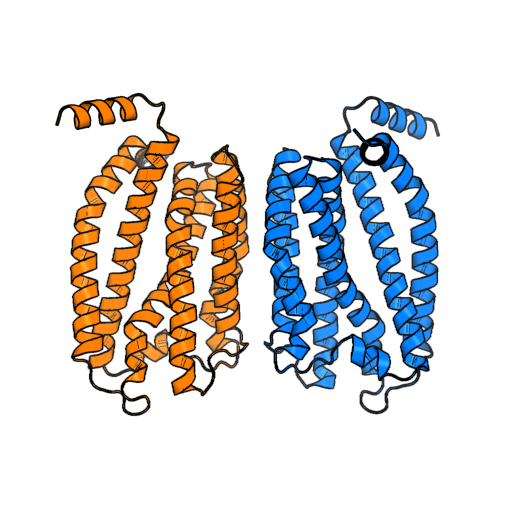 -2.139 -0.912 1 88.62 128 TRP B CA 1
ATOM 2944 C C . TRP B 1 128 ? -16.953 -2.855 0.425 1 88.62 128 TRP B C 1
ATOM 2946 O O . TRP B 1 128 ? -17.75 -2.441 1.272 1 88.62 128 TRP B O 1
ATOM 2956 N N . ASP B 1 129 ? -16.266 -3.875 0.565 1 89.44 129 ASP B N 1
ATOM 2957 C CA . ASP B 1 129 ? -16.172 -4.574 1.844 1 89.44 129 ASP B CA 1
ATOM 2958 C C . ASP B 1 129 ? -14.734 -4.969 2.162 1 89.44 129 ASP B C 1
ATOM 2960 O O . ASP B 1 129 ? -13.82 -4.676 1.39 1 89.44 129 ASP B O 1
ATOM 2964 N N . ALA B 1 130 ? -14.586 -5.57 3.295 1 90.06 130 ALA B N 1
ATOM 2965 C CA . ALA B 1 130 ? -13.234 -5.852 3.775 1 90.06 130 ALA B CA 1
ATOM 2966 C C . ALA B 1 130 ? -12.516 -6.828 2.852 1 90.06 130 ALA B C 1
ATOM 2968 O O . ALA B 1 130 ? -11.32 -6.672 2.582 1 90.06 130 ALA B O 1
ATOM 2969 N N . ARG B 1 131 ? -13.219 -7.812 2.371 1 93.12 131 ARG B N 1
ATOM 2970 C CA . ARG B 1 131 ? -12.617 -8.852 1.54 1 93.12 131 ARG B CA 1
ATOM 2971 C C . ARG B 1 131 ? -12.18 -8.289 0.193 1 93.12 131 ARG B C 1
ATOM 2973 O O . ARG B 1 131 ? -11.016 -8.422 -0.19 1 93.12 131 ARG B O 1
ATOM 2980 N N . LEU B 1 132 ? -13.102 -7.703 -0.533 1 93.62 132 LEU B N 1
ATOM 2981 C CA . LEU B 1 132 ? -12.789 -7.18 -1.86 1 93.62 132 LEU B CA 1
ATOM 2982 C C . LEU B 1 132 ? -11.75 -6.074 -1.779 1 93.62 132 LEU B C 1
ATOM 2984 O O . LEU B 1 132 ? -10.836 -6.012 -2.607 1 93.62 132 LEU B O 1
ATOM 2988 N N . THR B 1 133 ? -11.836 -5.27 -0.81 1 92.75 133 THR B N 1
ATOM 2989 C CA . THR B 1 133 ? -10.898 -4.16 -0.647 1 92.75 133 THR B CA 1
ATOM 2990 C C . THR B 1 133 ? -9.492 -4.676 -0.349 1 92.75 133 THR B C 1
ATOM 2992 O O . THR B 1 133 ? -8.523 -4.227 -0.957 1 92.75 133 THR B O 1
ATOM 2995 N N . SER B 1 134 ? -9.438 -5.504 0.622 1 95.06 134 SER B N 1
ATOM 2996 C CA . SER B 1 134 ? -8.117 -6.02 0.983 1 95.06 134 SER B CA 1
ATOM 2997 C C . SER B 1 134 ? -7.492 -6.797 -0.171 1 95.06 134 SER B C 1
ATOM 2999 O O . SER B 1 134 ? -6.273 -6.785 -0.344 1 95.06 134 SER B O 1
ATOM 3001 N N . GLU B 1 135 ? -8.258 -7.461 -0.959 1 97.06 135 GLU B N 1
ATOM 3002 C CA . GLU B 1 135 ? -7.754 -8.117 -2.16 1 97.06 135 GLU B CA 1
ATOM 3003 C C . GLU B 1 135 ? -7.234 -7.098 -3.17 1 97.06 135 GLU B C 1
ATOM 3005 O O . GLU B 1 135 ? -6.203 -7.312 -3.807 1 97.06 135 GLU B O 1
ATOM 3010 N N . LEU B 1 136 ? -7.977 -6.066 -3.373 1 95.69 136 LEU B N 1
ATOM 3011 C CA . LEU B 1 136 ? -7.52 -4.996 -4.25 1 95.69 136 LEU B CA 1
ATOM 3012 C C . LEU B 1 136 ? -6.199 -4.414 -3.75 1 95.69 136 LEU B C 1
ATOM 3014 O O . LEU B 1 136 ? -5.281 -4.184 -4.539 1 95.69 136 LEU B O 1
ATOM 3018 N N . VAL B 1 137 ? -6.156 -4.137 -2.471 1 95 137 VAL B N 1
ATOM 3019 C CA . VAL B 1 137 ? -4.934 -3.631 -1.856 1 95 137 VAL B CA 1
ATOM 3020 C C . VAL B 1 137 ? -3.779 -4.594 -2.127 1 95 137 VAL B C 1
ATOM 3022 O O . VAL B 1 137 ? -2.65 -4.168 -2.375 1 95 137 VAL B O 1
ATOM 3025 N N . LEU B 1 138 ? -4.074 -5.855 -2.045 1 97.81 138 LEU B N 1
ATOM 3026 C CA . LEU B 1 138 ? -3.057 -6.863 -2.322 1 97.81 138 LEU B CA 1
ATOM 3027 C C . LEU B 1 138 ? -2.471 -6.672 -3.719 1 97.81 138 LEU B C 1
ATOM 3029 O O . LEU B 1 138 ? -1.258 -6.797 -3.91 1 97.81 138 LEU B O 1
ATOM 3033 N N . LEU B 1 139 ? -3.303 -6.418 -4.715 1 97.94 139 LEU B N 1
ATOM 3034 C CA . LEU B 1 139 ? -2.826 -6.176 -6.074 1 97.94 139 LEU B CA 1
ATOM 3035 C C . LEU B 1 139 ? -1.868 -4.988 -6.105 1 97.94 139 LEU B C 1
ATOM 3037 O O . LEU B 1 139 ? -0.821 -5.047 -6.758 1 97.94 139 LEU B O 1
ATOM 3041 N N . PHE B 1 140 ? -2.191 -3.957 -5.395 1 95.31 140 PHE B N 1
ATOM 3042 C CA . PHE B 1 140 ? -1.344 -2.771 -5.355 1 95.31 140 PHE B CA 1
ATOM 3043 C C . PHE B 1 140 ? -0.024 -3.074 -4.656 1 95.31 140 PHE B C 1
ATOM 3045 O O . PHE B 1 140 ? 1.02 -2.535 -5.031 1 95.31 140 PHE B O 1
ATOM 3052 N N . LEU B 1 141 ? -0.138 -3.838 -3.604 1 96.94 141 LEU B N 1
ATOM 3053 C CA . LEU B 1 141 ? 1.087 -4.242 -2.922 1 96.94 141 LEU B CA 1
ATOM 3054 C C . LEU B 1 141 ? 2.02 -4.984 -3.873 1 96.94 141 LEU B C 1
ATOM 3056 O O . LEU B 1 141 ? 3.217 -4.695 -3.928 1 96.94 141 LEU B O 1
ATOM 3060 N N . TYR B 1 142 ? 1.481 -5.926 -4.633 1 98.25 142 TYR B N 1
ATOM 3061 C CA . TYR B 1 142 ? 2.281 -6.621 -5.633 1 98.25 142 TYR B CA 1
ATOM 3062 C C . TYR B 1 142 ? 2.891 -5.641 -6.625 1 98.25 142 TYR B C 1
ATOM 3064 O O . TYR B 1 142 ? 4.078 -5.73 -6.949 1 98.25 142 TYR B O 1
ATOM 3072 N N . ALA B 1 143 ? 2.094 -4.691 -7.125 1 96.88 143 ALA B N 1
ATOM 3073 C CA . ALA B 1 143 ? 2.574 -3.691 -8.07 1 96.88 143 ALA B CA 1
ATOM 3074 C C . ALA B 1 143 ? 3.691 -2.848 -7.461 1 96.88 143 ALA B C 1
ATOM 3076 O O . ALA B 1 143 ? 4.68 -2.539 -8.133 1 96.88 143 ALA B O 1
ATOM 3077 N N . GLY B 1 144 ? 3.471 -2.438 -6.211 1 95.69 144 GLY B N 1
ATOM 3078 C CA . GLY B 1 144 ? 4.496 -1.681 -5.508 1 95.69 144 GLY B CA 1
ATOM 3079 C C . GLY B 1 144 ? 5.809 -2.432 -5.379 1 95.69 144 GLY B C 1
ATOM 3080 O O . GLY B 1 144 ? 6.879 -1.857 -5.582 1 95.69 144 GLY B O 1
ATOM 3081 N N . VAL B 1 145 ? 5.73 -3.713 -5.039 1 97.75 145 VAL B N 1
ATOM 3082 C CA . VAL B 1 145 ? 6.918 -4.551 -4.91 1 97.75 145 VAL B CA 1
ATOM 3083 C C . VAL B 1 145 ? 7.656 -4.609 -6.246 1 97.75 145 VAL B C 1
ATOM 3085 O O . VAL B 1 145 ? 8.875 -4.457 -6.293 1 97.75 145 VAL B O 1
ATOM 3088 N N . ILE B 1 146 ? 6.918 -4.812 -7.324 1 97.94 146 ILE B N 1
ATOM 3089 C CA . ILE B 1 146 ? 7.488 -4.887 -8.664 1 97.94 146 ILE B CA 1
ATOM 3090 C C . ILE B 1 146 ? 8.125 -3.549 -9.031 1 97.94 146 ILE B C 1
ATOM 3092 O O . ILE B 1 146 ? 9.242 -3.506 -9.547 1 97.94 146 ILE B O 1
ATOM 3096 N N . ALA B 1 147 ? 7.438 -2.467 -8.727 1 96.38 147 ALA B N 1
ATOM 3097 C CA . ALA B 1 147 ? 7.949 -1.132 -9.023 1 96.38 147 ALA B CA 1
ATOM 3098 C C . ALA B 1 147 ? 9.25 -0.866 -8.273 1 96.38 147 ALA B C 1
ATOM 3100 O O . ALA B 1 147 ? 10.219 -0.362 -8.852 1 96.38 147 ALA B O 1
ATOM 3101 N N . LEU B 1 148 ? 9.336 -1.206 -7.039 1 96.38 148 LEU B N 1
ATOM 3102 C CA . LEU B 1 148 ? 10.516 -0.968 -6.219 1 96.38 148 LEU B CA 1
ATOM 3103 C C . LEU B 1 148 ? 11.688 -1.82 -6.691 1 96.38 148 LEU B C 1
ATOM 3105 O O . LEU B 1 148 ? 12.828 -1.354 -6.715 1 96.38 148 LEU B O 1
ATOM 3109 N N . TRP B 1 149 ? 11.391 -3.055 -7.051 1 96.5 149 TRP B N 1
ATOM 3110 C CA . TRP B 1 149 ? 12.445 -3.924 -7.57 1 96.5 149 TRP B CA 1
ATOM 3111 C C . TRP B 1 149 ? 13.102 -3.311 -8.805 1 96.5 149 TRP B C 1
ATOM 3113 O O . TRP B 1 149 ? 14.32 -3.336 -8.938 1 96.5 149 TRP B O 1
ATOM 3123 N N . HIS B 1 150 ? 12.359 -2.695 -9.625 1 95.44 150 HIS B N 1
ATOM 3124 C CA . HIS B 1 150 ? 12.859 -2.182 -10.898 1 95.44 150 HIS B CA 1
ATOM 3125 C C . HIS B 1 150 ? 13.406 -0.766 -10.742 1 95.44 150 HIS B C 1
ATOM 3127 O O . HIS B 1 150 ? 14.023 -0.228 -11.664 1 95.44 150 HIS B O 1
ATOM 3133 N N . ALA B 1 151 ? 13.25 -0.209 -9.586 1 92.31 151 ALA B N 1
ATOM 3134 C CA . ALA B 1 151 ? 13.656 1.175 -9.367 1 92.31 151 ALA B CA 1
ATOM 3135 C C . ALA B 1 151 ? 15.148 1.262 -9.039 1 92.31 151 ALA B C 1
ATOM 3137 O O . ALA B 1 151 ? 15.727 2.348 -9.062 1 92.31 151 ALA B O 1
ATOM 3138 N N . PHE B 1 152 ? 15.789 0.134 -8.805 1 92.44 152 PHE B N 1
ATOM 3139 C CA . PHE B 1 152 ? 17.188 0.118 -8.414 1 92.44 152 PHE B CA 1
ATOM 3140 C C . PHE B 1 152 ? 18 -0.775 -9.344 1 92.44 152 PHE B C 1
ATOM 3142 O O . PHE B 1 152 ? 17.578 -1.877 -9.688 1 92.44 152 PHE B O 1
ATOM 3149 N N . ASP B 1 153 ? 19.172 -0.313 -9.688 1 90.69 153 ASP B N 1
ATOM 3150 C CA . ASP B 1 153 ? 20.094 -1.125 -10.477 1 90.69 153 ASP B CA 1
ATOM 3151 C C . ASP B 1 153 ? 20.828 -2.139 -9.609 1 90.69 153 ASP B C 1
ATOM 3153 O O . ASP B 1 153 ? 21.062 -3.275 -10.023 1 90.69 153 ASP B O 1
ATOM 3157 N N . ASP B 1 154 ? 21.156 -1.628 -8.438 1 91.88 154 ASP B N 1
ATOM 3158 C CA . ASP B 1 154 ? 21.781 -2.525 -7.48 1 91.88 154 ASP B CA 1
ATOM 3159 C C . ASP B 1 154 ? 20.781 -3.494 -6.875 1 91.88 154 ASP B C 1
ATOM 3161 O O . ASP B 1 154 ? 19.828 -3.074 -6.211 1 91.88 154 ASP B O 1
ATOM 3165 N N . ARG B 1 155 ? 21 -4.766 -7.043 1 91.56 155 ARG B N 1
ATOM 3166 C CA . ARG B 1 155 ? 20.016 -5.777 -6.668 1 91.56 155 ARG B CA 1
ATOM 3167 C C . ARG B 1 155 ? 19.891 -5.895 -5.152 1 91.56 155 ARG B C 1
ATOM 3169 O O . ARG B 1 155 ? 18.828 -6.234 -4.633 1 91.56 155 ARG B O 1
ATOM 3176 N N . LYS B 1 156 ? 20.922 -5.621 -4.504 1 91.5 156 LYS B N 1
ATOM 3177 C CA . LYS B 1 156 ? 20.859 -5.609 -3.047 1 91.5 156 LYS B CA 1
ATOM 3178 C C . LYS B 1 156 ? 19.891 -4.535 -2.555 1 91.5 156 LYS B C 1
ATOM 3180 O O . LYS B 1 156 ? 19.062 -4.793 -1.68 1 91.5 156 LYS B O 1
ATOM 3185 N N . MET B 1 157 ? 19.969 -3.342 -3.137 1 93.25 157 MET B N 1
ATOM 3186 C CA . MET B 1 157 ? 19.078 -2.24 -2.777 1 93.25 157 MET B CA 1
ATOM 3187 C C . MET B 1 157 ? 17.641 -2.529 -3.217 1 93.25 157 MET B C 1
ATOM 3189 O O . MET B 1 157 ? 16.688 -2.234 -2.488 1 93.25 157 MET B O 1
ATOM 3193 N N . ALA B 1 158 ? 17.516 -3.107 -4.375 1 95.5 158 ALA B N 1
ATOM 3194 C CA . ALA B 1 158 ? 16.203 -3.506 -4.871 1 95.5 158 ALA B CA 1
ATOM 3195 C C . ALA B 1 158 ? 15.539 -4.504 -3.924 1 95.5 158 ALA B C 1
ATOM 3197 O O . ALA B 1 158 ? 14.367 -4.355 -3.576 1 95.5 158 ALA B O 1
ATOM 3198 N N . GLY B 1 159 ? 16.312 -5.496 -3.541 1 95.81 159 GLY B N 1
ATOM 3199 C CA . GLY B 1 159 ? 15.805 -6.52 -2.637 1 95.81 159 GLY B CA 1
ATOM 3200 C C . GLY B 1 159 ? 15.391 -5.965 -1.288 1 95.81 159 GLY B C 1
ATOM 3201 O O . GLY B 1 159 ? 14.367 -6.383 -0.729 1 95.81 159 GLY B O 1
ATOM 3202 N N . ARG B 1 160 ? 16.172 -5.066 -0.802 1 95.56 160 ARG B N 1
ATOM 3203 C CA . ARG B 1 160 ? 15.836 -4.461 0.484 1 95.56 160 ARG B CA 1
ATOM 3204 C C . ARG B 1 160 ? 14.531 -3.682 0.404 1 95.56 160 ARG B C 1
ATOM 3206 O O . ARG B 1 160 ? 13.641 -3.863 1.239 1 95.56 160 ARG B O 1
ATOM 3213 N N . ALA B 1 161 ? 14.391 -2.793 -0.584 1 96.44 161 ALA B N 1
ATOM 3214 C CA . ALA B 1 161 ? 13.195 -1.965 -0.75 1 96.44 161 ALA B CA 1
ATOM 3215 C C . ALA B 1 161 ? 11.953 -2.826 -0.953 1 96.44 161 ALA B C 1
ATOM 3217 O O . ALA B 1 161 ? 10.953 -2.656 -0.255 1 96.44 161 ALA B O 1
ATOM 3218 N N . ALA B 1 162 ? 12.039 -3.748 -1.861 1 97.81 162 ALA B N 1
ATOM 3219 C CA . ALA B 1 162 ? 10.922 -4.641 -2.148 1 97.81 162 ALA B CA 1
ATOM 3220 C C . ALA B 1 162 ? 10.57 -5.492 -0.93 1 97.81 162 ALA B C 1
ATOM 3222 O O . ALA B 1 162 ? 9.398 -5.672 -0.606 1 97.81 162 ALA B O 1
ATOM 3223 N N . GLY B 1 163 ? 11.609 -5.988 -0.267 1 97.69 163 GLY B N 1
ATOM 3224 C CA . GLY B 1 163 ? 11.391 -6.84 0.892 1 97.69 163 GLY B CA 1
ATOM 3225 C C . GLY B 1 163 ? 10.68 -6.133 2.029 1 97.69 163 GLY B C 1
ATOM 3226 O O . GLY B 1 163 ? 9.797 -6.711 2.672 1 97.69 163 GLY B O 1
ATOM 3227 N N . ILE B 1 164 ? 11.016 -4.945 2.271 1 95.94 164 ILE B N 1
ATOM 3228 C CA . ILE B 1 164 ? 10.383 -4.172 3.338 1 95.94 164 ILE B CA 1
ATOM 3229 C C . ILE B 1 164 ? 8.906 -3.975 3.023 1 95.94 164 ILE B C 1
ATOM 3231 O O . ILE B 1 164 ? 8.047 -4.156 3.895 1 95.94 164 ILE B O 1
ATOM 3235 N N . LEU B 1 165 ? 8.617 -3.598 1.811 1 96.56 165 LEU B N 1
ATOM 3236 C CA . LEU B 1 165 ? 7.215 -3.412 1.446 1 96.56 165 LEU B CA 1
ATOM 3237 C C . LEU B 1 165 ? 6.434 -4.711 1.607 1 96.56 165 LEU B C 1
ATOM 3239 O O . LEU B 1 165 ? 5.305 -4.707 2.104 1 96.56 165 LEU B O 1
ATOM 3243 N N . VAL B 1 166 ? 7.07 -5.82 1.196 1 98.25 166 VAL B N 1
ATOM 3244 C CA . VAL B 1 166 ? 6.418 -7.117 1.327 1 98.25 166 VAL B CA 1
ATOM 3245 C C . VAL B 1 166 ? 6.09 -7.387 2.795 1 98.25 166 VAL B C 1
ATOM 3247 O O . VAL B 1 166 ? 4.969 -7.785 3.121 1 98.25 166 VAL B O 1
ATOM 3250 N N . LEU B 1 167 ? 7.016 -7.137 3.65 1 96.62 167 LEU B N 1
ATOM 3251 C CA . LEU B 1 167 ? 6.832 -7.461 5.059 1 96.62 167 LEU B CA 1
ATOM 3252 C C . LEU B 1 167 ? 5.793 -6.543 5.695 1 96.62 167 LEU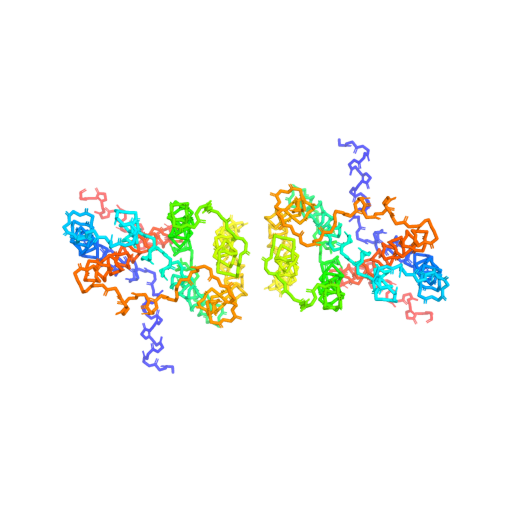 B C 1
ATOM 3254 O O . LEU B 1 167 ? 4.965 -6.992 6.488 1 96.62 167 LEU B O 1
ATOM 3258 N N . VAL B 1 168 ? 5.82 -5.258 5.336 1 92.69 168 VAL B N 1
ATOM 3259 C CA . VAL B 1 168 ? 4.812 -4.332 5.836 1 92.69 168 VAL B CA 1
ATOM 3260 C C . VAL B 1 168 ? 3.432 -4.742 5.328 1 92.69 168 VAL B C 1
ATOM 3262 O O . VAL B 1 168 ? 2.441 -4.652 6.059 1 92.69 168 VAL B O 1
ATOM 3265 N N . GLY B 1 169 ? 3.342 -5.277 4.152 1 95.62 169 GLY B N 1
ATOM 3266 C CA . GLY B 1 169 ? 2.084 -5.625 3.51 1 95.62 169 GLY B CA 1
ATOM 3267 C C . GLY B 1 169 ? 1.5 -6.934 4.012 1 95.62 169 GLY B C 1
ATOM 3268 O O . GLY B 1 169 ? 0.35 -7.262 3.709 1 95.62 169 GLY B O 1
ATOM 3269 N N . VAL B 1 170 ? 2.232 -7.684 4.859 1 95.75 170 VAL B N 1
ATOM 3270 C CA . VAL B 1 170 ? 1.782 -8.984 5.336 1 95.75 170 VAL B CA 1
ATOM 3271 C C . VAL B 1 170 ? 0.519 -8.82 6.18 1 95.75 170 VAL B C 1
ATOM 3273 O O . VAL B 1 170 ? -0.322 -9.719 6.23 1 95.75 170 VAL B O 1
ATOM 3276 N N . VAL B 1 171 ? 0.331 -7.676 6.77 1 92.31 171 VAL B N 1
ATOM 3277 C CA . VAL B 1 171 ? -0.804 -7.41 7.648 1 92.31 171 VAL B CA 1
ATOM 3278 C C . VAL B 1 171 ? -2.105 -7.508 6.852 1 92.31 171 VAL B C 1
ATOM 3280 O O . VAL B 1 171 ? -3.172 -7.746 7.426 1 92.31 171 VAL B O 1
ATOM 3283 N N . ASN B 1 172 ? -2.004 -7.359 5.559 1 95.56 172 ASN B N 1
ATOM 3284 C CA . ASN B 1 172 ? -3.17 -7.418 4.688 1 95.56 172 ASN B CA 1
ATOM 3285 C C . ASN B 1 172 ? -3.697 -8.844 4.551 1 95.56 172 ASN B C 1
ATOM 3287 O O . ASN B 1 172 ? -4.879 -9.047 4.262 1 95.56 172 ASN B O 1
ATOM 3291 N N . LEU B 1 173 ? -2.869 -9.898 4.789 1 96.12 173 LEU B N 1
ATOM 3292 C CA . LEU B 1 173 ? -3.24 -11.281 4.527 1 96.12 173 LEU B CA 1
ATOM 3293 C C . LEU B 1 173 ? -4.277 -11.766 5.535 1 96.12 173 LEU B C 1
ATOM 3295 O O . LEU B 1 173 ? -5.316 -12.312 5.152 1 96.12 173 LEU B O 1
ATOM 3299 N N . PRO B 1 174 ? -4.035 -11.516 6.844 1 93.75 174 PRO B N 1
ATOM 3300 C CA . PRO B 1 174 ? -5.09 -11.906 7.781 1 93.75 174 PRO B CA 1
ATOM 3301 C C . PRO B 1 174 ? -6.391 -11.133 7.559 1 93.75 174 PRO B C 1
ATOM 3303 O O . PRO B 1 174 ? -7.477 -11.664 7.805 1 93.75 174 PRO B O 1
ATOM 3306 N N . VAL B 1 175 ? -6.297 -9.93 7.102 1 91.19 175 VAL B N 1
ATOM 3307 C CA . VAL B 1 175 ? -7.5 -9.156 6.812 1 91.19 175 VAL B CA 1
ATOM 3308 C C . VAL B 1 175 ? -8.289 -9.828 5.695 1 91.19 175 VAL B C 1
ATOM 3310 O O . VAL B 1 175 ? -9.508 -9.984 5.797 1 91.19 175 VAL B O 1
ATOM 3313 N N . ILE B 1 176 ? -7.609 -10.258 4.668 1 92.88 176 ILE B N 1
ATOM 3314 C CA . ILE B 1 176 ? -8.281 -10.945 3.572 1 92.88 176 ILE B CA 1
ATOM 3315 C C . ILE B 1 176 ? -8.891 -12.25 4.078 1 92.88 176 ILE B C 1
ATOM 3317 O O . ILE B 1 176 ? -10.078 -12.508 3.887 1 92.88 176 ILE B O 1
ATOM 3321 N N . HIS B 1 177 ? -8.102 -13.023 4.762 1 89.88 177 HIS B N 1
ATOM 3322 C CA . HIS B 1 177 ? -8.477 -14.375 5.148 1 89.88 177 HIS B CA 1
ATOM 3323 C C . HIS B 1 177 ? -9.625 -14.359 6.156 1 89.88 177 HIS B C 1
ATOM 3325 O O . HIS B 1 177 ? -10.602 -15.094 6.004 1 89.88 177 HIS B O 1
ATOM 3331 N N . TYR B 1 178 ? -9.594 -13.461 7.137 1 89.5 178 TYR B N 1
ATOM 3332 C CA . TYR B 1 178 ? -10.562 -13.477 8.227 1 89.5 178 TYR B CA 1
ATOM 3333 C C . TYR B 1 178 ? -11.648 -12.43 8 1 89.5 178 TYR B C 1
ATOM 3335 O O . TYR B 1 178 ? -12.469 -12.18 8.891 1 89.5 178 TYR B O 1
ATOM 3343 N N . SER B 1 179 ? -11.664 -11.867 6.844 1 87.5 179 SER B N 1
ATOM 3344 C CA . SER B 1 179 ? -12.617 -10.797 6.559 1 87.5 179 SER B CA 1
ATOM 3345 C C . SER B 1 179 ? -14.055 -11.281 6.734 1 87.5 179 SER B C 1
ATOM 3347 O O . SER B 1 179 ? -14.906 -10.547 7.234 1 87.5 179 SER B O 1
ATOM 3349 N N . VAL B 1 180 ? -14.305 -12.516 6.383 1 83.62 180 VAL B N 1
ATOM 3350 C CA . VAL B 1 180 ? -15.664 -13.047 6.41 1 83.62 180 VAL B CA 1
ATOM 3351 C C . VAL B 1 180 ? -16.078 -13.336 7.852 1 83.62 180 VAL B C 1
ATOM 3353 O O . VAL B 1 180 ? -17.266 -13.484 8.148 1 83.62 180 VAL B O 1
ATOM 3356 N N . GLU B 1 181 ? -15.094 -13.477 8.734 1 83.69 181 GLU B N 1
ATOM 3357 C CA . GLU B 1 181 ? -15.367 -13.742 10.141 1 83.69 181 GLU B CA 1
ATOM 3358 C C . GLU B 1 181 ? -15.477 -12.445 10.938 1 83.69 181 GLU B C 1
ATOM 3360 O O . GLU B 1 181 ? -16.297 -12.344 11.859 1 83.69 181 GLU B O 1
ATOM 3365 N N . TRP B 1 182 ? -14.766 -11.453 10.5 1 84 182 TRP B N 1
ATOM 3366 C CA . TRP B 1 182 ? -14.664 -10.227 11.281 1 84 182 TRP B CA 1
ATOM 3367 C C . TRP B 1 182 ? -15.727 -9.219 10.852 1 84 182 TRP B C 1
ATOM 3369 O O . TRP B 1 182 ? -16.125 -8.352 11.641 1 84 182 TRP B O 1
ATOM 3379 N N . TRP B 1 183 ? -16.203 -9.312 9.578 1 85 183 TRP B N 1
ATOM 3380 C CA . TRP B 1 183 ? -17.172 -8.352 9.07 1 85 183 TRP B CA 1
ATOM 3381 C C . TRP B 1 183 ? -18.234 -9.047 8.227 1 85 183 TRP B C 1
ATOM 3383 O O . TRP B 1 183 ? -18.094 -10.219 7.891 1 85 183 TRP B O 1
ATOM 3393 N N . ASN B 1 184 ? -19.312 -8.273 8.055 1 78.31 184 ASN B N 1
ATOM 3394 C CA . ASN B 1 184 ? -20.344 -8.773 7.145 1 78.31 184 ASN B CA 1
ATOM 3395 C C . ASN B 1 184 ? -19.938 -8.617 5.684 1 78.31 184 ASN B C 1
ATOM 3397 O O . ASN B 1 184 ? -19.484 -7.547 5.273 1 78.31 184 ASN B O 1
ATOM 3401 N N . THR B 1 185 ? -19.891 -9.734 4.977 1 80.19 185 THR B N 1
ATOM 3402 C CA . THR B 1 185 ? -19.531 -9.734 3.561 1 80.19 185 THR B CA 1
ATOM 3403 C C . THR B 1 185 ? -20.484 -10.648 2.775 1 80.19 185 THR B C 1
ATOM 3405 O O . THR B 1 185 ? -21.172 -11.477 3.361 1 80.19 185 THR B O 1
ATOM 3408 N N . LEU B 1 186 ? -20.5 -10.344 1.546 1 79.5 186 LEU B N 1
ATOM 3409 C CA . LEU B 1 186 ? -21.312 -11.203 0.676 1 79.5 186 LEU B CA 1
ATOM 3410 C C . LEU B 1 186 ? -20.578 -12.508 0.374 1 79.5 186 LEU B C 1
ATOM 3412 O O . LEU B 1 186 ? -21.188 -13.453 -0.126 1 79.5 186 LEU B O 1
ATOM 3416 N N . HIS B 1 187 ? -19.328 -12.555 0.725 1 83.25 187 HIS B N 1
ATOM 3417 C CA . HIS B 1 187 ? -18.484 -13.719 0.441 1 83.25 187 HIS B CA 1
ATOM 3418 C C . HIS B 1 187 ? -18.672 -14.805 1.501 1 83.25 187 HIS B C 1
ATOM 3420 O O . HIS B 1 187 ? -18.906 -14.492 2.67 1 83.25 187 HIS B O 1
ATOM 3426 N N . GLN B 1 188 ? -18.688 -16.062 1.006 1 70.75 188 GLN B N 1
ATOM 3427 C CA . GLN B 1 188 ? -18.609 -17.188 1.931 1 70.75 188 GLN B CA 1
ATOM 3428 C C . GLN B 1 188 ? -17.172 -17.516 2.279 1 70.75 188 GLN B C 1
ATOM 3430 O O . GLN B 1 188 ? -16.266 -17.328 1.458 1 70.75 188 GLN B O 1
ATOM 3435 N N . GLY B 1 189 ? -16.953 -17.859 3.562 1 69.5 189 GLY B N 1
ATOM 3436 C CA . GLY B 1 189 ? -15.617 -18.312 3.92 1 69.5 189 GLY B CA 1
ATOM 3437 C C . GLY B 1 189 ? -15.125 -19.469 3.061 1 69.5 189 GLY B C 1
ATOM 3438 O O . GLY B 1 189 ? -15.906 -20.328 2.656 1 69.5 189 GLY B O 1
ATOM 3439 N N . SER B 1 190 ? -13.93 -19.469 2.668 1 65.38 190 SER B N 1
ATOM 3440 C CA . SER B 1 190 ? -13.344 -20.438 1.762 1 65.38 190 SER B CA 1
ATOM 3441 C C . SER B 1 190 ? -13.516 -21.859 2.291 1 65.38 190 SER B C 1
ATOM 3443 O O . SER B 1 190 ? -13.906 -22.766 1.547 1 65.38 190 SER B O 1
ATOM 3445 N N . THR B 1 191 ? -13.242 -22.078 3.541 1 59.88 191 THR B N 1
ATOM 3446 C CA . THR B 1 191 ? -13.336 -23.406 4.121 1 59.88 191 THR B CA 1
ATOM 3447 C C . THR B 1 191 ? -14.789 -23.891 4.137 1 59.88 191 THR B C 1
ATOM 3449 O O . THR B 1 191 ? -15.07 -25.031 3.76 1 59.88 191 THR B O 1
ATOM 3452 N N . ARG B 1 192 ? -15.672 -23.109 4.441 1 63.19 192 ARG B N 1
ATOM 3453 C CA . ARG B 1 192 ? -17.078 -23.469 4.516 1 63.19 192 ARG B CA 1
ATOM 3454 C C . ARG B 1 192 ? -17.641 -23.766 3.129 1 63.19 192 ARG B C 1
ATOM 3456 O O . ARG B 1 192 ? -18.438 -24.688 2.961 1 63.19 192 ARG B O 1
ATOM 3463 N N . MET B 1 193 ? -17.062 -22.969 2.275 1 70 193 MET B N 1
ATOM 3464 C CA . MET B 1 193 ? -17.531 -23.172 0.905 1 70 193 MET B CA 1
ATOM 3465 C C . MET B 1 193 ? -17.078 -24.531 0.377 1 70 193 MET B C 1
ATOM 3467 O O . MET B 1 193 ? -17.875 -25.266 -0.213 1 70 193 MET B O 1
ATOM 3471 N N . GLN B 1 194 ? -15.945 -24.938 0.688 1 69.69 194 GLN B N 1
ATOM 3472 C CA . GLN B 1 194 ? -15.414 -26.188 0.187 1 69.69 194 GLN B CA 1
ATOM 3473 C C . GLN B 1 194 ? -16.109 -27.375 0.844 1 69.69 194 GLN B C 1
ATOM 3475 O O . GLN B 1 194 ? -16.297 -28.422 0.215 1 69.69 194 GLN B O 1
ATOM 3480 N N . LEU B 1 195 ? -16.562 -27.109 2.059 1 71.25 195 LEU B N 1
ATOM 3481 C CA . LEU B 1 195 ? -17.203 -28.188 2.785 1 71.25 195 LEU B CA 1
ATOM 3482 C C . LEU B 1 195 ? -18.672 -28.312 2.402 1 71.25 195 LEU B C 1
ATOM 3484 O O . LEU B 1 195 ? -19.25 -29.406 2.436 1 71.25 195 LEU B O 1
ATOM 3488 N N . SER B 1 196 ? -19.203 -27.234 1.979 1 75.56 196 SER B N 1
ATOM 3489 C CA . SER B 1 196 ? -20.656 -27.219 1.784 1 75.56 196 SER B CA 1
ATOM 3490 C C . SER B 1 196 ? -21.016 -27.547 0.343 1 75.56 196 SER B C 1
ATOM 3492 O O . SER B 1 196 ? -22.156 -27.938 0.061 1 75.56 196 SER B O 1
ATOM 3494 N N . ILE B 1 197 ? -20.047 -27.531 -0.464 1 80.81 197 ILE B N 1
ATOM 3495 C CA . ILE B 1 197 ? -20.391 -27.734 -1.869 1 80.81 197 ILE B CA 1
ATOM 3496 C C . ILE B 1 197 ? -20.453 -29.219 -2.178 1 80.81 197 ILE B C 1
ATOM 3498 O O . ILE B 1 197 ? -19.828 -30.031 -1.481 1 80.81 197 ILE B O 1
ATOM 3502 N N . ASP B 1 198 ? -21.203 -29.656 -3.148 1 85.19 198 ASP B N 1
ATOM 3503 C CA . ASP B 1 198 ? -21.359 -31.031 -3.602 1 85.19 198 ASP B CA 1
ATOM 3504 C C . ASP B 1 198 ? -20 -31.641 -3.943 1 85.19 198 ASP B C 1
ATOM 3506 O O . ASP B 1 198 ? -19.156 -30.984 -4.566 1 85.19 198 ASP B O 1
ATOM 3510 N N . PRO B 1 199 ? -19.781 -32.875 -3.471 1 87.06 199 PRO B N 1
ATOM 3511 C CA . PRO B 1 199 ? -18.516 -33.531 -3.736 1 87.06 199 PRO B CA 1
ATOM 3512 C C . PRO B 1 199 ? -18.156 -33.562 -5.223 1 87.06 199 PRO B C 1
ATOM 3514 O O . PRO B 1 199 ? -16.984 -33.469 -5.578 1 87.06 199 PRO B O 1
ATOM 3517 N N . ALA B 1 200 ? -19.109 -33.656 -6.055 1 89.31 200 ALA B N 1
ATOM 3518 C CA . ALA B 1 200 ? -18.875 -33.656 -7.496 1 89.31 200 ALA B CA 1
ATOM 3519 C C . ALA B 1 200 ? -18.328 -32.344 -7.984 1 89.31 200 ALA B C 1
ATOM 3521 O O . ALA B 1 200 ? -17.641 -32.281 -9.008 1 89.31 200 ALA B O 1
ATOM 3522 N N . MET B 1 201 ? -18.609 -31.312 -7.25 1 90.62 201 MET B N 1
ATOM 3523 C CA . MET B 1 201 ? -18.109 -29.984 -7.57 1 90.62 201 MET B CA 1
ATOM 3524 C C . MET B 1 201 ? -16.797 -29.703 -6.859 1 90.62 201 MET B C 1
ATOM 3526 O O . MET B 1 201 ? -15.953 -28.953 -7.371 1 90.62 201 MET B O 1
ATOM 3530 N N . ARG B 1 202 ? -16.625 -30.344 -5.738 1 92.19 202 ARG B N 1
ATOM 3531 C CA . ARG B 1 202 ? -15.469 -30.094 -4.875 1 92.19 202 ARG B CA 1
ATOM 3532 C C . ARG B 1 202 ? -14.203 -30.703 -5.461 1 92.19 202 ARG B C 1
ATOM 3534 O O . ARG B 1 202 ? -13.133 -30.094 -5.414 1 92.19 202 ARG B O 1
ATOM 3541 N N . SER B 1 203 ? -14.328 -31.891 -5.988 1 93.69 203 SER B N 1
ATOM 3542 C CA . SER B 1 203 ? -13.148 -32.594 -6.48 1 93.69 203 SER B CA 1
ATOM 3543 C C . SER B 1 203 ? -12.461 -31.812 -7.594 1 93.69 203 SER B C 1
ATOM 3545 O O . SER B 1 203 ? -11.258 -31.547 -7.516 1 93.69 203 SER B O 1
ATOM 3547 N N . PRO B 1 204 ? -13.172 -31.359 -8.641 1 95.62 204 PRO B N 1
ATOM 3548 C CA . PRO B 1 204 ? -12.508 -30.562 -9.664 1 95.62 204 PRO B CA 1
ATOM 3549 C C . PRO B 1 204 ? -11.891 -29.281 -9.102 1 95.62 204 PRO B C 1
ATOM 3551 O O . PRO B 1 204 ? -10.859 -28.828 -9.602 1 95.62 204 PRO B O 1
ATOM 3554 N N . LEU B 1 205 ? -12.531 -28.719 -8.117 1 94.88 205 LEU B N 1
ATOM 3555 C CA . LEU B 1 205 ? -11.992 -27.516 -7.488 1 94.88 205 LEU B CA 1
ATOM 3556 C C . LEU B 1 205 ? -10.633 -27.797 -6.852 1 94.88 205 LEU B C 1
ATOM 3558 O O . LEU B 1 205 ? -9.703 -27 -7.008 1 94.88 205 LEU B O 1
ATOM 3562 N N . ARG B 1 206 ? -10.539 -28.891 -6.125 1 95.94 206 ARG B N 1
ATOM 3563 C CA . ARG B 1 206 ? -9.273 -29.25 -5.488 1 95.94 206 ARG B CA 1
ATOM 3564 C C . ARG B 1 206 ? -8.18 -29.484 -6.523 1 95.94 206 ARG B C 1
ATOM 3566 O O . ARG B 1 206 ? -7.031 -29.109 -6.312 1 95.94 206 ARG B O 1
ATOM 3573 N N . TRP B 1 207 ? -8.547 -30.094 -7.656 1 97.12 207 TRP B N 1
ATOM 3574 C CA . TRP B 1 207 ? -7.605 -30.281 -8.758 1 97.12 207 TRP B CA 1
ATOM 3575 C C . TRP B 1 207 ? -7.156 -28.938 -9.32 1 97.12 207 TRP B C 1
ATOM 3577 O O . TRP B 1 207 ? -5.973 -28.734 -9.602 1 97.12 207 TRP B O 1
ATOM 3587 N N . ALA B 1 208 ? -8.102 -28.016 -9.469 1 97.88 208 ALA B N 1
ATOM 3588 C CA . ALA B 1 208 ? -7.766 -26.688 -9.984 1 97.88 208 ALA B CA 1
ATOM 3589 C C . ALA B 1 208 ? -6.824 -25.953 -9.031 1 97.88 208 ALA B C 1
ATOM 3591 O O . ALA B 1 208 ? -5.875 -25.297 -9.469 1 97.88 208 ALA B O 1
ATOM 3592 N N . ILE B 1 209 ? -7.109 -26.047 -7.734 1 97.56 209 ILE B N 1
ATOM 3593 C CA . ILE B 1 209 ? -6.266 -25.406 -6.73 1 97.56 209 ILE B CA 1
ATOM 3594 C C . ILE B 1 209 ? -4.844 -25.969 -6.82 1 97.56 209 ILE B C 1
ATOM 3596 O O . ILE B 1 209 ? -3.875 -25.203 -6.848 1 97.56 209 ILE B O 1
ATOM 3600 N N . ALA B 1 210 ? -4.75 -27.266 -6.906 1 98.5 210 ALA B N 1
ATOM 3601 C CA . ALA B 1 210 ? -3.441 -27.906 -7.035 1 98.5 210 ALA B CA 1
ATOM 3602 C C . ALA B 1 210 ? -2.762 -27.5 -8.336 1 98.5 210 ALA B C 1
ATOM 3604 O O . ALA B 1 210 ? -1.548 -27.281 -8.367 1 98.5 210 ALA B O 1
ATOM 3605 N N . GLY B 1 211 ? -3.52 -27.453 -9.375 1 98.75 211 GLY B N 1
ATOM 3606 C CA . GLY B 1 211 ? -2.98 -27.047 -10.664 1 98.75 211 GLY B CA 1
ATOM 3607 C C . GLY B 1 211 ? -2.422 -25.641 -10.656 1 98.75 211 GLY B C 1
ATOM 3608 O O . GLY B 1 211 ? -1.343 -25.391 -11.195 1 98.75 211 GLY B O 1
ATOM 3609 N N . PHE B 1 212 ? -3.105 -24.703 -10.062 1 98.81 212 PHE B N 1
ATOM 3610 C CA . PHE B 1 212 ? -2.646 -23.312 -9.961 1 98.81 212 PHE B CA 1
ATOM 3611 C C . PHE B 1 212 ? -1.354 -23.234 -9.156 1 98.81 212 PHE B C 1
ATOM 3613 O O . PHE B 1 212 ? -0.475 -22.422 -9.469 1 98.81 212 PHE B O 1
ATOM 3620 N N . LEU B 1 213 ? -1.304 -24.047 -8.109 1 98.75 213 LEU B N 1
ATOM 3621 C CA . LEU B 1 213 ? -0.074 -24.078 -7.328 1 98.75 213 LEU B CA 1
ATOM 3622 C C . LEU B 1 213 ? 1.105 -24.531 -8.188 1 98.75 213 LEU B C 1
ATOM 3624 O O . LEU B 1 213 ? 2.166 -23.891 -8.164 1 98.75 213 LEU B O 1
ATOM 3628 N N . LEU B 1 214 ? 0.895 -25.609 -8.93 1 98.81 214 LEU B N 1
ATOM 3629 C CA . LEU B 1 214 ? 1.953 -26.141 -9.781 1 98.81 214 LEU B CA 1
ATOM 3630 C C . LEU B 1 214 ? 2.324 -25.156 -10.875 1 98.81 214 LEU B C 1
ATOM 3632 O O . LEU B 1 214 ? 3.498 -25.016 -11.234 1 98.81 214 LEU B O 1
ATOM 3636 N N . LEU B 1 215 ? 1.312 -24.516 -11.43 1 98.69 215 LEU B N 1
ATOM 3637 C CA . LEU B 1 215 ? 1.567 -23.484 -12.438 1 98.69 215 LEU B CA 1
ATOM 3638 C C . LEU B 1 215 ? 2.391 -22.344 -11.852 1 98.69 215 LEU B C 1
ATOM 3640 O O . LEU B 1 215 ? 3.34 -21.875 -12.477 1 98.69 215 LEU B O 1
ATOM 3644 N N . PHE B 1 216 ? 2.039 -21.938 -10.664 1 98.75 216 PHE B N 1
ATOM 3645 C CA . PHE B 1 216 ? 2.805 -20.906 -9.969 1 98.75 216 PHE B CA 1
ATOM 3646 C C . PHE B 1 216 ? 4.258 -21.328 -9.805 1 98.75 216 PHE B C 1
ATOM 3648 O O . PHE B 1 216 ? 5.172 -20.578 -10.141 1 98.75 216 PHE B O 1
ATOM 3655 N N . MET B 1 217 ? 4.445 -22.484 -9.25 1 98.75 217 MET B N 1
ATOM 3656 C CA . MET B 1 217 ? 5.801 -22.969 -9.016 1 98.75 217 MET B CA 1
ATOM 3657 C C . MET B 1 217 ? 6.598 -23 -10.32 1 98.75 217 MET B C 1
ATOM 3659 O O . MET B 1 217 ? 7.766 -22.609 -10.344 1 98.75 217 MET B O 1
ATOM 3663 N N . THR B 1 218 ? 5.988 -23.469 -11.375 1 98.69 218 THR B N 1
ATOM 3664 C CA . THR B 1 218 ? 6.637 -23.547 -12.68 1 98.69 218 THR B CA 1
ATOM 3665 C C . THR B 1 218 ? 7.07 -22.156 -13.148 1 98.69 218 THR B C 1
ATOM 3667 O O . THR B 1 218 ? 8.242 -21.953 -13.492 1 98.69 218 THR B O 1
ATOM 3670 N N . LEU B 1 219 ? 6.137 -21.203 -13.109 1 98.75 219 LEU B N 1
ATOM 3671 C CA . LEU B 1 219 ? 6.406 -19.875 -13.617 1 98.75 219 LEU B CA 1
ATOM 3672 C C . LEU B 1 219 ? 7.434 -19.156 -12.75 1 98.75 219 LEU B C 1
ATOM 3674 O O . LEU B 1 219 ? 8.328 -18.469 -13.258 1 98.75 219 LEU B O 1
ATOM 3678 N N . ALA B 1 220 ? 7.312 -19.297 -11.445 1 98.5 220 ALA B N 1
ATOM 3679 C CA . ALA B 1 220 ? 8.234 -18.656 -10.523 1 98.5 220 ALA B CA 1
ATOM 3680 C C . ALA B 1 220 ? 9.648 -19.203 -10.688 1 98.5 220 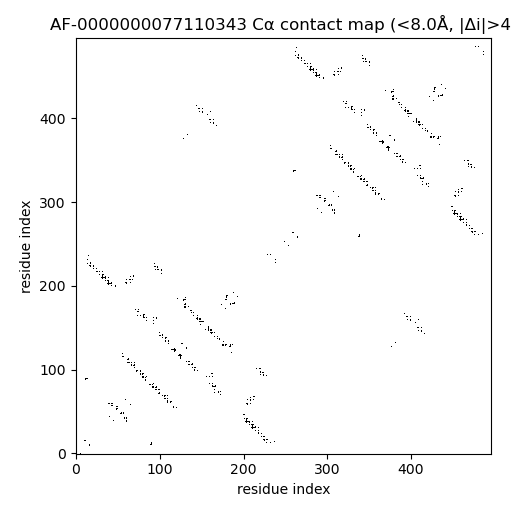ALA B C 1
ATOM 3682 O O . ALA B 1 220 ? 10.625 -18.453 -10.672 1 98.5 220 ALA B O 1
ATOM 3683 N N . LEU B 1 221 ? 9.773 -20.516 -10.859 1 98.12 221 LEU B N 1
ATOM 3684 C CA . LEU B 1 221 ? 11.094 -21.125 -11.016 1 98.12 221 LEU B CA 1
ATOM 3685 C C . LEU B 1 221 ? 11.703 -20.766 -12.359 1 9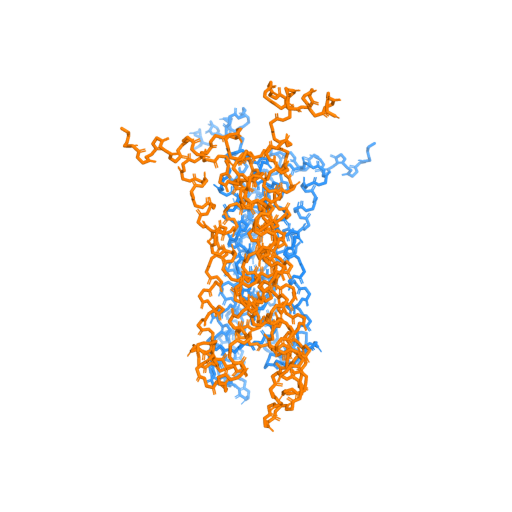8.12 221 LEU B C 1
ATOM 3687 O O . LEU B 1 221 ? 12.922 -20.578 -12.461 1 98.12 221 LEU B O 1
ATOM 3691 N N . MET B 1 222 ? 10.852 -20.719 -13.398 1 98.06 222 MET B N 1
ATOM 3692 C CA . MET B 1 222 ? 11.344 -20.266 -14.688 1 98.06 222 MET B CA 1
ATOM 3693 C C . MET B 1 222 ? 11.914 -18.859 -14.586 1 98.06 222 MET B C 1
ATOM 3695 O O . MET B 1 222 ? 13 -18.578 -15.102 1 98.06 222 MET B O 1
ATOM 3699 N N . ARG B 1 223 ? 11.188 -18.016 -13.922 1 97.94 223 ARG B N 1
ATOM 3700 C CA . ARG B 1 223 ? 11.648 -16.625 -13.773 1 97.94 223 ARG B CA 1
ATOM 3701 C C . ARG B 1 223 ? 12.883 -16.562 -12.883 1 97.94 223 ARG B C 1
ATOM 3703 O O . ARG B 1 223 ? 13.805 -15.789 -13.148 1 97.94 223 ARG B O 1
ATOM 3710 N N . MET B 1 224 ? 12.883 -17.328 -11.836 1 97.19 224 MET B N 1
ATOM 3711 C CA . MET B 1 224 ? 14.047 -17.375 -10.961 1 97.19 224 MET B CA 1
ATOM 3712 C C . MET B 1 224 ? 15.297 -17.734 -11.742 1 97.19 224 MET B C 1
ATOM 3714 O O . MET B 1 224 ? 16.344 -17.109 -11.57 1 97.19 224 MET B O 1
ATOM 3718 N N . ARG B 1 225 ? 15.141 -18.734 -12.5 1 95.5 225 ARG B N 1
ATOM 3719 C CA . ARG B 1 225 ? 16.266 -19.188 -13.32 1 95.5 225 ARG B CA 1
ATOM 3720 C C . ARG B 1 225 ? 16.797 -18.062 -14.203 1 95.5 225 ARG B C 1
ATOM 3722 O O . ARG B 1 225 ? 18 -17.859 -14.297 1 95.5 225 ARG B O 1
ATOM 3729 N N . ASN B 1 226 ? 15.906 -17.328 -14.812 1 95.81 226 ASN B N 1
ATOM 3730 C CA . ASN B 1 226 ? 16.281 -16.219 -15.68 1 95.81 226 ASN B CA 1
ATOM 3731 C C . ASN B 1 226 ? 16.938 -15.094 -14.891 1 95.81 226 ASN B C 1
ATOM 3733 O O . ASN B 1 226 ? 17.922 -14.5 -15.352 1 95.81 226 ASN B O 1
ATOM 3737 N N . LEU B 1 227 ? 16.469 -14.812 -13.75 1 95.38 227 LEU B N 1
ATOM 3738 C CA . LEU B 1 227 ? 17 -13.742 -12.914 1 95.38 227 LEU B CA 1
ATOM 3739 C C . LEU B 1 227 ? 18.406 -14.086 -12.438 1 95.38 227 LEU B C 1
ATOM 3741 O O . LEU B 1 227 ? 19.281 -13.211 -12.367 1 95.38 227 LEU B O 1
ATOM 3745 N N . ILE B 1 228 ? 18.609 -15.312 -12.141 1 94.25 228 ILE B N 1
ATOM 3746 C CA . ILE B 1 228 ? 19.938 -15.758 -11.719 1 94.25 228 ILE B CA 1
ATOM 3747 C C . ILE B 1 228 ? 20.938 -15.539 -12.852 1 94.25 228 ILE B C 1
ATOM 3749 O O . ILE B 1 228 ? 22.031 -15.023 -12.625 1 94.25 228 ILE B O 1
ATOM 3753 N N . LEU B 1 229 ? 20.562 -15.898 -14.008 1 92.81 229 LEU B N 1
ATOM 3754 C CA . LEU B 1 229 ? 21.438 -15.734 -15.164 1 92.81 229 LEU B CA 1
ATOM 3755 C C . LEU B 1 229 ? 21.781 -14.266 -15.383 1 92.81 229 LEU B C 1
ATOM 3757 O O . LEU B 1 229 ? 22.922 -13.922 -15.664 1 92.81 229 LEU B O 1
ATOM 3761 N N . LEU B 1 230 ? 20.828 -13.484 -15.242 1 91.62 230 LEU B N 1
ATOM 3762 C CA . LEU B 1 230 ? 21.031 -12.055 -15.445 1 91.62 230 LEU B CA 1
ATOM 3763 C C . LEU B 1 230 ? 21.938 -11.477 -14.359 1 91.62 230 LEU B C 1
ATOM 3765 O O . LEU B 1 230 ? 22.797 -10.641 -14.641 1 91.62 230 LEU B O 1
ATOM 3769 N N . MET B 1 231 ? 21.766 -11.914 -13.211 1 89.5 231 MET B N 1
ATOM 3770 C CA . MET B 1 231 ? 22.531 -11.414 -12.078 1 89.5 231 MET B CA 1
ATOM 3771 C C . MET B 1 231 ? 23.984 -11.891 -12.148 1 89.5 231 MET B C 1
ATOM 3773 O O . MET B 1 231 ? 24.906 -11.156 -11.789 1 89.5 231 MET B O 1
ATOM 3777 N N . GLU B 1 232 ? 24.141 -13.141 -12.672 1 89.56 232 GLU B N 1
ATOM 3778 C CA . GLU B 1 232 ? 25.469 -13.758 -12.688 1 89.56 232 GLU B CA 1
ATOM 3779 C C . GLU B 1 232 ? 26.062 -13.742 -14.094 1 89.56 232 GLU B C 1
ATOM 3781 O O . GLU B 1 232 ? 26.922 -14.57 -14.422 1 89.56 232 GLU B O 1
ATOM 3786 N N . LYS B 1 233 ? 25.656 -12.875 -14.898 1 88.56 233 LYS B N 1
ATOM 3787 C CA . LYS B 1 233 ? 26 -12.875 -16.312 1 88.56 233 LYS B CA 1
ATOM 3788 C C . LYS B 1 233 ? 27.516 -12.797 -16.516 1 88.56 233 LYS B C 1
ATOM 3790 O O . LYS B 1 233 ? 28.047 -13.312 -17.5 1 88.56 233 LYS B O 1
ATOM 3795 N N . ARG B 1 234 ? 28.219 -12.18 -15.547 1 87.88 234 ARG B N 1
ATOM 3796 C CA . ARG B 1 234 ? 29.656 -11.961 -15.719 1 87.88 234 ARG B CA 1
ATOM 3797 C C . ARG B 1 234 ? 30.453 -13.07 -15.047 1 87.88 234 ARG B C 1
ATOM 3799 O O . ARG B 1 234 ? 31.688 -13.102 -15.133 1 87.88 234 ARG B O 1
ATOM 3806 N N . ARG B 1 235 ? 29.797 -13.992 -14.531 1 88.81 235 ARG B N 1
ATOM 3807 C CA . ARG B 1 235 ? 30.484 -15.07 -13.828 1 88.81 235 ARG B CA 1
ATOM 3808 C C . ARG B 1 235 ? 30.891 -16.172 -14.797 1 88.81 235 ARG B C 1
ATOM 3810 O O . ARG B 1 235 ? 30.188 -16.453 -15.773 1 88.81 235 ARG B O 1
ATOM 3817 N N . PRO B 1 236 ? 31.969 -16.828 -14.555 1 88.94 236 PRO B N 1
ATOM 3818 C CA . PRO B 1 236 ? 32.531 -17.828 -15.477 1 88.94 236 PRO B CA 1
ATOM 3819 C C . PRO B 1 236 ? 31.562 -18.984 -15.742 1 88.94 236 PRO B C 1
ATOM 3821 O O . PRO B 1 236 ? 31.484 -19.484 -16.859 1 88.94 236 PRO B O 1
ATOM 3824 N N . TRP B 1 237 ? 30.844 -19.375 -14.719 1 88.31 237 TRP B N 1
ATOM 3825 C CA . TRP B 1 237 ? 29.984 -20.531 -14.914 1 88.31 237 TRP B CA 1
ATOM 3826 C C . TRP B 1 237 ? 28.891 -20.219 -15.938 1 88.31 237 TRP B C 1
ATOM 3828 O O . TRP B 1 237 ? 28.406 -21.109 -16.641 1 88.31 237 TRP B O 1
ATOM 3838 N N . VAL B 1 238 ? 28.484 -18.984 -16.078 1 87.75 238 VAL B N 1
ATOM 3839 C CA . VAL B 1 238 ? 27.469 -18.594 -17.047 1 87.75 238 VAL B CA 1
ATOM 3840 C C . VAL B 1 238 ? 28.062 -18.625 -18.453 1 87.75 238 VAL B C 1
ATOM 3842 O O . VAL B 1 238 ? 27.422 -19.062 -19.406 1 87.75 238 VAL B O 1
ATOM 3845 N N . SER B 1 239 ? 29.281 -18.156 -18.562 1 85.75 239 SER B N 1
ATOM 3846 C CA . SER B 1 239 ? 29.984 -18.219 -19.828 1 85.75 239 SER B CA 1
ATOM 3847 C C . SER B 1 239 ? 30.141 -19.672 -20.297 1 85.75 239 SER B C 1
ATOM 3849 O O . SER B 1 239 ? 30.016 -19.953 -21.484 1 85.75 239 SER B O 1
ATOM 3851 N N . GLU B 1 240 ? 30.438 -20.469 -19.422 1 86 240 GLU B N 1
ATOM 3852 C CA . GLU B 1 240 ? 30.594 -21.891 -19.734 1 86 240 GLU B CA 1
ATOM 3853 C C . GLU B 1 240 ? 29.281 -22.5 -20.203 1 86 240 GLU B C 1
ATOM 3855 O O . GLU B 1 240 ? 29.266 -23.359 -21.094 1 86 240 GLU B O 1
ATOM 3860 N N . LEU B 1 241 ? 28.281 -22.016 -19.578 1 83.12 241 LEU B N 1
ATOM 3861 C CA . LEU B 1 241 ? 26.953 -22.469 -19.938 1 83.12 241 LEU B CA 1
ATOM 3862 C C . LEU B 1 241 ? 26.609 -22.062 -21.359 1 83.12 241 LEU B C 1
ATOM 3864 O O . LEU B 1 241 ? 26.031 -22.844 -22.125 1 83.12 241 LEU B O 1
ATOM 3868 N N . ILE B 1 242 ? 26.922 -20.828 -21.75 1 79.81 242 ILE B N 1
ATOM 3869 C CA . ILE B 1 242 ? 26.656 -20.297 -23.078 1 79.81 242 ILE B CA 1
ATOM 3870 C C . ILE B 1 242 ? 27.484 -21.062 -24.109 1 79.81 242 ILE B C 1
ATOM 3872 O O . ILE B 1 242 ? 26.984 -21.406 -25.188 1 79.81 242 ILE B O 1
ATOM 3876 N N . LEU B 1 243 ? 28.656 -21.359 -23.75 1 77 243 LEU B N 1
ATOM 3877 C CA . LEU B 1 243 ? 29.547 -22.094 -24.656 1 77 243 LEU B CA 1
ATOM 3878 C C . LEU B 1 243 ? 29.047 -23.516 -24.875 1 77 243 LEU B C 1
ATOM 3880 O O . LEU B 1 243 ? 29.109 -24.031 -25.984 1 77 243 LEU B O 1
ATOM 3884 N N . LYS B 1 244 ? 28.594 -24.094 -23.859 1 74.56 244 LYS B N 1
ATOM 3885 C CA . LYS B 1 244 ? 28.078 -25.453 -23.953 1 74.56 244 LYS B CA 1
ATOM 3886 C C . LYS B 1 244 ? 26.797 -25.5 -24.781 1 74.56 244 LYS B C 1
ATOM 3888 O O . LYS B 1 244 ? 26.594 -26.438 -25.562 1 74.56 244 LYS B O 1
ATOM 3893 N N . ARG B 1 245 ? 26.016 -24.578 -24.656 1 72.94 245 ARG B N 1
ATOM 3894 C CA . ARG B 1 245 ? 24.766 -24.547 -25.406 1 72.94 245 ARG B CA 1
ATOM 3895 C C . ARG B 1 245 ? 25.016 -24.188 -26.859 1 72.94 245 ARG B C 1
ATOM 3897 O O . ARG B 1 245 ? 24.281 -24.656 -27.75 1 72.94 245 ARG B O 1
ATOM 3904 N N . GLY B 1 246 ? 25.984 -23.234 -27 1 60.66 246 GLY B N 1
ATOM 3905 C CA . GLY B 1 246 ? 26.375 -22.938 -28.375 1 60.66 246 GLY B CA 1
ATOM 3906 C C . GLY B 1 246 ? 26.938 -24.141 -29.094 1 60.66 246 GLY B C 1
ATOM 3907 O O . GLY B 1 246 ? 26.828 -24.25 -30.312 1 60.66 246 GLY B O 1
ATOM 3908 N N . HIS B 1 247 ? 27.516 -25.031 -28.375 1 58.75 247 HIS B N 1
ATOM 3909 C CA . HIS B 1 247 ? 28.109 -26.203 -29 1 58.75 247 HIS B CA 1
ATOM 3910 C C . HIS B 1 247 ? 27.078 -27.312 -29.172 1 58.75 247 HIS B C 1
ATOM 3912 O O . HIS B 1 247 ? 27.344 -28.328 -29.812 1 58.75 247 HIS B O 1
ATOM 3918 N N . ARG B 1 248 ? 25.906 -27.156 -28.688 1 49.38 248 ARG B N 1
ATOM 3919 C CA . ARG B 1 248 ? 24.859 -28.125 -28.984 1 49.38 248 ARG B CA 1
ATOM 3920 C C . ARG B 1 248 ? 23.969 -27.656 -30.109 1 49.38 248 ARG B C 1
ATOM 3922 O O . ARG B 1 248 ? 23.688 -26.453 -30.234 1 49.38 248 ARG B O 1
#

Solvent-accessible surface area (backbone atoms only — not comparable to full-atom values): 24717 Å² total; per-residue (Å²): 132,54,71,63,56,55,47,55,53,52,55,54,31,64,73,56,39,38,51,50,31,61,64,45,32,61,57,34,41,53,52,14,52,53,36,27,46,52,9,46,50,39,37,71,71,62,32,74,70,41,90,88,59,38,71,60,56,52,54,46,55,55,22,50,33,22,44,55,43,25,50,48,44,49,52,52,31,31,55,26,20,50,48,15,69,75,68,64,34,66,59,30,29,44,46,30,63,25,38,34,63,58,27,29,49,27,29,46,47,18,53,54,45,44,22,63,45,26,30,83,72,70,72,36,57,72,66,60,28,56,41,56,45,36,48,52,50,47,34,49,49,30,51,50,32,54,51,38,38,70,72,36,88,51,60,68,61,8,30,52,54,20,25,50,51,43,53,68,51,49,68,45,49,60,45,36,72,43,21,54,75,75,40,87,56,94,60,73,50,68,68,57,47,59,68,68,43,55,65,71,55,35,53,21,37,54,30,19,36,52,10,48,51,29,44,47,53,23,53,25,34,52,40,33,36,53,50,49,48,64,74,38,56,86,37,66,71,46,51,50,49,52,52,53,54,66,72,96,132,55,69,64,56,55,46,53,52,51,54,54,32,64,72,56,38,40,50,51,31,61,64,44,32,62,56,34,41,53,50,14,52,53,36,27,47,52,8,46,50,39,38,71,70,62,32,74,72,42,90,87,59,35,70,61,56,52,53,46,54,56,21,50,31,23,44,54,42,23,50,49,45,48,53,51,31,31,53,26,20,51,48,15,69,75,68,65,34,65,59,30,27,45,46,31,62,26,38,35,62,56,27,29,49,26,30,47,48,19,52,53,45,43,20,63,44,27,31,83,72,71,72,36,58,74,67,58,30,57,41,56,45,35,48,52,50,47,34,50,49,30,50,49,32,54,50,38,38,71,70,36,88,52,61,69,60,9,30,51,52,20,26,51,52,43,54,67,51,50,68,45,50,60,46,36,71,42,22,52,76,77,42,89,58,92,60,72,49,68,68,56,46,59,67,68,43,55,66,71,53,35,53,21,36,53,31,18,36,53,10,48,51,30,44,46,53,22,53,26,34,52,40,34,38,53,51,48,47,63,76,40,54,86,38,67,71,46,51,52,49,53,51,53,53,67,71,97

InterPro domains:
  IPR002541 Cytochrome c assembly protein [PF01578] (9-187)
  IPR003557 Cytochrome c-type biogenesis protein CcmC [PR01386] (48-65)
  IPR003557 Cytochrome c-type biogenesis protein CcmC [PR01386] (65-85)
  IPR003557 Cytochrome c-type biogenesis protein CcmC [PR01386] (103-123)
  IPR003557 Cytochrome c-type biogenesis protein CcmC [PR01386] (124-144)
  IPR003557 Cytochrome c-type biogenesis protein CcmC [PR01386] (159-185)
  IPR003557 Cytochrome c-type biogenesis protein CcmC [PR01386] (204-228)
  IPR003557 Cytochrome c-type biogenesis protein CcmC [TIGR01191] (48-228)
  IPR045062 Cytochrome c-type biogenesis protein CcsA/CcmC [PTHR30071] (34-217)

Nearest PDB structures (foldseek):
  7f02-assembly1_C  TM=9.000E-01  e=6.788E-22  Escherichia coli BL21(DE3)
  8t1w-assembly1_A  TM=2.521E-01  e=2.906E+00  Homo sapiens
  6z0c-assembly4_D  TM=1.926E-01  e=2.545E+00  Escherichia coli
  7zji-assembly1_D  TM=3.064E-01  e=5.159E+00  Rattus norvegicus
  8t1v-assembly1_A  TM=2.306E-01  e=5.635E+00  Homo sapiens